Protein AF-A0A8K1CM85-F1 (afdb_monomer)

Solvent-accessible surface area (backbone atoms only — not comparable to full-atom values): 29714 Å² total; per-residue (Å²): 141,89,70,74,77,69,63,73,55,48,62,58,56,50,51,54,49,50,50,54,52,52,52,53,52,51,52,51,53,51,52,49,55,51,48,53,48,51,49,51,50,51,49,48,50,58,65,70,57,72,72,81,89,79,83,85,91,80,92,77,92,77,64,65,68,58,54,51,50,49,51,51,50,51,50,54,53,47,53,51,48,51,54,50,49,52,52,50,50,52,53,49,50,51,50,51,50,52,51,53,52,50,50,52,50,51,52,51,50,51,50,52,52,51,51,57,48,52,50,51,53,50,52,51,49,50,50,50,49,52,52,53,47,65,76,41,47,82,80,39,74,85,39,65,68,56,50,38,53,50,48,49,72,73,71,57,93,68,67,79,90,82,55,83,80,50,72,56,56,52,52,53,50,49,52,53,48,51,52,50,47,52,51,51,52,50,51,50,49,51,53,57,73,70,50,77,84,90,74,89,82,90,86,85,91,89,92,82,90,87,85,90,90,85,91,81,92,81,92,84,85,89,86,89,82,88,79,88,86,89,82,80,91,75,93,70,96,57,58,74,69,56,45,52,48,51,52,50,50,46,50,50,48,51,50,52,47,51,51,48,50,52,50,49,50,51,50,51,53,50,52,53,48,52,53,53,49,50,56,49,50,54,54,48,49,58,47,50,54,52,48,52,55,50,50,53,51,50,53,53,52,52,53,51,51,52,51,53,50,53,53,49,51,55,52,49,52,53,50,50,53,52,52,52,52,53,49,50,54,49,51,52,52,50,52,52,51,50,50,53,49,52,51,50,50,53,51,50,54,50,50,50,54,51,48,53,53,48,52,51,54,51,51,53,52,52,52,50,51,50,50,54,52,52,50,51,52,52,50,53,51,50,51,55,50,52,52,51,52,49,51,56,49,52,54,52,50,51,50,51,51,52,51,48,51,52,50,49,54,50,49,54,52,50,50,53,50,49,53,50,50,49,51,51,50,51,50,52,48,50,51,48,52,51,49,50,52,50,49,54,52,48,51,50,50,47,53,52,50,51,49,50,52,48,51,52,49,50,51,49,50,53,52,49,50,52,50,51,51,53,51,50,53,53,48,54,54,49,51,54,49,48,55,52,49,52,54,52,52,53,52,50,55,50,51,54,54,50,56,52,53,52,50,52,59,49,50,59,48,51,54,52,52,53,60,59,53,63,74,68,69,85,125

Secondary structure (DSSP, 8-state):
--SSSTTTSHHHHHHHHHHHHHHHHHHHHHHHHHHHHHHHHHHHHHHHS------------SSHHHHHHHHHHHHHHHHHHHHHHHHHHHHHHHHHHHHHHHHHHHHHHHHHHHHHHHHHHHHHHHHHHHHHHHHHHHHHTT-HHHHHHHHHHHH--S-TTSSPPPHHHHHHHHHHHHHHHHHHHHHHHHHHHT-PPP-----------------------------------------HHHHHHHHHHHHHHHHHHHHHHHHHHHHHHHHHHHHHHHHHHHHHHHHHHHHHHHHHHHHHHHHHHHHHHHHHHHHHHHHHHHHHHHHHHHHHHHHHHHHHHHHHHHHHHHHHHHHHHHHHHHHHHHHHHHHHHHHHHHHHHHHHHHHHHHHHHHHHHHHHHHHHHHHHHHHHHHHHHHHHHHHHHHHHHHHHHHHHHHHHHHHHHHHHHHHHHHHHHHHHHHHHHHHHHHHHHHHHHHHHHHHHHHHHHHHHHHHHHHHHHHHHHHHHHHHHHHHHHHTT---

Sequence (523 aa):
MRRSEADAKKPAAVADRLRATEDALRAAQTAIAEQEKREKELRKLLVSGGIPEQPQKRVIVTEDMTSGAKLTAIKSAHDQKVRTLLRSINQLQEQIQTLKSQDKEHRRSALIQNLRKSQREQEMLIDILKQTLLDKVPEFQESRELVNEYILKKSVGGPMRFRPKSREELENELEVLDNKYKRAVENLKKAKEARPRPATETDRRNKRQQQPESDEEVEDGSVDVRSRVSIVEKEVVTDPALQEEIDQLKVELASKTMTIHSQVDEINELYAEIERLRVLEEKVERKKEKIAVLEEKVSSMQLEQVSLVHEKESEMEKRLQVEEELQFVRDTRIEDVQTSDNERLRQLELIQSLRARETELQNQLEDQQRKWSSERAAIQQQIRLLEKERLLLDERLQKADDDRAALTKRHDSLFVEHERLKVQLTETNAAKDALIGRIEELEGIVALHESKSHEDREGYVKSMATQIQELKSALVEKDELARKLDRQLNASKLLARQAKKEKEQLQDRLTKLQEELETFTQK

Radius of gyration: 103.72 Å; Cα contacts (8 Å, |Δi|>4): 19; chains: 1; bounding box: 220×126×349 Å

Structure (mmCIF, N/CA/C/O backbone):
data_AF-A0A8K1CM85-F1
#
_entry.id   AF-A0A8K1CM85-F1
#
loop_
_atom_site.group_PDB
_atom_site.id
_atom_site.type_symbol
_atom_site.label_atom_id
_atom_site.label_alt_id
_atom_site.label_comp_id
_atom_site.label_asym_id
_atom_site.label_entity_id
_atom_site.label_seq_id
_atom_site.pdbx_PDB_ins_code
_atom_site.Cartn_x
_atom_site.Cartn_y
_atom_site.Cartn_z
_atom_site.occupancy
_atom_site.B_iso_or_equiv
_atom_site.auth_seq_id
_atom_site.auth_comp_id
_atom_site.auth_asym_id
_atom_site.auth_atom_id
_atom_site.pdbx_PDB_model_num
ATOM 1 N N . MET A 1 1 ? -1.542 -0.077 -6.924 1.00 44.00 1 MET A N 1
ATOM 2 C CA . MET A 1 1 ? -2.466 -0.194 -5.774 1.00 44.00 1 MET A CA 1
ATOM 3 C C . MET A 1 1 ? -2.338 1.009 -4.820 1.00 44.00 1 MET A C 1
ATOM 5 O O . MET A 1 1 ? -2.011 0.826 -3.664 1.00 44.00 1 MET A O 1
ATOM 9 N N . ARG A 1 2 ? -2.604 2.249 -5.270 1.00 40.47 2 ARG A N 1
ATOM 10 C CA . ARG A 1 2 ? -2.532 3.474 -4.427 1.00 40.47 2 ARG A CA 1
ATOM 11 C C . ARG A 1 2 ? -3.871 4.234 -4.346 1.00 40.47 2 ARG A C 1
ATOM 13 O O . ARG A 1 2 ? -3.895 5.457 -4.298 1.00 40.47 2 ARG A O 1
ATOM 20 N N . ARG A 1 3 ? -5.009 3.531 -4.423 1.00 40.66 3 ARG A N 1
ATOM 21 C CA . ARG A 1 3 ? -6.350 4.162 -4.400 1.00 40.66 3 ARG A CA 1
ATOM 22 C C . ARG A 1 3 ? -7.194 3.828 -3.164 1.00 40.66 3 ARG A C 1
ATOM 24 O O . ARG A 1 3 ? -8.215 4.469 -2.979 1.00 40.66 3 ARG A O 1
ATOM 31 N N . SER A 1 4 ? -6.774 2.900 -2.302 1.00 45.38 4 SER A N 1
ATOM 32 C CA . SER A 1 4 ? -7.589 2.436 -1.166 1.00 45.38 4 SER A CA 1
ATOM 33 C C . SER A 1 4 ? -7.348 3.174 0.159 1.00 45.38 4 SER A C 1
ATOM 35 O O . SER A 1 4 ? -8.245 3.188 0.995 1.00 45.38 4 SER A O 1
ATOM 37 N N . GLU A 1 5 ? -6.206 3.841 0.366 1.00 44.62 5 GLU A N 1
ATOM 38 C CA . GLU A 1 5 ? -5.962 4.600 1.611 1.00 44.62 5 GLU A CA 1
ATOM 39 C C . GLU A 1 5 ? -6.593 6.008 1.619 1.00 44.62 5 GLU A C 1
ATOM 41 O O . GLU A 1 5 ? -6.788 6.601 2.681 1.00 44.62 5 GLU A O 1
ATOM 46 N N . ALA A 1 6 ? -6.960 6.548 0.451 1.00 47.19 6 ALA A N 1
ATOM 47 C CA . ALA A 1 6 ? -7.538 7.890 0.340 1.00 47.19 6 ALA A CA 1
ATOM 48 C C . ALA A 1 6 ? -9.035 7.952 0.695 1.00 47.19 6 ALA A C 1
ATOM 50 O O . ALA A 1 6 ? -9.544 9.041 0.956 1.00 47.19 6 ALA A O 1
ATOM 51 N N . ASP A 1 7 ? -9.745 6.820 0.726 1.00 46.16 7 ASP A N 1
ATOM 52 C CA . ASP A 1 7 ? -11.201 6.801 0.933 1.00 46.16 7 ASP A CA 1
ATOM 53 C C . ASP A 1 7 ? -11.619 6.615 2.399 1.00 46.16 7 ASP A C 1
ATOM 55 O O . ASP A 1 7 ? -12.700 7.060 2.778 1.00 46.16 7 ASP A O 1
ATOM 59 N N . ALA A 1 8 ? -10.747 6.088 3.266 1.00 49.50 8 ALA A N 1
ATOM 60 C CA . ALA A 1 8 ? -11.037 5.958 4.700 1.00 49.50 8 ALA A CA 1
ATOM 61 C C . ALA A 1 8 ? -10.851 7.272 5.494 1.00 49.50 8 ALA A C 1
ATOM 63 O O . ALA A 1 8 ? -11.469 7.449 6.541 1.00 49.50 8 ALA A O 1
ATOM 64 N N . LYS A 1 9 ? -10.041 8.223 4.996 1.00 49.38 9 LYS A N 1
ATOM 65 C CA . LYS A 1 9 ? -9.810 9.538 5.642 1.00 49.38 9 LYS A CA 1
ATOM 66 C C . LYS A 1 9 ? -10.831 10.618 5.262 1.00 49.38 9 LYS A C 1
ATOM 68 O O . LYS A 1 9 ? -10.960 11.613 5.972 1.00 49.38 9 LYS A O 1
ATOM 73 N N . LYS A 1 10 ? -11.571 10.437 4.164 1.00 53.72 10 LYS A N 1
ATOM 74 C CA . LYS A 1 10 ? -12.589 11.392 3.694 1.00 53.72 10 LYS A CA 1
ATOM 75 C C . LYS A 1 10 ? -13.805 11.549 4.626 1.00 53.72 10 LYS A C 1
ATOM 77 O O . LYS A 1 10 ? -14.188 12.696 4.829 1.00 53.72 10 LYS A O 1
ATOM 82 N N . PRO A 1 11 ? -14.400 10.497 5.231 1.00 55.09 11 PRO A N 1
ATOM 83 C CA . PRO A 1 11 ? -15.590 10.682 6.068 1.00 55.09 11 PRO A CA 1
ATOM 84 C C . PRO A 1 11 ? -15.287 11.436 7.372 1.00 55.09 11 PRO A C 1
ATOM 86 O O . PRO A 1 11 ? -16.074 12.288 7.772 1.00 55.09 11 PRO A O 1
ATOM 89 N N . ALA A 1 12 ? -14.122 11.199 7.989 1.00 58.62 12 ALA A N 1
ATOM 90 C CA . ALA A 1 12 ? -13.691 11.931 9.184 1.00 58.62 12 ALA A CA 1
ATOM 91 C C . ALA A 1 12 ? -13.424 13.415 8.876 1.00 58.62 12 ALA A C 1
ATOM 93 O O . ALA A 1 12 ? -13.942 14.293 9.556 1.00 58.62 12 ALA A O 1
ATOM 94 N N . ALA A 1 13 ? -12.724 13.703 7.773 1.00 65.81 13 ALA A N 1
ATOM 95 C CA . ALA A 1 13 ? -12.444 15.077 7.357 1.00 65.81 13 ALA A CA 1
ATOM 96 C C . ALA A 1 13 ? -13.709 15.878 6.988 1.00 65.81 13 ALA A C 1
ATOM 98 O O . ALA A 1 13 ? -13.735 17.098 7.148 1.00 65.81 13 ALA A O 1
ATOM 99 N N . VAL A 1 14 ? -14.758 15.216 6.486 1.00 67.88 14 VAL A N 1
ATOM 100 C CA . VAL A 1 14 ? -16.055 15.856 6.212 1.00 67.88 14 VAL A CA 1
ATOM 101 C C . VAL A 1 14 ? -16.821 16.110 7.511 1.00 67.88 14 VAL A C 1
ATOM 103 O O . VAL A 1 14 ? -17.342 17.209 7.683 1.00 67.88 14 VAL A O 1
ATOM 106 N N . ALA A 1 15 ? -16.828 15.157 8.448 1.00 71.00 15 ALA A N 1
ATOM 107 C CA . ALA A 1 15 ? -17.461 15.324 9.757 1.00 71.00 15 ALA A CA 1
ATOM 108 C C . ALA A 1 15 ? -16.813 16.449 10.587 1.00 71.00 15 ALA A C 1
ATOM 110 O O . ALA A 1 15 ? -17.521 17.258 11.188 1.00 71.00 15 ALA A O 1
ATOM 111 N N . ASP A 1 16 ? -15.483 16.557 10.559 1.00 74.00 16 ASP A N 1
ATOM 112 C CA . ASP A 1 16 ? -14.744 17.613 11.260 1.00 74.00 16 ASP A CA 1
ATOM 113 C C . ASP A 1 16 ? -14.997 18.995 10.645 1.00 74.00 16 ASP A C 1
ATOM 115 O O . ASP A 1 16 ? -15.156 19.982 11.365 1.00 74.00 16 ASP A O 1
ATOM 119 N N . ARG A 1 17 ? -15.121 19.077 9.312 1.00 77.06 17 ARG A N 1
ATOM 120 C CA . ARG A 1 17 ? -15.531 20.315 8.630 1.00 77.06 17 ARG A CA 1
ATOM 121 C C . ARG A 1 17 ? -16.961 20.711 8.985 1.00 77.06 17 ARG A C 1
ATOM 123 O O . ARG A 1 17 ? -17.208 21.892 9.197 1.00 77.06 17 ARG A O 1
ATOM 130 N N . LEU A 1 18 ? -17.875 19.746 9.093 1.00 77.31 18 LEU A N 1
ATOM 131 C CA . LEU A 1 18 ? -19.266 19.989 9.485 1.00 77.31 18 LEU A CA 1
ATOM 132 C C . LEU A 1 18 ? -19.345 20.556 10.907 1.00 77.31 18 LEU A C 1
ATOM 134 O O . LEU A 1 18 ? -19.960 21.602 11.105 1.00 77.31 18 LEU A O 1
ATOM 138 N N . ARG A 1 19 ? -18.621 19.957 11.861 1.00 82.50 19 ARG A N 1
ATOM 139 C CA . ARG A 1 19 ? -18.513 20.483 13.233 1.00 82.50 19 ARG A CA 1
ATOM 140 C C . ARG A 1 19 ? -17.934 21.894 13.268 1.00 82.50 19 ARG A C 1
ATOM 142 O O . ARG A 1 19 ? -18.535 22.776 13.869 1.00 82.50 19 ARG A O 1
ATOM 149 N N . ALA A 1 20 ? -16.840 22.140 12.546 1.00 81.06 20 ALA A N 1
ATOM 150 C CA . ALA A 1 20 ? -16.241 23.472 12.472 1.00 81.06 20 ALA A CA 1
ATOM 151 C C . ALA A 1 20 ? -17.211 24.523 11.897 1.00 81.06 20 ALA A C 1
ATOM 153 O O . ALA A 1 20 ? -17.253 25.658 12.371 1.00 81.06 20 ALA A O 1
ATOM 154 N N . THR A 1 21 ? -18.025 24.154 10.900 1.00 79.56 21 THR A N 1
ATOM 155 C CA . THR A 1 21 ? -19.046 25.058 10.346 1.00 79.56 21 THR A CA 1
ATOM 156 C C . THR A 1 21 ? -20.240 25.266 11.279 1.00 79.56 21 THR A C 1
ATOM 158 O O . THR A 1 21 ? -20.771 26.374 11.343 1.00 79.56 21 THR A O 1
ATOM 161 N N . GLU A 1 22 ? -20.650 24.245 12.033 1.00 83.44 22 GLU A N 1
ATOM 162 C CA . GLU A 1 22 ? -21.716 24.353 13.035 1.00 83.44 22 GLU A CA 1
ATOM 163 C C . GLU A 1 22 ? -21.293 25.238 14.213 1.00 83.44 22 GLU A C 1
ATOM 165 O O . GLU A 1 22 ? -22.077 26.072 14.672 1.00 83.44 22 GLU A O 1
ATOM 170 N N . ASP A 1 23 ? -20.040 25.126 14.652 1.00 85.81 23 ASP A N 1
ATOM 171 C CA . ASP A 1 23 ? -19.480 25.965 15.710 1.00 85.81 23 ASP A CA 1
ATOM 172 C C . ASP A 1 23 ? -19.320 27.422 15.252 1.00 85.81 23 ASP A C 1
ATOM 174 O O . ASP A 1 23 ? -19.670 28.344 15.993 1.00 85.81 23 ASP A O 1
ATOM 178 N N . ALA A 1 24 ? -18.906 27.655 14.000 1.00 83.44 24 ALA A N 1
ATOM 179 C CA . ALA A 1 24 ? -18.866 28.996 13.414 1.00 83.44 24 ALA A CA 1
ATOM 180 C C . ALA A 1 24 ? -20.266 29.633 13.304 1.00 83.44 24 ALA A C 1
ATOM 182 O O . ALA A 1 24 ? -20.433 30.823 13.579 1.00 83.44 24 ALA A O 1
ATOM 183 N N . LEU A 1 25 ? -21.290 28.845 12.952 1.00 84.44 25 LEU A N 1
ATOM 184 C CA . LEU A 1 25 ? -22.678 29.310 12.906 1.00 84.44 25 LEU A CA 1
ATOM 185 C C . LEU A 1 25 ? -23.188 29.681 14.306 1.00 84.44 25 LEU A C 1
ATOM 187 O O . LEU A 1 25 ? -23.814 30.729 14.471 1.00 84.44 25 LEU A O 1
ATOM 191 N N . ARG A 1 26 ? -22.900 28.856 15.321 1.00 86.69 26 ARG A N 1
ATOM 192 C CA . ARG A 1 26 ? -23.259 29.154 16.716 1.00 86.69 26 ARG A CA 1
ATOM 193 C C . ARG A 1 26 ? -22.575 30.423 17.213 1.00 86.69 26 ARG A C 1
ATOM 195 O O . ARG A 1 26 ? -23.251 31.268 17.788 1.00 86.69 26 ARG A O 1
ATOM 202 N N . ALA A 1 27 ? -21.284 30.594 16.925 1.00 85.38 27 ALA A N 1
ATOM 203 C CA . ALA A 1 27 ? -20.539 31.802 17.277 1.00 85.38 27 ALA A CA 1
ATOM 204 C C . ALA A 1 27 ? -21.117 33.066 16.607 1.00 85.38 27 ALA A C 1
ATOM 206 O O . ALA A 1 27 ? -21.216 34.126 17.230 1.00 85.38 27 ALA A O 1
ATOM 207 N N . ALA A 1 28 ? -21.559 32.961 15.350 1.00 82.31 28 ALA A N 1
ATOM 208 C CA . ALA A 1 28 ? -22.230 34.059 14.658 1.00 82.31 28 ALA A CA 1
ATOM 209 C C . ALA A 1 28 ? -23.600 34.385 15.283 1.00 82.31 28 ALA A C 1
ATOM 211 O O . ALA A 1 28 ? -23.932 35.555 15.471 1.00 82.31 28 ALA A O 1
ATOM 212 N N . GLN A 1 29 ? -24.381 33.368 15.658 1.00 86.06 29 GLN A N 1
ATOM 213 C CA . GLN A 1 29 ? -25.673 33.554 16.327 1.00 86.06 29 GLN A CA 1
ATOM 214 C C . GLN A 1 29 ? -25.525 34.198 17.713 1.00 86.06 29 GLN A C 1
ATOM 216 O O . GLN A 1 29 ? -26.310 35.083 18.058 1.00 86.06 29 GLN A O 1
ATOM 221 N N . THR A 1 30 ? -24.505 33.819 18.491 1.00 87.00 30 THR A N 1
ATOM 222 C CA . THR A 1 30 ? -24.224 34.454 19.788 1.00 87.00 30 THR A CA 1
ATOM 223 C C . THR A 1 30 ? -23.807 35.913 19.626 1.00 87.00 30 THR A C 1
ATOM 225 O O . THR A 1 30 ? -24.304 36.766 20.358 1.00 87.00 30 THR A O 1
ATOM 228 N N . ALA A 1 31 ? -22.980 36.231 18.623 1.00 83.69 31 ALA A N 1
ATOM 229 C CA . ALA A 1 31 ? -22.573 37.608 18.341 1.00 83.69 31 ALA A CA 1
ATOM 230 C C . ALA A 1 31 ? -23.762 38.503 17.937 1.00 83.69 31 ALA A C 1
ATOM 232 O O . ALA A 1 31 ? -23.848 39.652 18.371 1.00 83.69 31 ALA A O 1
ATOM 233 N N . ILE A 1 32 ? -24.717 37.973 17.162 1.00 81.12 32 ILE A N 1
ATOM 234 C CA . ILE A 1 32 ? -25.954 38.689 16.806 1.00 81.12 32 ILE A CA 1
ATOM 235 C C . ILE A 1 32 ? -26.808 38.943 18.052 1.00 81.12 32 ILE A C 1
ATOM 237 O O . ILE A 1 32 ? -27.263 40.065 18.261 1.00 81.12 32 ILE A O 1
ATOM 241 N N . ALA A 1 33 ? -26.981 37.943 18.918 1.00 86.75 33 ALA A N 1
ATOM 242 C CA . ALA A 1 33 ? -27.748 38.107 20.153 1.00 86.75 33 ALA A CA 1
ATOM 243 C C . ALA A 1 33 ? -27.127 39.160 21.093 1.00 86.75 33 ALA A C 1
ATOM 245 O O . ALA A 1 33 ? -27.846 39.923 21.744 1.00 86.75 33 ALA A O 1
ATOM 246 N N . GLU A 1 34 ? -25.796 39.239 21.155 1.00 87.31 34 GLU A N 1
ATOM 247 C CA . GLU A 1 34 ? -25.085 40.294 21.885 1.00 87.31 34 GLU A CA 1
ATOM 248 C C . GLU A 1 34 ? -25.270 41.674 21.245 1.00 87.31 34 GLU A C 1
ATOM 250 O O . GLU A 1 34 ? -25.492 42.657 21.955 1.00 87.31 34 GLU A O 1
ATOM 255 N N . GLN A 1 35 ? -25.230 41.762 19.914 1.00 85.75 35 GLN A N 1
ATOM 256 C CA . GLN A 1 35 ? -25.472 43.012 19.198 1.00 85.75 35 GLN A CA 1
ATOM 257 C C . GLN A 1 35 ? -26.914 43.505 19.389 1.00 85.75 35 GLN A C 1
ATOM 259 O O . GLN A 1 35 ? -27.117 44.685 19.662 1.00 85.75 35 GLN A O 1
ATOM 264 N N . GLU A 1 36 ? -27.909 42.618 19.357 1.00 86.25 36 GLU A N 1
ATOM 265 C CA . GLU A 1 36 ? -29.304 42.961 19.654 1.00 86.25 36 GLU A CA 1
ATOM 266 C C . GLU A 1 36 ? -29.500 43.416 21.104 1.00 86.25 36 GLU A C 1
ATOM 268 O O . GLU A 1 36 ? -30.298 44.318 21.371 1.00 86.25 36 GLU A O 1
ATOM 273 N N . LYS A 1 37 ? -28.776 42.820 22.062 1.00 85.75 37 LYS A N 1
ATOM 274 C CA . LYS A 1 37 ? -28.767 43.297 23.454 1.00 85.75 37 LYS A CA 1
ATOM 275 C C . LYS A 1 37 ? -28.178 44.701 23.550 1.00 85.75 37 LYS A C 1
ATOM 277 O O . LYS A 1 37 ? -28.817 45.562 24.150 1.00 85.75 37 LYS A O 1
ATOM 282 N N . ARG A 1 38 ? -27.039 44.958 22.897 1.00 83.94 38 ARG A N 1
ATOM 283 C CA . ARG A 1 38 ? -26.438 46.301 22.828 1.00 83.94 38 ARG A CA 1
ATOM 284 C C . ARG A 1 38 ? -27.369 47.309 22.163 1.00 83.94 38 ARG A C 1
ATOM 286 O O . ARG A 1 38 ? -27.500 48.420 22.655 1.00 83.94 38 ARG A O 1
ATOM 293 N N . GLU A 1 39 ? -28.071 46.938 21.095 1.00 83.12 39 GLU A N 1
ATOM 294 C CA . GLU A 1 39 ? -29.065 47.817 20.470 1.00 83.12 39 GLU A CA 1
ATOM 295 C C . GLU A 1 39 ? -30.266 48.080 21.379 1.00 83.12 39 GLU A C 1
ATOM 297 O O . GLU A 1 39 ? -30.756 49.206 21.433 1.00 83.12 39 GLU A O 1
ATOM 302 N N . LYS A 1 40 ? -30.741 47.080 22.128 1.00 84.94 40 LYS A N 1
ATOM 303 C CA . LYS A 1 40 ? -31.797 47.273 23.133 1.00 84.94 40 LYS A CA 1
ATOM 304 C C . LYS A 1 40 ? -31.334 48.184 24.267 1.00 84.94 40 LYS A C 1
ATOM 306 O O . LYS A 1 40 ? -32.121 49.009 24.721 1.00 84.94 40 LYS A O 1
ATOM 311 N N . GLU A 1 41 ? -30.086 48.069 24.707 1.00 81.81 41 GLU A N 1
ATOM 312 C CA . GLU A 1 41 ? -29.482 48.959 25.703 1.00 81.81 41 GLU A CA 1
ATOM 313 C C . GLU A 1 41 ? -29.309 50.378 25.162 1.00 81.81 41 GLU A C 1
ATOM 315 O O . GLU A 1 41 ? -29.715 51.324 25.826 1.00 81.81 41 GLU A O 1
ATOM 320 N N . LEU A 1 42 ? -28.829 50.542 23.927 1.00 78.44 42 LEU A N 1
ATOM 321 C CA . LEU A 1 42 ? -28.746 51.842 23.260 1.00 78.44 42 LEU A CA 1
ATOM 322 C C . LEU A 1 42 ? -30.128 52.469 23.060 1.00 78.44 42 LEU A C 1
ATOM 324 O O . LEU A 1 42 ? -30.287 53.659 23.301 1.00 78.44 42 LEU A O 1
ATOM 328 N N . ARG A 1 43 ? -31.151 51.686 22.691 1.00 77.06 43 ARG A N 1
ATOM 329 C CA . ARG A 1 43 ? -32.544 52.160 22.621 1.00 77.06 43 ARG A CA 1
ATOM 330 C C . ARG A 1 43 ? -33.073 52.554 23.995 1.00 77.06 43 ARG A C 1
ATOM 332 O O . ARG A 1 43 ? -33.726 53.583 24.102 1.00 77.06 43 ARG A O 1
ATOM 339 N N . LYS A 1 44 ? -32.778 51.782 25.046 1.00 78.19 44 LYS A N 1
ATOM 340 C CA . LYS A 1 44 ? -33.123 52.157 26.426 1.00 78.19 44 LYS A CA 1
ATOM 341 C C . LYS A 1 44 ? -32.434 53.454 26.838 1.00 78.19 44 LYS A C 1
ATOM 343 O O . LYS A 1 44 ? -33.104 54.296 27.417 1.00 78.19 44 LYS A O 1
ATOM 348 N N . LEU A 1 45 ? -31.160 53.635 26.491 1.00 72.44 45 LEU A N 1
ATOM 349 C CA . LEU A 1 45 ? -30.404 54.862 26.749 1.00 72.44 45 LEU A CA 1
ATOM 350 C C . LEU A 1 45 ? -30.946 56.056 25.956 1.00 72.44 45 LEU A C 1
ATOM 352 O O . LEU A 1 45 ? -31.011 57.156 26.494 1.00 72.44 45 LEU A O 1
ATOM 356 N N . LEU A 1 46 ? -31.400 55.841 24.718 1.00 65.38 46 LEU A N 1
ATOM 357 C CA . LEU A 1 46 ? -32.068 56.862 23.907 1.00 65.38 46 LEU A CA 1
ATOM 358 C C . LEU A 1 46 ? -33.425 57.274 24.508 1.00 65.38 46 LEU A C 1
ATOM 360 O O . LEU A 1 46 ? -33.795 58.440 24.450 1.00 65.38 46 LEU A O 1
ATOM 364 N N . VAL A 1 47 ? -34.155 56.320 25.097 1.00 67.56 47 VAL A N 1
ATOM 365 C CA . VAL A 1 47 ? -35.443 56.555 25.773 1.00 67.56 47 VAL A CA 1
ATOM 366 C C . VAL A 1 47 ? -35.250 57.188 27.158 1.00 67.56 47 VAL A C 1
ATOM 368 O O . VAL A 1 47 ? -36.056 58.022 27.559 1.00 67.56 47 VAL A O 1
ATOM 371 N N . SER A 1 48 ? -34.189 56.834 27.892 1.00 61.47 48 SER A N 1
ATOM 372 C CA . SER A 1 48 ? -33.887 57.405 29.213 1.00 61.47 48 SER A CA 1
ATOM 373 C C . SER A 1 48 ? -33.169 58.754 29.141 1.00 61.47 48 SER A C 1
ATOM 375 O O . SER A 1 48 ? -33.277 59.554 30.063 1.00 61.47 48 SER A O 1
ATOM 377 N N . GLY A 1 49 ? -32.437 59.022 28.061 1.00 52.06 49 GLY A N 1
ATOM 378 C CA . GLY A 1 49 ? -31.739 60.281 27.809 1.00 52.06 49 GLY A CA 1
ATOM 379 C C . GLY A 1 49 ? -32.628 61.322 27.142 1.00 52.06 49 GLY A C 1
ATOM 380 O O . GLY A 1 49 ? -32.201 61.896 26.149 1.00 52.06 49 GLY A O 1
ATOM 381 N N . GLY A 1 50 ? -33.849 61.520 27.656 1.00 48.34 50 GLY A N 1
ATOM 382 C CA . GLY A 1 50 ? -34.892 62.381 27.092 1.00 48.34 50 GLY A CA 1
ATOM 383 C C . GLY A 1 50 ? -34.364 63.614 26.354 1.00 48.34 50 GLY A C 1
ATOM 384 O O . GLY A 1 50 ? -34.025 64.621 26.970 1.00 48.34 50 GLY A O 1
ATOM 385 N N . ILE A 1 51 ? -34.347 63.534 25.023 1.00 42.06 51 ILE A N 1
ATOM 386 C CA . ILE A 1 51 ? -34.278 64.700 24.148 1.00 42.06 51 ILE A CA 1
ATOM 387 C C . ILE A 1 51 ? -35.722 64.952 23.705 1.00 42.06 51 ILE A C 1
ATOM 389 O O . ILE A 1 51 ? -36.274 64.137 22.962 1.00 42.06 51 ILE A O 1
ATOM 393 N N . PRO A 1 52 ? -36.375 66.015 24.202 1.00 44.12 52 PRO A N 1
ATOM 394 C CA . PRO A 1 52 ? -37.758 66.300 23.866 1.00 44.12 52 PRO A CA 1
ATOM 395 C C . PRO A 1 52 ? -37.854 66.752 22.405 1.00 44.12 52 PRO A C 1
ATOM 397 O O . PRO A 1 52 ? -37.339 67.801 22.023 1.00 44.12 52 PRO A O 1
ATOM 400 N N . GLU A 1 53 ? -38.554 65.967 21.590 1.00 40.06 53 GLU A N 1
ATOM 401 C CA . GLU A 1 53 ? -39.216 66.472 20.391 1.00 40.06 53 GLU A CA 1
ATOM 402 C C . GLU A 1 53 ? -40.287 67.474 20.822 1.00 40.06 53 GLU A C 1
ATOM 404 O O . GLU A 1 53 ? -41.241 67.071 21.483 1.00 40.06 53 GLU A O 1
ATOM 409 N N . GLN A 1 54 ? -40.137 68.751 20.448 1.00 35.41 54 GLN A N 1
ATOM 410 C CA . GLN A 1 54 ? -41.224 69.691 20.117 1.00 35.41 54 GLN A CA 1
ATOM 411 C C . GLN A 1 54 ? -40.645 71.051 19.620 1.00 35.41 54 GLN A C 1
ATOM 413 O O . GLN A 1 54 ? -39.447 71.278 19.756 1.00 35.41 54 GLN A O 1
ATOM 418 N N . PRO A 1 55 ? -41.408 71.928 18.929 1.00 48.47 55 PRO A N 1
ATOM 419 C CA . PRO A 1 55 ? -41.480 71.946 17.466 1.00 48.47 55 PRO A CA 1
ATOM 420 C C . PRO A 1 55 ? -41.165 73.330 16.827 1.00 48.47 55 PRO A C 1
ATOM 422 O O . PRO A 1 55 ? -41.128 74.358 17.486 1.00 48.47 55 PRO A O 1
ATOM 425 N N . GLN A 1 56 ? -41.047 73.343 15.493 1.00 39.06 56 GLN A N 1
ATOM 426 C CA . GLN A 1 56 ? -41.172 74.487 14.561 1.00 39.06 56 GLN A CA 1
ATOM 427 C C . GLN A 1 56 ? -40.144 75.652 14.550 1.00 39.06 56 GLN A C 1
ATOM 429 O O . GLN A 1 56 ? -40.073 76.494 15.434 1.00 39.06 56 GLN A O 1
ATOM 434 N N . LYS A 1 57 ? -39.558 75.801 13.346 1.00 41.94 57 LYS A N 1
ATOM 435 C CA . LYS A 1 57 ? -39.181 77.035 12.619 1.00 41.94 57 LYS A CA 1
ATOM 436 C C . LYS A 1 57 ? -38.196 78.010 13.288 1.00 41.94 57 LYS A C 1
ATOM 438 O O . LYS A 1 57 ? -38.605 78.906 14.016 1.00 41.94 57 LYS A O 1
ATOM 443 N N . ARG A 1 58 ? -36.970 78.048 12.744 1.00 36.22 58 ARG A N 1
ATOM 444 C CA . ARG A 1 58 ? -36.443 79.203 11.979 1.00 36.22 58 ARG A CA 1
ATOM 445 C C . ARG A 1 58 ? -35.143 78.843 11.248 1.00 36.22 58 ARG A C 1
ATOM 447 O O . ARG A 1 58 ? -34.209 78.311 11.824 1.00 36.22 58 ARG A O 1
ATOM 454 N N . VAL A 1 59 ? -35.166 79.154 9.957 1.00 45.44 59 VAL A N 1
ATOM 455 C CA . VAL A 1 59 ? -34.082 79.315 8.979 1.00 45.44 59 VAL A CA 1
ATOM 456 C C . VAL A 1 59 ? -32.678 79.505 9.578 1.00 45.44 59 VAL A C 1
ATOM 458 O O . VAL A 1 59 ? -32.404 80.578 10.101 1.00 45.44 59 VAL A O 1
ATOM 461 N N . ILE A 1 60 ? -31.781 78.535 9.351 1.00 40.28 60 ILE A N 1
ATOM 462 C CA . ILE A 1 60 ? -30.401 78.775 8.892 1.00 40.28 60 ILE A CA 1
ATOM 463 C C . ILE A 1 60 ? -30.081 77.723 7.821 1.00 40.28 60 ILE A C 1
ATOM 465 O O . ILE A 1 60 ? -30.017 76.522 8.062 1.00 40.28 60 ILE A O 1
ATOM 469 N N . VAL A 1 61 ? -29.944 78.214 6.597 1.00 50.50 61 VAL A N 1
ATOM 470 C CA . VAL A 1 61 ? -29.500 77.493 5.406 1.00 50.50 61 VAL A CA 1
ATOM 471 C C . VAL A 1 61 ? -28.010 77.186 5.583 1.00 50.50 61 VAL A C 1
ATOM 473 O O . VAL A 1 61 ? -27.245 78.134 5.724 1.00 50.50 61 VAL A O 1
ATOM 476 N N . THR A 1 62 ? -27.612 75.903 5.627 1.00 46.50 62 THR A N 1
ATOM 477 C CA . THR A 1 62 ? -26.424 75.298 4.952 1.00 46.50 62 THR A CA 1
ATOM 478 C C . THR A 1 62 ? -25.927 73.963 5.546 1.00 46.50 62 THR A C 1
ATOM 480 O O . THR A 1 62 ? -25.221 73.250 4.837 1.00 46.50 62 THR A O 1
ATOM 483 N N . GLU A 1 63 ? -26.324 73.531 6.751 1.00 48.44 63 GLU A N 1
ATOM 484 C CA . GLU A 1 63 ? -25.793 72.273 7.335 1.00 48.44 63 GLU A CA 1
ATOM 485 C C . GLU A 1 63 ? -26.667 71.019 7.089 1.00 48.44 63 GLU A C 1
ATOM 487 O O . GLU A 1 63 ? -26.124 69.926 6.891 1.00 48.44 63 GLU A O 1
ATOM 492 N N . ASP A 1 64 ? -27.993 71.164 6.953 1.00 51.66 64 ASP A N 1
ATOM 493 C CA . ASP A 1 64 ? -28.942 70.030 6.928 1.00 51.66 64 ASP A CA 1
ATOM 494 C C . ASP A 1 64 ? -28.970 69.184 5.641 1.00 51.66 64 ASP A C 1
ATOM 496 O O . ASP A 1 64 ? -29.325 68.001 5.664 1.00 51.66 64 ASP A O 1
ATOM 500 N N . MET A 1 65 ? -28.557 69.734 4.494 1.00 53.88 65 MET A N 1
ATOM 501 C CA . MET A 1 65 ? -28.493 68.948 3.250 1.00 53.88 65 MET A CA 1
ATOM 502 C C . MET A 1 65 ? -27.339 67.941 3.274 1.00 53.88 65 MET A C 1
ATOM 504 O O . MET A 1 65 ? -27.444 66.864 2.687 1.00 53.88 65 MET A O 1
ATOM 508 N N . THR A 1 66 ? -26.249 68.253 3.983 1.00 57.78 66 THR A N 1
ATOM 509 C CA . THR A 1 66 ? -25.086 67.361 4.070 1.00 57.78 66 THR A CA 1
ATOM 510 C C . THR A 1 66 ? -25.311 66.233 5.071 1.00 57.78 66 THR A C 1
ATOM 512 O O . THR A 1 66 ? -24.926 65.099 4.799 1.00 57.78 66 THR A O 1
ATOM 515 N N . SER A 1 67 ? -25.974 66.500 6.198 1.00 61.44 67 SER A N 1
ATOM 516 C CA . SER A 1 67 ? -26.369 65.492 7.189 1.00 61.44 67 SER A CA 1
ATOM 517 C C . SER A 1 67 ? -27.480 64.587 6.651 1.00 61.44 67 SER A C 1
ATOM 519 O O . SER A 1 67 ? -27.366 63.369 6.785 1.00 61.44 67 SER A O 1
ATOM 521 N N . GLY A 1 68 ? -28.474 65.132 5.937 1.00 66.38 68 GLY A N 1
ATOM 522 C CA . GLY A 1 68 ? -29.489 64.346 5.225 1.00 66.38 68 GLY A CA 1
ATOM 523 C C . GLY A 1 68 ? -28.896 63.436 4.141 1.00 66.38 68 GLY A C 1
ATOM 524 O O . GLY A 1 68 ? -29.175 62.235 4.127 1.00 66.38 68 GLY A O 1
ATOM 525 N N . ALA A 1 69 ? -28.003 63.969 3.296 1.00 71.31 69 ALA A N 1
ATOM 526 C CA . ALA A 1 69 ? -27.303 63.195 2.268 1.00 71.31 69 ALA A CA 1
ATOM 527 C C . ALA A 1 69 ? -26.399 62.100 2.867 1.00 71.31 69 ALA A C 1
ATOM 529 O O . ALA A 1 69 ? -26.389 60.962 2.387 1.00 71.31 69 ALA A O 1
ATOM 530 N N . LYS A 1 70 ? -25.684 62.406 3.960 1.00 75.12 70 LYS A N 1
ATOM 531 C CA . LYS A 1 70 ? -24.898 61.422 4.723 1.00 75.12 70 LYS A CA 1
ATOM 532 C C . LYS A 1 70 ? -25.792 60.327 5.304 1.00 75.12 70 LYS A C 1
ATOM 534 O O . LYS A 1 70 ? -25.445 59.155 5.198 1.00 75.12 70 LYS A O 1
ATOM 539 N N . LEU A 1 71 ? -26.962 60.671 5.845 1.00 78.50 71 LEU A N 1
ATOM 540 C CA . LEU A 1 71 ? -27.909 59.692 6.383 1.00 78.50 71 LEU A CA 1
ATOM 541 C C . LEU A 1 71 ? -28.447 58.761 5.285 1.00 78.50 71 LEU A C 1
ATOM 543 O O . LEU A 1 71 ? -28.537 57.551 5.490 1.00 78.50 71 LEU A O 1
ATOM 547 N N . THR A 1 72 ? -28.763 59.296 4.101 1.00 79.44 72 THR A N 1
ATOM 548 C CA . THR A 1 72 ? -29.186 58.486 2.946 1.00 79.44 72 THR A CA 1
ATOM 549 C C . THR A 1 72 ? -28.059 57.611 2.400 1.00 79.44 72 THR A C 1
ATOM 551 O O . THR A 1 72 ? -28.302 56.451 2.073 1.00 79.44 72 THR A O 1
ATOM 554 N N . ALA A 1 73 ? -26.818 58.109 2.373 1.00 81.31 73 ALA A N 1
ATOM 555 C CA . ALA A 1 73 ? -25.653 57.325 1.972 1.00 81.31 73 ALA A CA 1
ATOM 556 C C . ALA A 1 73 ? -25.399 56.170 2.953 1.00 81.31 73 ALA A C 1
ATOM 558 O O . ALA A 1 73 ? -25.225 55.029 2.524 1.00 81.31 73 ALA A O 1
ATOM 559 N N . ILE A 1 74 ? -25.481 56.432 4.262 1.00 82.88 74 ILE A N 1
ATOM 560 C CA . ILE A 1 74 ? -25.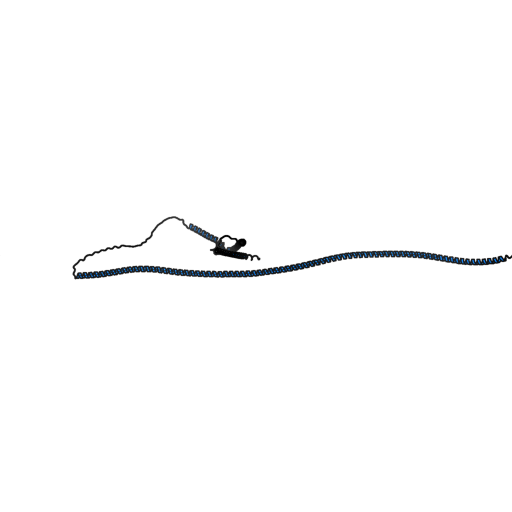352 55.412 5.312 1.00 82.88 74 ILE A CA 1
ATOM 561 C C . ILE A 1 74 ? -26.458 54.359 5.191 1.00 82.88 74 ILE A C 1
ATOM 563 O O . ILE A 1 74 ? -26.154 53.169 5.233 1.00 82.88 74 ILE A O 1
ATOM 567 N N . LYS A 1 75 ? -27.717 54.764 4.974 1.00 86.94 75 LYS A N 1
ATOM 568 C CA . LYS A 1 75 ? -28.826 53.823 4.734 1.00 86.94 75 LYS A CA 1
ATOM 569 C C . LYS A 1 75 ? -28.591 52.975 3.484 1.00 86.94 75 LYS A C 1
ATOM 571 O O . LYS A 1 75 ? -28.718 51.760 3.550 1.00 86.94 75 LYS A O 1
ATOM 576 N N . SER A 1 76 ? -28.154 53.578 2.377 1.00 85.88 76 SER A N 1
ATOM 577 C CA . SER A 1 76 ? -27.868 52.836 1.140 1.00 85.88 76 SER A CA 1
ATOM 578 C C . SER A 1 76 ? -26.726 51.822 1.307 1.00 85.88 76 SER A C 1
ATOM 580 O O . SER A 1 76 ? -26.835 50.686 0.841 1.00 85.88 76 SER A O 1
ATOM 582 N N . ALA A 1 77 ? -25.669 52.194 2.038 1.00 84.31 77 ALA A N 1
ATOM 583 C CA . ALA A 1 77 ? -24.541 51.323 2.347 1.00 84.31 77 ALA A CA 1
ATOM 584 C C . ALA A 1 77 ? -24.950 50.200 3.309 1.00 84.31 77 ALA A C 1
ATOM 586 O O . ALA A 1 77 ? -24.523 49.056 3.145 1.00 84.31 77 ALA A O 1
ATOM 587 N N . HIS A 1 78 ? -25.804 50.506 4.287 1.00 84.50 78 HIS A N 1
ATOM 588 C CA . HIS A 1 78 ? -26.393 49.516 5.178 1.00 84.50 78 HIS A CA 1
ATOM 589 C C . HIS A 1 78 ? -27.260 48.523 4.398 1.00 84.50 78 HIS A C 1
ATOM 591 O O . HIS A 1 78 ? -27.040 47.322 4.502 1.00 84.50 78 HIS A O 1
ATOM 597 N N . ASP A 1 79 ? -28.156 48.989 3.531 1.00 86.12 79 ASP A N 1
ATOM 598 C CA . ASP A 1 79 ? -29.007 48.119 2.714 1.00 86.12 79 ASP A CA 1
ATOM 599 C C . ASP A 1 79 ? -28.192 47.257 1.745 1.00 86.12 79 ASP A C 1
ATOM 601 O O . ASP A 1 79 ? -28.524 46.099 1.492 1.00 86.12 79 ASP A O 1
ATOM 605 N N . GLN A 1 80 ? -27.097 47.791 1.201 1.00 88.25 80 GLN A N 1
ATOM 606 C CA . GLN A 1 80 ? -26.174 47.019 0.375 1.00 88.25 80 GLN A CA 1
ATOM 607 C C . GLN A 1 80 ? -25.449 45.944 1.194 1.00 88.25 80 GLN A C 1
ATOM 609 O O . GLN A 1 80 ? -25.329 44.808 0.725 1.00 88.25 80 GLN A O 1
ATOM 614 N N . LYS A 1 81 ? -25.030 46.255 2.428 1.00 90.56 81 LYS A N 1
ATOM 615 C CA . LYS A 1 81 ? -24.468 45.269 3.364 1.00 90.56 81 LYS A CA 1
ATOM 616 C C . LYS A 1 81 ? -25.496 44.205 3.735 1.00 90.56 81 LYS A C 1
ATOM 618 O O . LYS A 1 81 ? -25.175 43.029 3.631 1.00 90.56 81 LYS A O 1
ATOM 623 N N . VAL A 1 82 ? -26.732 44.584 4.058 1.00 91.69 82 VAL A N 1
ATOM 624 C CA . VAL A 1 82 ? -27.830 43.651 4.362 1.00 91.69 82 VAL A CA 1
ATOM 625 C C . VAL A 1 82 ? -28.113 42.743 3.168 1.00 91.69 82 VAL A C 1
ATOM 627 O O . VAL A 1 82 ? -28.159 41.529 3.328 1.00 91.69 82 VAL A O 1
ATOM 630 N N . ARG A 1 83 ? -28.215 43.287 1.950 1.00 89.56 83 ARG A N 1
ATOM 631 C CA . ARG A 1 83 ? -28.396 42.478 0.731 1.00 89.56 83 ARG A CA 1
ATOM 632 C C . ARG A 1 83 ? -27.232 41.517 0.489 1.00 89.56 83 ARG A C 1
ATOM 634 O O . ARG A 1 83 ? -27.457 40.383 0.075 1.00 89.56 83 ARG A O 1
ATOM 641 N N . THR A 1 84 ? -26.002 41.952 0.746 1.00 85.94 84 THR A N 1
ATOM 642 C CA . THR A 1 84 ? -24.805 41.109 0.588 1.00 85.94 84 THR A CA 1
ATOM 643 C C . THR A 1 84 ? -24.764 40.005 1.646 1.00 85.94 84 THR A C 1
ATOM 645 O O . THR A 1 84 ? -24.502 38.852 1.314 1.00 85.94 84 THR A O 1
ATOM 648 N N . LEU A 1 85 ? -25.105 40.327 2.896 1.00 89.12 85 LEU A N 1
ATOM 649 C CA . LEU A 1 85 ? -25.214 39.361 3.988 1.00 89.12 85 LEU A CA 1
ATOM 650 C C . LEU A 1 85 ? -26.329 38.349 3.731 1.00 89.12 85 LEU A C 1
ATOM 652 O O . LEU A 1 85 ? -26.088 37.159 3.870 1.00 89.12 85 LEU A O 1
ATOM 656 N N . LEU A 1 86 ? -27.507 38.782 3.278 1.00 90.31 86 LEU A N 1
ATOM 657 C CA . LEU A 1 86 ? -28.608 37.880 2.926 1.00 90.31 86 LEU A CA 1
ATOM 658 C C . LEU A 1 86 ? -28.227 36.922 1.791 1.00 90.31 86 LEU A C 1
ATOM 660 O O . LEU A 1 86 ? -28.534 35.737 1.874 1.00 90.31 86 LEU A O 1
ATOM 664 N N . ARG A 1 87 ? -27.503 37.391 0.763 1.00 90.75 87 ARG A N 1
ATOM 665 C CA . ARG A 1 87 ? -26.966 36.493 -0.275 1.00 90.75 87 ARG A CA 1
ATOM 666 C C . ARG A 1 87 ? -25.975 35.483 0.297 1.00 90.75 87 ARG A C 1
ATOM 668 O O . ARG A 1 87 ? -26.068 34.311 -0.043 1.00 90.75 87 ARG A O 1
ATOM 675 N N . SER A 1 88 ? -25.067 35.922 1.169 1.00 91.31 88 SER A N 1
ATOM 676 C CA . SER A 1 88 ? -24.104 35.038 1.839 1.00 91.31 88 SER A CA 1
ATOM 677 C C . SER A 1 88 ? -24.805 33.993 2.715 1.00 91.31 88 SER A C 1
ATOM 679 O O . SER A 1 88 ? -24.484 32.812 2.650 1.00 91.31 88 SER A O 1
ATOM 681 N N . ILE A 1 89 ? -25.831 34.399 3.469 1.00 88.56 89 ILE A N 1
ATOM 682 C CA . ILE A 1 89 ? -26.645 33.502 4.296 1.00 88.56 89 ILE A CA 1
ATOM 683 C C . ILE A 1 89 ? -27.355 32.467 3.427 1.00 88.56 89 ILE A C 1
ATOM 685 O O . ILE A 1 89 ? -27.275 31.281 3.731 1.00 88.56 89 ILE A O 1
ATOM 689 N N . ASN A 1 90 ? -27.998 32.884 2.336 1.00 91.94 90 ASN A N 1
ATOM 690 C CA . ASN A 1 90 ? -28.679 31.953 1.437 1.00 91.94 90 ASN A CA 1
ATOM 691 C C . ASN A 1 90 ? -27.685 30.975 0.794 1.00 91.94 90 ASN A C 1
ATOM 693 O O . ASN A 1 90 ? -27.947 29.777 0.746 1.00 91.94 90 ASN A O 1
ATOM 697 N N . GLN A 1 91 ? -26.504 31.455 0.394 1.00 90.06 91 GLN A N 1
ATOM 698 C CA . GLN A 1 91 ? -25.442 30.607 -0.146 1.00 90.06 91 GLN A CA 1
ATOM 699 C C . GLN A 1 91 ? -24.929 29.593 0.891 1.00 90.06 91 GLN A C 1
ATOM 701 O O . GLN A 1 91 ? -24.726 28.424 0.568 1.00 90.06 91 GLN A O 1
ATOM 706 N N . LEU A 1 92 ? -24.761 30.006 2.151 1.00 88.69 92 LEU A N 1
ATOM 707 C CA . LEU A 1 92 ? -24.391 29.107 3.248 1.00 88.69 92 LEU A CA 1
ATOM 708 C C . LEU A 1 92 ? -25.508 28.104 3.569 1.00 88.69 92 LEU A C 1
ATOM 710 O O . LEU A 1 92 ? -25.223 26.943 3.849 1.00 88.69 92 LEU A O 1
ATOM 714 N N . GLN A 1 93 ? -26.777 28.510 3.498 1.00 90.25 93 GLN A N 1
ATOM 715 C CA . GLN A 1 93 ? -27.919 27.613 3.687 1.00 90.25 93 GLN A CA 1
ATOM 716 C C . GLN A 1 93 ? -27.991 26.542 2.591 1.00 90.25 93 GLN A C 1
ATOM 718 O O . GLN A 1 93 ? -28.175 25.367 2.910 1.00 90.25 93 GLN A O 1
ATOM 723 N N . GLU A 1 94 ? -27.773 26.911 1.326 1.00 89.94 94 GLU A N 1
ATOM 724 C CA . GLU A 1 94 ? -27.676 25.962 0.209 1.00 89.94 94 GLU A CA 1
ATOM 725 C C . GLU A 1 94 ? -26.494 24.997 0.391 1.00 89.94 94 GLU A C 1
ATOM 727 O O . GLU A 1 94 ? -26.641 23.781 0.231 1.00 89.94 94 GLU A O 1
ATOM 732 N N . GLN A 1 95 ? -25.330 25.497 0.816 1.00 88.94 95 GLN A N 1
ATOM 733 C CA . GLN A 1 95 ? -24.175 24.651 1.139 1.00 88.94 95 GLN A CA 1
ATOM 734 C C . GLN A 1 95 ? -24.478 23.673 2.283 1.00 88.94 95 GLN A C 1
ATOM 736 O O . GLN A 1 95 ? -24.184 22.485 2.174 1.00 88.94 95 GLN A O 1
ATOM 741 N N . ILE A 1 96 ? -25.142 24.117 3.352 1.00 88.25 96 ILE A N 1
ATOM 742 C CA . ILE A 1 96 ? -25.569 23.231 4.445 1.00 88.25 96 ILE A CA 1
ATOM 743 C C . ILE A 1 96 ? -26.570 22.183 3.941 1.00 88.25 96 ILE A C 1
ATOM 745 O O . ILE A 1 96 ? -26.499 21.019 4.337 1.00 88.25 96 ILE A O 1
ATOM 749 N N . GLN A 1 97 ? -27.508 22.560 3.071 1.00 89.75 97 GLN A N 1
ATOM 750 C CA . GLN A 1 97 ? -28.507 21.633 2.542 1.00 89.75 97 GLN A CA 1
ATOM 751 C C . GLN A 1 97 ? -27.877 20.558 1.647 1.00 89.75 97 GLN A C 1
ATOM 753 O O . GLN A 1 97 ? -28.215 19.380 1.789 1.00 89.75 97 GLN A O 1
ATOM 758 N N . THR A 1 98 ? -26.932 20.941 0.786 1.00 85.12 98 THR A N 1
ATOM 759 C CA . THR A 1 98 ? -26.175 20.003 -0.061 1.00 85.12 98 THR A CA 1
ATOM 760 C C . THR A 1 98 ? -25.279 19.074 0.760 1.00 85.12 98 THR A C 1
ATOM 762 O O . THR A 1 98 ? -25.265 17.867 0.524 1.00 85.12 98 THR A O 1
ATOM 765 N N . LEU A 1 99 ? -24.601 19.586 1.792 1.00 82.62 99 LEU A N 1
ATOM 766 C CA . LEU A 1 99 ? -23.821 18.749 2.710 1.00 82.62 99 LEU A CA 1
ATOM 767 C C . LEU A 1 99 ? -24.715 17.764 3.477 1.00 82.62 99 LEU A C 1
ATOM 769 O O . LEU A 1 99 ? -24.366 16.594 3.615 1.00 82.62 99 LEU A O 1
ATOM 773 N N . LYS A 1 100 ? -25.910 18.186 3.910 1.00 89.12 100 LYS A N 1
ATOM 774 C CA . LYS A 1 100 ? -26.886 17.295 4.561 1.00 89.12 100 LYS A CA 1
ATOM 775 C C . LYS A 1 100 ? -27.408 16.199 3.632 1.00 89.12 100 LYS A C 1
ATOM 777 O O . LYS A 1 100 ? -27.672 15.095 4.107 1.00 89.12 100 LYS A O 1
ATOM 782 N N . SER A 1 101 ? -27.605 16.467 2.339 1.00 83.38 101 SER A N 1
ATOM 783 C CA . SER A 1 101 ? -28.009 15.417 1.394 1.00 83.38 101 SER A CA 1
ATOM 784 C C . SER A 1 101 ? -26.869 14.434 1.127 1.00 83.38 101 SER A C 1
ATOM 786 O O . SER A 1 101 ? -27.109 13.229 1.146 1.00 83.38 101 SER A O 1
ATOM 788 N N . GLN A 1 102 ? -25.634 14.922 0.987 1.00 79.12 102 GLN A N 1
ATOM 789 C CA . GLN A 1 102 ? -24.444 14.075 0.842 1.00 79.12 102 GLN A CA 1
ATOM 790 C C . GLN A 1 102 ? -24.207 13.196 2.076 1.00 79.12 102 GLN A C 1
ATOM 792 O O . GLN A 1 102 ? -23.961 12.002 1.938 1.00 79.12 102 GLN A O 1
ATOM 797 N N . ASP A 1 103 ? -24.361 13.730 3.290 1.00 82.44 103 ASP A N 1
ATOM 798 C CA . ASP A 1 103 ? -24.219 12.948 4.525 1.00 82.44 103 ASP A CA 1
ATOM 799 C C . ASP A 1 103 ? -25.283 11.841 4.638 1.00 82.44 103 ASP A C 1
ATOM 801 O O . ASP A 1 103 ? -24.982 10.694 4.980 1.00 82.44 103 ASP A O 1
ATOM 805 N N . LYS A 1 104 ? -26.530 12.128 4.238 1.00 89.25 104 LYS A N 1
ATOM 806 C CA . LYS A 1 104 ? -27.585 11.105 4.137 1.00 89.25 104 LYS A CA 1
ATOM 807 C C . LYS A 1 104 ? -27.230 10.011 3.127 1.00 89.25 104 LYS A C 1
ATOM 809 O O . LYS A 1 104 ? -27.473 8.835 3.403 1.00 89.25 104 LYS A O 1
ATOM 814 N N . GLU A 1 105 ? -26.653 10.367 1.982 1.00 80.12 105 GLU A N 1
ATOM 815 C CA . GLU A 1 105 ? -26.192 9.403 0.975 1.00 80.12 105 GLU A CA 1
ATOM 816 C C . GLU A 1 105 ? -25.001 8.574 1.464 1.00 80.12 105 GLU A C 1
ATOM 818 O O . GLU A 1 105 ? -24.982 7.355 1.263 1.00 80.12 105 GLU A O 1
ATOM 823 N N . HIS A 1 106 ? -24.049 9.186 2.171 1.00 84.50 106 HIS A N 1
ATOM 824 C CA . HIS A 1 106 ? -22.933 8.486 2.804 1.00 84.50 106 HIS A CA 1
ATOM 825 C C . HIS A 1 106 ? -23.422 7.519 3.883 1.00 84.50 106 HIS A C 1
ATOM 827 O O . HIS A 1 106 ? -23.019 6.355 3.883 1.00 84.50 106 HIS A O 1
ATOM 833 N N . ARG A 1 107 ? -24.364 7.939 4.735 1.00 83.88 107 ARG A N 1
ATOM 834 C CA . ARG A 1 107 ? -24.984 7.078 5.751 1.00 83.88 107 ARG A CA 1
ATOM 835 C C . ARG A 1 107 ? -25.760 5.921 5.127 1.00 83.88 107 ARG A C 1
ATOM 837 O O . ARG A 1 107 ? -25.637 4.787 5.587 1.00 83.88 107 ARG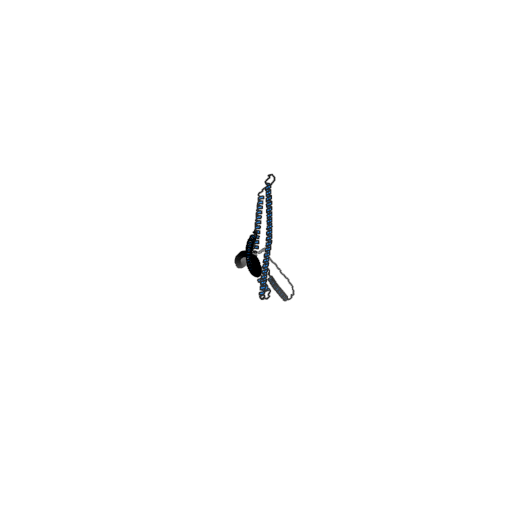 A O 1
ATOM 844 N N . ARG A 1 108 ? -26.525 6.175 4.059 1.00 85.94 108 ARG A N 1
ATOM 845 C CA . ARG A 1 108 ? -27.226 5.125 3.301 1.00 85.94 108 ARG A CA 1
ATOM 846 C C . ARG A 1 108 ? -26.236 4.144 2.674 1.00 85.94 108 ARG A C 1
ATOM 848 O O . ARG A 1 108 ? -26.449 2.939 2.748 1.00 85.94 108 ARG A O 1
ATOM 855 N N . SER A 1 109 ? -25.146 4.643 2.099 1.00 87.19 109 SER A N 1
ATOM 856 C CA . SER A 1 109 ? -24.106 3.816 1.481 1.00 87.19 109 SER A CA 1
ATOM 857 C C . SER A 1 109 ? -23.373 2.960 2.514 1.00 87.19 109 SER A C 1
ATOM 859 O O . SER A 1 109 ? -23.187 1.767 2.286 1.00 87.19 109 SER A O 1
ATOM 861 N N . ALA A 1 110 ? -23.036 3.528 3.675 1.00 81.88 110 ALA A N 1
ATOM 862 C CA . ALA A 1 110 ? -22.443 2.799 4.793 1.00 81.88 110 ALA A CA 1
ATOM 863 C C . ALA A 1 110 ? -23.387 1.708 5.321 1.00 81.88 110 ALA A C 1
ATOM 865 O O . ALA A 1 110 ? -22.965 0.573 5.530 1.00 81.88 110 ALA A O 1
ATOM 866 N N . LEU A 1 111 ? -24.684 2.010 5.461 1.00 88.38 111 LEU A N 1
ATOM 867 C CA . LEU A 1 111 ? -25.687 1.017 5.848 1.00 88.38 111 LEU A CA 1
ATOM 868 C C . LEU A 1 111 ? -25.772 -0.125 4.825 1.00 88.38 111 LEU A C 1
ATOM 870 O O . LEU A 1 111 ? -25.755 -1.287 5.213 1.00 88.38 111 LEU A O 1
ATOM 874 N N . ILE A 1 112 ? -25.807 0.185 3.526 1.00 85.81 112 ILE A N 1
ATOM 875 C CA . ILE A 1 112 ? -25.830 -0.832 2.463 1.00 85.81 112 ILE A CA 1
ATOM 876 C C . ILE A 1 112 ? -24.560 -1.690 2.495 1.00 85.81 112 ILE A C 1
ATOM 878 O O . ILE A 1 112 ? -24.643 -2.907 2.341 1.00 85.81 112 ILE A O 1
ATOM 882 N N . GLN A 1 113 ? -23.386 -1.091 2.705 1.00 86.25 113 GLN A N 1
ATOM 883 C CA . GLN A 1 113 ? -22.131 -1.835 2.827 1.00 86.25 113 GLN A CA 1
ATOM 884 C C . GLN A 1 113 ? -22.136 -2.765 4.045 1.00 86.25 113 GLN A C 1
ATOM 886 O O . GLN A 1 113 ? -21.755 -3.928 3.912 1.00 86.25 113 GLN A O 1
ATOM 891 N N . ASN A 1 114 ? -22.626 -2.292 5.194 1.00 84.19 114 ASN A N 1
ATOM 892 C CA . ASN A 1 114 ? -22.768 -3.107 6.400 1.00 84.19 114 ASN A CA 1
ATOM 893 C C . ASN A 1 114 ? -23.757 -4.258 6.193 1.00 84.19 114 ASN A C 1
ATOM 895 O O . ASN A 1 114 ? -23.442 -5.390 6.545 1.00 84.19 114 ASN A O 1
ATOM 899 N N . LEU A 1 115 ? -24.903 -4.006 5.552 1.00 89.06 115 LEU A N 1
ATOM 900 C CA . LEU A 1 115 ? -25.876 -5.050 5.216 1.00 89.06 115 LEU A CA 1
ATOM 901 C C . LEU A 1 115 ? -25.280 -6.091 4.259 1.00 89.06 115 LEU A C 1
ATOM 903 O O . LEU A 1 115 ? -25.411 -7.283 4.503 1.00 89.06 115 LEU A O 1
ATOM 907 N N . ARG A 1 116 ? -24.544 -5.669 3.222 1.00 87.31 116 ARG A N 1
ATOM 908 C CA . ARG A 1 116 ? -23.838 -6.589 2.307 1.00 87.31 116 ARG A CA 1
ATOM 909 C C . ARG A 1 116 ? -22.721 -7.378 2.991 1.00 87.31 116 ARG A C 1
ATOM 911 O O . ARG A 1 116 ? -22.396 -8.480 2.561 1.00 87.31 116 ARG A O 1
ATOM 918 N N . LYS A 1 117 ? -22.066 -6.805 4.004 1.00 86.31 117 LYS A N 1
ATOM 919 C CA . LYS A 1 117 ? -21.062 -7.510 4.810 1.00 86.31 117 LYS A CA 1
ATOM 920 C C . LYS A 1 117 ? -21.736 -8.562 5.691 1.00 86.31 117 LYS A C 1
ATOM 922 O O . LYS A 1 117 ? -21.356 -9.721 5.608 1.00 86.31 117 LYS A O 1
ATOM 927 N N . SER A 1 118 ? -22.778 -8.172 6.423 1.00 84.75 118 SER A N 1
ATOM 928 C CA . SER A 1 118 ? -23.563 -9.074 7.269 1.00 84.75 118 SER A CA 1
ATOM 929 C C . SER A 1 118 ? -24.197 -10.212 6.465 1.00 84.75 118 SER A C 1
ATOM 931 O O . SER A 1 118 ? -24.141 -11.355 6.898 1.00 84.75 118 SER A O 1
ATOM 933 N N . GLN A 1 119 ? -24.711 -9.940 5.262 1.00 85.12 119 GLN A N 1
ATOM 934 C CA . GLN A 1 119 ? -25.244 -10.977 4.377 1.00 85.12 119 GLN A CA 1
ATOM 935 C C . GLN A 1 119 ? -24.170 -12.000 3.977 1.00 85.12 119 GLN A C 1
ATOM 937 O O . GLN A 1 119 ? -24.412 -13.197 4.070 1.00 85.12 119 GLN A O 1
ATOM 942 N N . ARG A 1 120 ? -22.967 -11.553 3.589 1.00 84.50 120 ARG A N 1
ATOM 943 C CA . ARG A 1 120 ? -21.859 -12.467 3.256 1.00 84.50 120 ARG A CA 1
ATOM 944 C C . ARG A 1 120 ? -21.399 -13.293 4.458 1.00 84.50 120 ARG A C 1
ATOM 946 O O . ARG A 1 120 ? -21.080 -14.464 4.302 1.00 84.50 120 ARG A O 1
ATOM 953 N N . GLU A 1 121 ? -21.366 -12.694 5.647 1.00 82.31 121 GLU A N 1
ATOM 954 C CA . GLU A 1 121 ? -21.065 -13.409 6.895 1.00 82.31 121 GLU A CA 1
ATOM 955 C C . GLU A 1 121 ? -22.135 -14.467 7.201 1.00 82.31 121 GLU A C 1
ATOM 957 O O . GLU A 1 121 ? -21.796 -15.591 7.559 1.00 82.31 121 GLU A O 1
ATOM 962 N N . GLN A 1 122 ? -23.417 -14.143 7.003 1.00 82.56 122 GLN A N 1
ATOM 963 C CA . GLN A 1 122 ? -24.522 -15.092 7.148 1.00 82.56 122 GLN A CA 1
ATOM 964 C C . GLN A 1 122 ? -24.445 -16.230 6.122 1.00 82.56 122 GLN A C 1
ATOM 966 O O . GLN A 1 122 ? -24.610 -17.383 6.502 1.00 82.56 122 GLN A O 1
ATOM 971 N N . GLU A 1 123 ? -24.158 -15.938 4.851 1.00 79.69 123 GLU A N 1
ATOM 972 C CA . GLU A 1 123 ? -23.963 -16.951 3.802 1.00 79.69 123 GLU A CA 1
ATOM 973 C C . GLU A 1 123 ? -22.799 -17.893 4.147 1.00 79.69 123 GLU A C 1
ATOM 975 O O . GLU A 1 123 ? -22.956 -19.110 4.099 1.00 79.69 123 GLU A O 1
ATOM 980 N N . MET A 1 124 ? -21.671 -17.348 4.616 1.00 79.81 124 MET A N 1
ATOM 981 C CA . MET A 1 124 ? -20.530 -18.142 5.081 1.00 79.81 124 MET A CA 1
ATOM 982 C C . MET A 1 124 ? -20.879 -19.007 6.300 1.00 79.81 124 MET A C 1
ATOM 984 O O . MET A 1 124 ? -20.498 -20.174 6.351 1.00 79.81 124 MET A O 1
ATOM 988 N N . LEU A 1 125 ? -21.611 -18.468 7.281 1.00 80.56 125 LEU A N 1
ATOM 989 C CA . LEU A 1 125 ? -22.087 -19.247 8.428 1.00 80.56 125 LEU A CA 1
ATOM 990 C C . LEU A 1 125 ? -23.029 -20.369 7.989 1.00 80.56 125 LEU A C 1
ATOM 992 O O . LEU A 1 125 ? -22.915 -21.478 8.500 1.00 80.56 125 LEU A O 1
ATOM 996 N N . ILE A 1 126 ? -23.925 -20.107 7.035 1.00 78.44 126 ILE A N 1
ATOM 997 C CA . ILE A 1 126 ? -24.812 -21.120 6.454 1.00 78.44 126 ILE A CA 1
ATOM 998 C C . ILE A 1 126 ? -23.992 -22.224 5.783 1.00 78.44 126 ILE A C 1
ATOM 1000 O O . ILE A 1 126 ? -24.300 -23.396 5.978 1.00 78.44 126 ILE A O 1
ATOM 1004 N N . ASP A 1 127 ? -22.952 -21.884 5.027 1.00 76.62 127 ASP A N 1
ATOM 1005 C CA . ASP A 1 127 ? -22.111 -22.875 4.351 1.00 76.62 127 ASP A CA 1
ATOM 1006 C C . ASP A 1 127 ? -21.282 -23.700 5.343 1.00 76.62 127 ASP A C 1
ATOM 1008 O O . ASP A 1 127 ? -21.231 -24.925 5.224 1.00 76.62 127 ASP A O 1
ATOM 1012 N N . ILE A 1 128 ? -20.724 -23.070 6.383 1.00 78.75 128 ILE A N 1
ATOM 1013 C CA . ILE A 1 128 ? -20.058 -23.781 7.485 1.00 78.75 128 ILE A CA 1
ATOM 1014 C C . ILE A 1 128 ? -21.053 -24.693 8.203 1.00 78.75 128 ILE A C 1
ATOM 1016 O O . ILE A 1 128 ? -20.736 -25.851 8.458 1.00 78.75 128 ILE A O 1
ATOM 1020 N N . LEU A 1 129 ? -22.262 -24.215 8.510 1.00 78.12 129 LEU A N 1
ATOM 1021 C CA . LEU A 1 129 ? -23.298 -25.019 9.159 1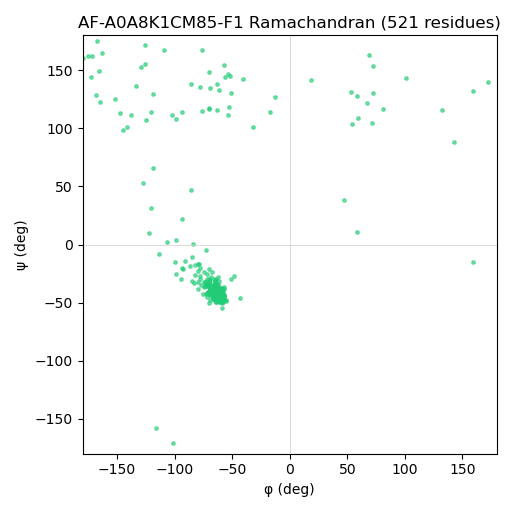.00 78.12 129 LEU A CA 1
ATOM 1022 C C . LEU A 1 129 ? -23.716 -26.200 8.283 1.00 78.12 129 LEU A C 1
ATOM 1024 O O . LEU A 1 129 ? -23.806 -27.306 8.800 1.00 78.12 129 LEU A O 1
ATOM 1028 N N . LYS A 1 130 ? -23.907 -26.009 6.972 1.00 78.75 130 LYS A N 1
ATOM 1029 C CA . LYS A 1 130 ? -24.189 -27.102 6.027 1.00 78.75 130 LYS A CA 1
ATOM 1030 C C . LYS A 1 130 ? -23.062 -28.130 6.009 1.00 78.75 130 LYS A C 1
ATOM 1032 O O . LYS A 1 130 ? -23.345 -29.317 6.114 1.00 78.75 130 LYS A O 1
ATOM 1037 N N . GLN A 1 131 ? -21.808 -27.687 5.921 1.00 77.50 131 GLN A N 1
ATOM 1038 C CA . GLN A 1 131 ? -20.648 -28.578 5.931 1.00 77.50 131 GLN A CA 1
ATOM 1039 C C . GLN A 1 131 ? -20.552 -29.351 7.251 1.00 77.50 131 GLN A C 1
ATOM 1041 O O . GLN A 1 131 ? -20.410 -30.567 7.260 1.00 77.50 131 GLN A O 1
ATOM 1046 N N . THR A 1 132 ? -20.723 -28.658 8.375 1.00 78.50 132 THR A N 1
ATOM 1047 C CA . THR A 1 132 ? -20.626 -29.273 9.703 1.00 78.50 132 THR A CA 1
ATOM 1048 C C . THR A 1 132 ? -21.799 -30.215 9.978 1.00 78.50 132 THR A C 1
ATOM 1050 O O . THR A 1 132 ? -21.633 -31.227 10.654 1.00 78.50 132 THR A O 1
ATOM 1053 N N . LEU A 1 133 ? -22.987 -29.908 9.444 1.00 77.19 133 LEU A N 1
ATOM 1054 C CA . LEU A 1 133 ? -24.139 -30.803 9.483 1.00 77.19 133 LEU A CA 1
ATOM 1055 C C . LEU A 1 133 ? -23.898 -32.051 8.637 1.00 77.19 133 LEU A C 1
ATOM 1057 O O . LEU A 1 133 ? -24.220 -33.127 9.122 1.00 77.19 133 LEU A O 1
ATOM 1061 N N . LEU A 1 134 ? -23.305 -31.925 7.440 1.00 75.06 134 LEU A N 1
ATOM 1062 C CA . LEU A 1 134 ? -22.912 -33.061 6.592 1.00 75.06 134 LEU A CA 1
ATOM 1063 C C . LEU A 1 134 ? -21.911 -33.986 7.300 1.00 75.06 134 LEU A C 1
ATOM 1065 O O . LEU A 1 134 ? -22.085 -35.202 7.281 1.00 75.06 134 LEU A O 1
ATOM 1069 N N . ASP A 1 135 ? -20.915 -33.418 7.978 1.00 78.94 135 ASP A N 1
ATOM 1070 C CA . ASP A 1 135 ? -19.901 -34.192 8.702 1.00 78.94 135 ASP A CA 1
ATOM 1071 C C . ASP A 1 135 ? -20.481 -34.898 9.944 1.00 78.94 135 ASP A C 1
ATOM 1073 O O . ASP A 1 135 ? -20.032 -35.980 10.322 1.00 78.94 135 ASP A O 1
ATOM 1077 N N . LYS A 1 136 ? -21.508 -34.307 10.572 1.00 78.31 136 LYS A N 1
ATOM 1078 C CA . LYS A 1 136 ? -22.160 -34.825 11.787 1.00 78.31 136 LYS A CA 1
ATOM 1079 C C . LYS A 1 136 ? -23.461 -35.595 11.540 1.00 78.31 136 LYS A C 1
ATOM 1081 O O . LYS A 1 136 ? -24.063 -36.061 12.505 1.00 78.31 136 LYS A O 1
ATOM 1086 N N . VAL A 1 137 ? -23.872 -35.814 10.285 1.00 72.88 137 VAL A N 1
ATOM 1087 C CA . VAL A 1 137 ? -25.033 -36.660 9.919 1.00 72.88 137 VAL A CA 1
ATOM 1088 C C . VAL A 1 137 ? -25.104 -37.981 10.705 1.00 72.88 137 VAL A C 1
ATOM 1090 O O . VAL A 1 137 ? -26.186 -38.280 11.215 1.00 72.88 137 VAL A O 1
ATOM 1093 N N . PRO A 1 138 ? -24.014 -38.764 10.875 1.00 70.88 138 PRO A N 1
ATOM 1094 C CA . PRO A 1 138 ? -24.093 -40.022 11.621 1.00 70.88 138 PRO A CA 1
ATOM 1095 C C . PRO A 1 138 ? -24.363 -39.841 13.126 1.00 70.88 138 PRO A C 1
ATOM 1097 O O . PRO A 1 138 ? -24.897 -40.751 13.755 1.00 70.88 138 PRO A O 1
ATOM 1100 N N . GLU A 1 139 ? -24.038 -38.683 13.713 1.00 73.75 139 GLU A N 1
ATOM 1101 C CA . GLU A 1 139 ? -24.276 -38.386 15.135 1.00 73.75 139 GLU A CA 1
ATOM 1102 C C . GLU A 1 139 ? -25.744 -38.027 15.420 1.00 73.75 139 GLU A C 1
ATOM 1104 O O . GLU A 1 139 ? -26.224 -38.242 16.531 1.00 73.75 139 GLU A O 1
ATOM 1109 N N . PHE A 1 140 ? -26.470 -37.497 14.430 1.00 77.00 140 PHE A N 1
ATOM 1110 C CA . PHE A 1 140 ? -27.838 -37.006 14.621 1.00 77.00 140 PHE A CA 1
ATOM 1111 C C . PHE A 1 140 ? -28.917 -38.089 14.516 1.00 77.00 140 PHE A C 1
ATOM 1113 O O . PHE A 1 140 ? -30.058 -37.813 14.876 1.00 77.00 140 PHE A O 1
ATOM 1120 N N . GLN A 1 141 ? -28.583 -39.302 14.049 1.00 70.25 141 GLN A N 1
ATOM 1121 C CA . GLN A 1 141 ? -29.518 -40.438 13.925 1.00 70.25 141 GLN A CA 1
ATOM 1122 C C . GLN A 1 141 ? -30.860 -40.058 13.260 1.00 70.25 141 GLN A C 1
ATOM 1124 O O . GLN A 1 141 ? -31.920 -40.490 13.700 1.00 70.25 141 GLN A O 1
ATOM 1129 N N . GLU A 1 142 ? -30.820 -39.183 12.247 1.00 65.81 142 GLU A N 1
ATOM 1130 C CA . GLU A 1 142 ? -32.000 -38.620 11.557 1.00 65.81 142 GLU A CA 1
ATOM 1131 C C . GLU A 1 142 ? -32.999 -37.858 12.461 1.00 65.81 142 GLU A C 1
ATOM 1133 O O . GLU A 1 142 ? -34.080 -37.469 12.016 1.00 65.81 142 GLU A O 1
ATOM 1138 N N . SER A 1 143 ? -32.642 -37.572 13.716 1.00 74.75 143 SER A N 1
ATOM 1139 C CA . SER A 1 143 ? -33.471 -36.800 14.639 1.00 74.75 143 SER A CA 1
ATOM 1140 C C . SER A 1 143 ? -33.412 -35.309 14.317 1.00 74.75 143 SER A C 1
ATOM 1142 O O . SER A 1 143 ? -32.385 -34.639 14.474 1.00 74.75 143 SER A O 1
ATOM 1144 N N . ARG A 1 144 ? -34.560 -34.770 13.901 1.00 70.75 144 ARG A N 1
ATOM 1145 C CA . ARG A 1 144 ? -34.738 -33.349 13.581 1.00 70.75 144 ARG A CA 1
ATOM 1146 C C . ARG A 1 144 ? -34.528 -32.440 14.797 1.00 70.75 144 ARG A C 1
ATOM 1148 O O . ARG A 1 144 ? -33.976 -31.353 14.647 1.00 70.75 144 ARG A O 1
ATOM 1155 N N . GLU A 1 145 ? -34.893 -32.897 15.994 1.00 72.00 145 GLU A N 1
ATOM 1156 C CA . GLU A 1 145 ? -34.715 -32.150 17.247 1.00 72.00 145 GLU A CA 1
ATOM 1157 C C . GLU A 1 145 ? -33.229 -31.912 17.566 1.00 72.00 145 GLU A C 1
ATOM 1159 O O . GLU A 1 145 ? -32.840 -30.796 17.915 1.00 72.00 145 GLU A O 1
ATOM 1164 N N . LEU A 1 146 ? -32.378 -32.929 17.376 1.00 74.88 146 LEU A N 1
ATOM 1165 C CA . LEU A 1 146 ? -30.933 -32.835 17.628 1.00 74.88 146 LEU A CA 1
ATOM 1166 C C . LEU A 1 146 ? -30.231 -31.911 16.624 1.00 74.88 146 LEU A C 1
ATOM 1168 O O . LEU A 1 146 ? -29.323 -31.162 16.993 1.00 74.88 146 LEU A O 1
ATOM 1172 N N . VAL A 1 147 ? -30.679 -31.921 15.366 1.00 72.75 147 VAL A N 1
ATOM 1173 C CA . VAL A 1 147 ? -30.210 -30.990 14.330 1.00 72.75 147 VAL A CA 1
ATOM 1174 C C . VAL A 1 147 ? -30.599 -29.552 14.684 1.00 72.75 147 VAL A C 1
ATOM 1176 O O . VAL A 1 147 ? -29.751 -28.659 14.636 1.00 72.75 147 VAL A O 1
ATOM 1179 N N . ASN A 1 148 ? -31.846 -29.328 15.109 1.00 71.94 148 ASN A N 1
ATOM 1180 C CA . ASN A 1 148 ? -32.326 -28.017 15.544 1.00 71.94 148 ASN A CA 1
ATOM 1181 C C . ASN A 1 148 ? -31.548 -27.506 16.769 1.00 71.94 148 ASN A C 1
ATOM 1183 O O . ASN A 1 148 ? -31.106 -26.359 16.779 1.00 71.94 148 ASN A O 1
ATOM 1187 N N . GLU A 1 149 ? -31.303 -28.351 17.775 1.00 75.31 149 GLU A N 1
ATOM 1188 C CA . GLU A 1 149 ? -30.512 -27.984 18.960 1.00 75.31 149 GLU A CA 1
ATOM 1189 C C . GLU A 1 149 ? -29.054 -27.645 18.603 1.00 75.31 149 GLU A C 1
ATOM 1191 O O . GLU A 1 149 ? -28.467 -26.700 19.142 1.00 75.31 149 GLU A O 1
ATOM 1196 N N . TYR A 1 150 ? -28.466 -28.380 17.657 1.00 77.00 150 TYR A N 1
ATOM 1197 C CA . TYR A 1 150 ? -27.117 -28.118 17.166 1.00 77.00 150 TYR A CA 1
ATOM 1198 C C . TYR A 1 150 ? -27.017 -26.778 16.424 1.00 77.00 150 TYR A C 1
ATOM 1200 O O . TYR A 1 150 ? -26.110 -25.985 16.696 1.00 77.00 150 TYR A O 1
ATOM 1208 N N . ILE A 1 151 ? -27.974 -26.495 15.533 1.00 74.31 151 ILE A N 1
ATOM 1209 C CA . ILE A 1 151 ? -28.068 -25.218 14.814 1.00 74.31 151 ILE A CA 1
ATOM 1210 C C . ILE A 1 151 ? -28.214 -24.072 15.815 1.00 74.31 151 ILE A C 1
ATOM 1212 O O . ILE A 1 151 ? -27.477 -23.091 15.718 1.00 74.31 151 ILE A O 1
ATOM 1216 N N . LEU A 1 152 ? -29.082 -24.205 16.820 1.00 71.25 152 LEU A N 1
ATOM 1217 C CA . LEU A 1 152 ? -29.274 -23.201 17.870 1.00 71.25 152 LEU A CA 1
ATOM 1218 C C . LEU A 1 152 ? -27.984 -22.907 18.642 1.00 71.25 152 LEU A C 1
ATOM 1220 O O . LEU A 1 152 ? -27.612 -21.744 18.793 1.00 71.25 152 LEU A O 1
ATOM 1224 N N . LYS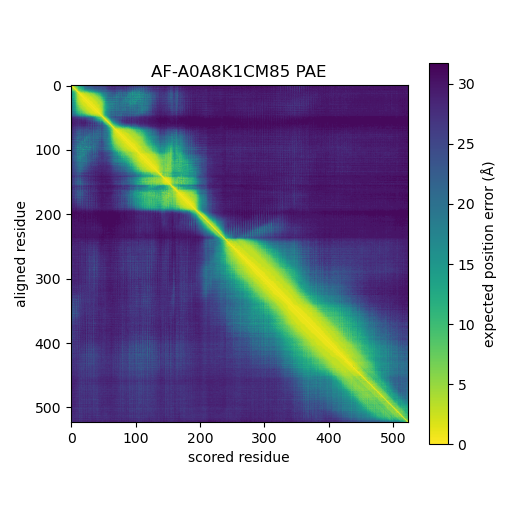 A 1 153 ? -27.245 -23.940 19.062 1.00 75.38 153 LYS A N 1
ATOM 1225 C CA . LYS A 1 153 ? -25.966 -23.770 19.779 1.00 75.38 153 LYS A CA 1
ATOM 1226 C C . LYS A 1 153 ? -24.896 -23.052 18.956 1.00 75.38 153 LYS A C 1
ATOM 1228 O O . LYS A 1 153 ? -24.006 -22.435 19.534 1.00 75.38 153 LYS A O 1
ATOM 1233 N N . LYS A 1 154 ? -24.937 -23.163 17.626 1.00 73.44 154 LYS A N 1
ATOM 1234 C CA . LYS A 1 154 ? -23.914 -22.598 16.732 1.00 73.44 154 LYS A CA 1
ATOM 1235 C C . LYS A 1 154 ? -24.301 -21.265 16.102 1.00 73.44 154 LYS A C 1
ATOM 1237 O O . LYS A 1 154 ? -23.409 -20.497 15.756 1.00 73.44 154 LYS A O 1
ATOM 1242 N N . SER A 1 155 ? -25.592 -20.981 15.964 1.00 65.81 155 SER A N 1
ATOM 1243 C CA . SER A 1 155 ? -26.094 -19.780 15.286 1.00 65.81 155 SER A CA 1
ATOM 1244 C C . SER A 1 155 ? -26.504 -18.656 16.240 1.00 65.81 155 SER A C 1
ATOM 1246 O O . SER A 1 155 ? -26.647 -17.510 15.811 1.00 65.81 155 SER A O 1
ATOM 1248 N N . VAL A 1 156 ? -26.669 -18.940 17.534 1.00 64.44 156 VAL A N 1
ATOM 1249 C CA . VAL A 1 156 ? -27.196 -17.968 18.492 1.00 64.44 156 VAL A CA 1
ATOM 1250 C C . VAL A 1 156 ? -26.080 -17.360 19.341 1.00 64.44 156 VAL A C 1
ATOM 1252 O O . VAL A 1 156 ? -25.516 -18.011 20.214 1.00 64.44 156 VAL A O 1
ATOM 1255 N N . GLY A 1 157 ? -25.817 -16.068 19.136 1.00 56.66 157 GLY A N 1
ATOM 1256 C CA . GLY A 1 157 ? -24.791 -15.300 19.855 1.00 56.66 157 GLY A CA 1
ATOM 1257 C C . GLY A 1 157 ? -25.266 -14.528 21.096 1.00 56.66 157 GLY A C 1
ATOM 1258 O O . GLY A 1 157 ? -24.622 -13.546 21.455 1.00 56.66 157 GLY A O 1
ATOM 1259 N N . GLY A 1 158 ? -26.386 -14.887 21.741 1.00 57.94 158 GLY A N 1
ATOM 1260 C CA . GLY A 1 158 ? -26.860 -14.136 22.913 1.00 57.94 158 GLY A CA 1
ATOM 1261 C C . GLY A 1 158 ? -27.891 -14.841 23.809 1.00 57.94 158 GLY A C 1
ATOM 1262 O O . GLY A 1 158 ? -28.497 -15.831 23.391 1.00 57.94 158 GLY A O 1
ATOM 1263 N N . PRO A 1 159 ? -28.115 -14.337 25.043 1.00 56.00 159 PRO A N 1
ATOM 1264 C CA . PRO A 1 159 ? -29.001 -14.964 26.024 1.00 56.00 159 PRO A CA 1
ATOM 1265 C C . PRO A 1 159 ? -30.456 -15.059 25.539 1.00 56.00 159 PRO A C 1
ATOM 1267 O O . PRO A 1 159 ? -31.044 -14.066 25.108 1.00 56.00 159 PRO A O 1
ATOM 1270 N N . MET A 1 160 ? -31.063 -16.240 25.701 1.00 59.78 160 MET A N 1
ATOM 1271 C CA . MET A 1 160 ? -32.432 -16.596 25.272 1.00 59.78 160 MET A CA 1
ATOM 1272 C C . MET A 1 160 ? -33.525 -15.588 25.664 1.00 59.78 160 MET A C 1
ATOM 1274 O O . MET A 1 160 ? -34.551 -15.495 25.000 1.00 59.78 160 MET A O 1
ATOM 1278 N N . ARG A 1 161 ? -33.326 -14.831 26.749 1.00 63.16 161 ARG A N 1
ATOM 1279 C CA . ARG A 1 161 ? -34.335 -13.929 27.328 1.00 63.16 161 ARG A CA 1
ATOM 1280 C C . ARG A 1 161 ? -34.486 -12.595 26.588 1.00 63.16 161 ARG A C 1
ATOM 1282 O O . ARG A 1 161 ? -35.481 -11.915 26.810 1.00 63.16 161 ARG A O 1
ATOM 1289 N N . PHE A 1 162 ? -33.527 -12.211 25.741 1.00 55.09 162 PHE A N 1
ATOM 1290 C CA . PHE A 1 162 ? -33.460 -10.857 25.163 1.00 55.09 162 PHE A CA 1
ATOM 1291 C C . PHE A 1 162 ? -33.472 -10.818 23.633 1.00 55.09 162 PHE A C 1
ATOM 1293 O O . PHE A 1 162 ? -33.252 -9.760 23.045 1.00 55.09 162 PHE A O 1
ATOM 1300 N N . ARG A 1 163 ? -33.748 -11.947 22.975 1.00 72.00 163 ARG A N 1
ATOM 1301 C CA . ARG A 1 163 ? -33.867 -12.013 21.517 1.00 72.00 163 ARG A CA 1
ATOM 1302 C C . ARG A 1 163 ? -35.204 -12.615 21.082 1.00 72.00 163 ARG A C 1
ATOM 1304 O O . ARG A 1 163 ? -35.784 -13.404 21.827 1.00 72.00 163 ARG A O 1
ATOM 1311 N N . PRO A 1 164 ? -35.681 -12.292 19.870 1.00 71.56 164 PRO A N 1
ATOM 1312 C CA . PRO A 1 164 ? -36.756 -13.044 19.238 1.00 71.56 164 PRO A CA 1
ATOM 1313 C C . PRO A 1 164 ? -36.394 -14.533 19.130 1.00 71.56 164 PRO A C 1
ATOM 1315 O O . PRO A 1 164 ? -35.227 -14.883 18.904 1.00 71.56 164 PRO A O 1
ATOM 1318 N N . LYS A 1 165 ? -37.399 -15.402 19.288 1.00 74.56 165 LYS A N 1
ATOM 1319 C CA . LYS A 1 165 ? -37.233 -16.848 19.103 1.00 74.56 165 LYS A CA 1
ATOM 1320 C C . LYS A 1 165 ? -36.856 -17.145 17.655 1.00 74.56 165 LYS A C 1
ATOM 1322 O O . LYS A 1 165 ? -37.407 -16.530 16.739 1.00 74.56 165 LYS A O 1
ATOM 1327 N N . SER A 1 166 ? -35.912 -18.057 17.455 1.00 73.44 166 SER A N 1
ATOM 1328 C CA . SER A 1 166 ? -35.530 -18.489 16.114 1.00 73.44 166 SER A CA 1
ATOM 1329 C C . SER A 1 166 ? -36.580 -19.447 15.544 1.00 73.44 166 SER A C 1
ATOM 1331 O O . SER A 1 166 ? -37.463 -19.939 16.252 1.00 73.44 166 SER A O 1
ATOM 1333 N N . ARG A 1 167 ? -36.497 -19.712 14.240 1.00 78.56 167 ARG A N 1
ATOM 1334 C CA . ARG A 1 167 ? -37.413 -20.636 13.567 1.00 78.56 167 ARG A CA 1
ATOM 1335 C C . ARG A 1 167 ? -37.338 -22.041 14.174 1.00 78.56 167 ARG A C 1
ATOM 1337 O O . ARG A 1 167 ? -38.369 -22.664 14.390 1.00 78.56 167 ARG A O 1
ATOM 1344 N N . GLU A 1 168 ? -36.134 -22.503 14.477 1.00 79.00 168 GLU A N 1
ATOM 1345 C CA . GLU A 1 168 ? -35.845 -23.823 15.038 1.00 79.00 168 GLU A CA 1
ATOM 1346 C C . GLU A 1 168 ? -36.433 -23.969 16.453 1.00 79.00 168 GLU A C 1
ATOM 1348 O O . GLU A 1 168 ? -36.985 -25.010 16.795 1.00 79.00 168 GLU A O 1
ATOM 1353 N N . GLU A 1 169 ? -36.403 -22.900 17.259 1.00 77.19 169 GLU A N 1
ATOM 1354 C CA . GLU A 1 169 ? -37.054 -22.861 18.579 1.00 77.19 169 GLU A CA 1
ATOM 1355 C C . GLU A 1 169 ? -38.569 -22.971 18.498 1.00 77.19 169 GLU A C 1
ATOM 1357 O O . GLU A 1 169 ? -39.185 -23.683 19.290 1.00 77.19 169 GLU A O 1
ATOM 1362 N N . LEU A 1 170 ? -39.173 -22.269 17.540 1.00 80.31 170 LEU A N 1
ATOM 1363 C CA . LEU A 1 170 ? -40.614 -22.327 17.326 1.00 80.31 170 LEU A CA 1
ATOM 1364 C C . LEU A 1 170 ? -41.048 -23.703 16.808 1.00 80.31 170 LEU A C 1
ATOM 1366 O O . LEU A 1 170 ? -42.086 -24.204 17.232 1.00 80.31 170 LEU A O 1
ATOM 1370 N N . GLU A 1 171 ? -40.256 -24.328 15.934 1.00 80.12 171 GLU A N 1
ATOM 1371 C CA . GLU A 1 171 ? -40.511 -25.694 15.462 1.00 80.12 171 GLU A CA 1
ATOM 1372 C C . GLU A 1 171 ? -40.450 -26.705 16.624 1.00 80.12 171 GLU A C 1
ATOM 1374 O O . GLU A 1 171 ? -41.386 -27.489 16.784 1.00 80.12 171 GLU A O 1
ATOM 1379 N N . ASN A 1 172 ? -39.445 -26.616 17.504 1.00 80.94 172 ASN A N 1
ATOM 1380 C CA . ASN A 1 172 ? -39.349 -27.477 18.691 1.00 80.94 172 ASN A CA 1
ATOM 1381 C C . ASN A 1 172 ? -40.518 -27.252 19.676 1.00 80.94 172 ASN A C 1
ATOM 1383 O O . ASN A 1 172 ? -41.062 -28.201 20.239 1.00 80.94 172 ASN A O 1
ATOM 1387 N N . GLU A 1 173 ? -40.948 -26.003 19.893 1.00 83.69 173 GLU A N 1
ATOM 1388 C CA . GLU A 1 173 ? -42.105 -25.708 20.752 1.00 83.69 173 GLU A CA 1
ATOM 1389 C C . GLU A 1 173 ? -43.416 -26.258 20.181 1.00 83.69 173 GLU A C 1
ATOM 1391 O O . GLU A 1 173 ? -44.243 -26.775 20.940 1.00 83.69 173 GLU A O 1
ATOM 1396 N N . LEU A 1 174 ? -43.602 -26.177 18.860 1.00 84.12 174 LEU A N 1
ATOM 1397 C CA . LEU A 1 174 ? -44.751 -26.766 18.176 1.00 84.12 174 LEU A CA 1
ATOM 1398 C C . LEU A 1 174 ? -44.765 -28.289 18.315 1.00 84.12 174 LEU A C 1
ATOM 1400 O O . LEU A 1 174 ? -45.824 -28.853 18.581 1.00 84.12 174 LEU A O 1
ATOM 1404 N N . GLU A 1 175 ? -43.613 -28.947 18.210 1.00 84.50 175 GLU A N 1
ATOM 1405 C CA . GLU A 1 175 ? -43.492 -30.398 18.388 1.00 84.50 175 GLU A CA 1
ATOM 1406 C C . GLU A 1 175 ? -43.809 -30.828 19.831 1.00 84.50 175 GLU A C 1
ATOM 1408 O O . GLU A 1 175 ? -44.585 -31.759 20.064 1.00 84.50 175 GLU A O 1
ATOM 1413 N N . VAL A 1 176 ? -43.323 -30.082 20.829 1.00 85.25 176 VAL A N 1
ATOM 1414 C CA . VAL A 1 176 ? -43.676 -30.304 22.241 1.00 85.25 176 VAL A CA 1
ATOM 1415 C C . VAL A 1 176 ? -45.173 -30.087 22.490 1.00 85.25 176 VAL A C 1
ATOM 1417 O O . VAL A 1 176 ? -45.790 -30.846 23.245 1.00 85.25 176 VAL A O 1
ATOM 1420 N N . LEU A 1 177 ? -45.773 -29.059 21.885 1.00 85.38 177 LEU A N 1
ATOM 1421 C CA . LEU A 1 177 ? -47.208 -28.784 21.985 1.00 85.38 177 LEU A CA 1
ATOM 1422 C C . LEU A 1 177 ? -48.046 -29.872 21.314 1.00 85.38 177 LEU A C 1
ATOM 1424 O O . LEU A 1 177 ? -49.030 -30.310 21.909 1.00 85.38 177 LEU A O 1
ATOM 1428 N N . ASP A 1 178 ? -47.643 -30.352 20.141 1.00 86.31 178 ASP A N 1
ATOM 1429 C CA . ASP A 1 178 ? -48.320 -31.441 19.437 1.00 86.31 178 ASP A CA 1
ATOM 1430 C C . ASP A 1 178 ? -48.231 -32.751 20.235 1.00 86.31 178 ASP A C 1
ATOM 1432 O O . ASP A 1 178 ? -49.230 -33.442 20.425 1.00 86.31 178 ASP A O 1
ATOM 1436 N N . ASN A 1 179 ? -47.079 -33.045 20.842 1.00 86.31 179 ASN A N 1
ATOM 1437 C CA . ASN A 1 179 ? -46.917 -34.191 21.740 1.00 86.31 179 ASN A CA 1
ATOM 1438 C C . ASN A 1 179 ? -47.776 -34.071 23.009 1.00 86.31 179 ASN A C 1
ATOM 1440 O O . ASN A 1 179 ? -48.392 -35.049 23.443 1.00 86.31 179 ASN A O 1
ATOM 1444 N N . LYS A 1 180 ? -47.873 -32.876 23.605 1.00 87.50 180 LYS A N 1
ATOM 1445 C CA . LYS A 1 180 ? -48.784 -32.614 24.733 1.00 87.50 180 LYS A CA 1
ATOM 1446 C C . LYS A 1 180 ? -50.245 -32.757 24.318 1.00 87.50 180 LYS A C 1
ATOM 1448 O O . LYS A 1 180 ? -51.024 -33.337 25.070 1.00 87.50 180 LYS A O 1
ATOM 1453 N N . TYR A 1 181 ? -50.604 -32.275 23.132 1.00 88.31 181 TYR A N 1
ATOM 1454 C CA . TYR A 1 181 ? -51.944 -32.402 22.579 1.00 88.31 181 TYR A CA 1
ATOM 1455 C C . TYR A 1 181 ? -52.298 -33.870 22.323 1.00 88.31 181 TYR A C 1
ATOM 1457 O O . TYR A 1 181 ? -53.317 -34.337 22.823 1.00 88.31 181 TYR A O 1
ATOM 1465 N N . LYS A 1 182 ? -51.427 -34.636 21.658 1.00 89.00 182 LYS A N 1
ATOM 1466 C CA . LYS A 1 182 ? -51.583 -36.085 21.446 1.00 89.00 182 LYS A CA 1
ATOM 1467 C C . LYS A 1 182 ? -51.759 -36.835 22.766 1.00 89.00 182 LYS A C 1
ATOM 1469 O O . LYS A 1 182 ? -52.726 -37.579 22.908 1.00 89.00 182 LYS A O 1
ATOM 1474 N N . ARG A 1 183 ? -50.912 -36.568 23.769 1.00 88.38 183 ARG A N 1
ATOM 1475 C CA . ARG A 1 183 ? -51.042 -37.154 25.119 1.00 88.38 183 ARG A CA 1
ATOM 1476 C C . ARG A 1 183 ? -52.353 -36.765 25.799 1.00 88.38 183 ARG A C 1
ATOM 1478 O O . ARG A 1 183 ? -52.997 -37.611 26.411 1.00 88.38 183 ARG A O 1
ATOM 1485 N N . ALA A 1 184 ? -52.777 -35.507 25.693 1.00 85.50 184 ALA A N 1
ATOM 1486 C CA . ALA A 1 184 ? -54.049 -35.053 26.246 1.00 85.50 184 ALA A CA 1
ATOM 1487 C C . ALA A 1 184 ? -55.237 -35.739 25.557 1.00 85.50 184 ALA A C 1
ATOM 1489 O O . ALA A 1 184 ? -56.147 -36.200 26.238 1.00 85.50 184 ALA A O 1
ATOM 1490 N N . VAL A 1 185 ? -55.209 -35.874 24.228 1.00 87.38 185 VAL A N 1
ATOM 1491 C CA . VAL A 1 185 ? -56.230 -36.577 23.440 1.00 87.38 185 VAL A CA 1
ATOM 1492 C C . VAL A 1 185 ? -56.275 -38.063 23.796 1.00 87.38 185 VAL A C 1
ATOM 1494 O O . VAL A 1 185 ? -57.363 -38.602 23.988 1.00 87.38 185 VAL A O 1
ATOM 1497 N N . GLU A 1 186 ? -55.129 -38.730 23.931 1.00 87.19 186 GLU A N 1
ATOM 1498 C CA . GLU A 1 186 ? -55.050 -40.127 24.375 1.00 87.19 186 GLU A CA 1
ATOM 1499 C C . GLU A 1 186 ? -55.565 -40.310 25.802 1.00 87.19 186 GLU A C 1
ATOM 1501 O O . GLU A 1 186 ? -56.339 -41.230 26.056 1.00 87.19 186 GLU A O 1
ATOM 1506 N N . ASN A 1 187 ? -55.211 -39.414 26.723 1.00 84.38 187 ASN A N 1
ATOM 1507 C CA . ASN A 1 187 ? -55.731 -39.435 28.089 1.00 84.38 187 ASN A CA 1
ATOM 1508 C C . ASN A 1 18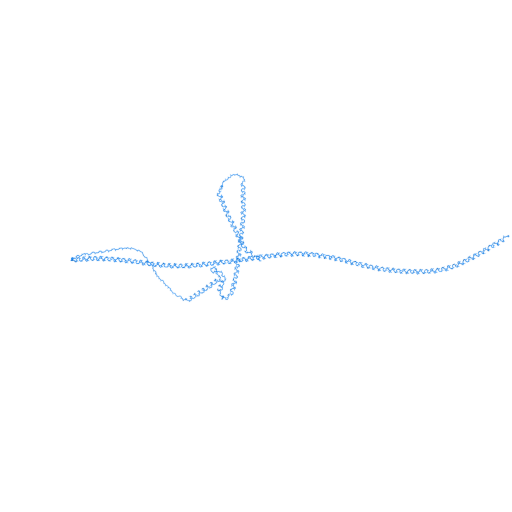7 ? -57.243 -39.196 28.122 1.00 84.38 187 ASN A C 1
ATOM 1510 O O . ASN A 1 187 ? -57.942 -39.817 28.915 1.00 84.38 187 ASN A O 1
ATOM 1514 N N . LEU A 1 188 ? -57.772 -38.350 27.235 1.00 81.88 188 LEU A N 1
ATOM 1515 C CA . LEU A 1 188 ? -59.207 -38.094 27.111 1.00 81.88 188 LEU A CA 1
ATOM 1516 C C . LEU A 1 188 ? -59.939 -39.293 26.486 1.00 81.88 188 LEU A C 1
ATOM 1518 O O . LEU A 1 188 ? -61.047 -39.614 26.912 1.00 81.88 188 LEU A O 1
ATOM 1522 N N . LYS A 1 189 ? -59.319 -40.000 25.532 1.00 83.62 189 LYS A N 1
ATOM 1523 C CA . LYS A 1 189 ? -59.821 -41.282 25.004 1.00 83.62 189 LYS A CA 1
ATOM 1524 C C . LYS A 1 189 ? -59.841 -42.358 26.091 1.00 83.62 189 LYS A C 1
ATOM 1526 O O . LYS A 1 189 ? -60.898 -42.927 26.334 1.00 83.62 189 LYS A O 1
ATOM 1531 N N . LYS A 1 190 ? -58.743 -42.531 26.832 1.00 82.12 190 LYS A N 1
ATOM 1532 C CA . LYS A 1 190 ? -58.657 -43.461 27.972 1.00 82.12 190 LYS A CA 1
ATOM 1533 C C . LYS A 1 190 ? -59.651 -43.110 29.082 1.00 82.12 190 LYS A C 1
ATOM 1535 O O . LYS A 1 190 ? -60.293 -43.997 29.623 1.00 82.12 190 LYS A O 1
ATOM 1540 N N . ALA A 1 191 ? -59.846 -41.827 29.390 1.00 78.06 191 ALA A N 1
ATOM 1541 C CA . ALA A 1 191 ? -60.834 -41.378 30.373 1.00 78.06 191 ALA A CA 1
ATOM 1542 C C . ALA A 1 191 ? -62.285 -41.567 29.896 1.00 78.06 191 ALA A C 1
ATOM 1544 O O . ALA A 1 191 ? -63.176 -41.773 30.716 1.00 78.06 191 ALA A O 1
ATOM 1545 N N . LYS A 1 192 ? -62.538 -41.514 28.581 1.00 75.38 192 LYS A N 1
ATOM 1546 C CA . LYS A 1 192 ? -63.840 -41.859 27.987 1.00 75.38 192 LYS A CA 1
ATOM 1547 C C . LYS A 1 192 ? -64.088 -43.368 27.973 1.00 75.38 192 LYS A C 1
ATOM 1549 O O . LYS A 1 192 ? -65.220 -43.774 28.203 1.00 75.38 192 LYS A O 1
ATOM 1554 N N . GLU A 1 193 ? -63.057 -44.176 27.748 1.00 69.12 193 GLU A N 1
ATOM 1555 C CA . GLU A 1 193 ? -63.118 -45.644 27.810 1.00 69.12 193 GLU A CA 1
ATOM 1556 C C . GLU A 1 193 ? -63.231 -46.160 29.256 1.00 69.12 193 GLU A C 1
ATOM 1558 O O . GLU A 1 193 ? -63.914 -47.149 29.504 1.00 69.12 193 GLU A O 1
ATOM 1563 N N . ALA A 1 194 ? -62.640 -45.454 30.227 1.00 60.75 194 ALA A N 1
ATOM 1564 C CA . ALA A 1 194 ? -62.683 -45.787 31.653 1.00 60.75 194 ALA A CA 1
ATOM 1565 C C . ALA A 1 194 ? -63.941 -45.283 32.390 1.00 60.75 194 ALA A C 1
ATOM 1567 O O . ALA A 1 194 ? -64.069 -45.487 33.598 1.00 60.75 194 ALA A O 1
ATOM 1568 N N . ARG A 1 195 ? -64.877 -44.615 31.703 1.00 48.28 195 ARG A N 1
ATOM 1569 C CA . ARG A 1 195 ? -66.115 -44.122 32.321 1.00 48.28 195 ARG A CA 1
ATOM 1570 C C . ARG A 1 195 ? -67.239 -45.156 32.150 1.00 48.28 195 ARG A C 1
ATOM 1572 O O . ARG A 1 195 ? -67.691 -45.354 31.021 1.00 48.28 195 ARG A O 1
ATOM 1579 N N . PRO A 1 196 ? -67.758 -45.786 33.222 1.00 50.72 196 PRO A N 1
ATOM 1580 C CA . PRO A 1 196 ? -69.021 -46.504 33.126 1.00 50.72 196 PRO A CA 1
ATOM 1581 C C . PRO A 1 196 ? -70.166 -45.488 32.953 1.00 50.72 196 PRO A C 1
ATOM 1583 O O . PRO A 1 196 ? -70.085 -44.341 33.402 1.00 50.72 196 PRO A O 1
ATOM 1586 N N . ARG A 1 197 ? -71.214 -45.898 32.229 1.00 48.16 197 ARG A N 1
ATOM 1587 C CA . ARG A 1 197 ? -72.393 -45.088 31.861 1.00 48.16 197 ARG A CA 1
ATOM 1588 C C . ARG A 1 197 ? -73.044 -44.415 33.088 1.00 48.16 197 ARG A C 1
ATOM 1590 O O . ARG A 1 197 ? -73.088 -45.046 34.141 1.00 48.16 197 ARG A O 1
ATOM 1597 N N . PRO A 1 198 ? -73.601 -43.191 32.973 1.00 48.75 198 PRO A N 1
ATOM 1598 C CA . PRO A 1 198 ? -74.241 -42.527 34.101 1.00 48.75 198 PRO A CA 1
ATOM 1599 C C . PRO A 1 198 ? -75.708 -42.959 34.242 1.00 48.75 198 PRO A C 1
ATOM 1601 O O . PRO A 1 198 ? -76.439 -43.021 33.254 1.00 48.75 198 PRO A O 1
ATOM 1604 N N . ALA A 1 199 ? -76.136 -43.181 35.481 1.00 38.38 199 ALA A N 1
ATOM 1605 C CA . ALA A 1 199 ? -77.530 -43.129 35.903 1.00 38.38 199 ALA A CA 1
ATOM 1606 C C . ALA A 1 199 ? -77.656 -42.013 36.961 1.00 38.38 199 ALA A C 1
ATOM 1608 O O . ALA A 1 199 ? -76.794 -41.910 37.831 1.00 38.38 199 ALA A O 1
ATOM 1609 N N . THR A 1 200 ? -78.632 -41.119 36.744 1.00 46.19 200 THR A N 1
ATOM 1610 C CA . THR A 1 200 ? -79.595 -40.501 37.698 1.00 46.19 200 THR A CA 1
ATOM 1611 C C . THR A 1 200 ? -79.239 -40.555 39.204 1.00 46.19 200 THR A C 1
ATOM 1613 O O . THR A 1 200 ? -78.785 -41.576 39.688 1.00 46.19 200 THR A O 1
ATOM 1616 N N . GLU A 1 201 ? -79.457 -39.564 40.079 1.00 41.22 201 GLU A N 1
ATOM 1617 C CA . GLU A 1 201 ? -80.650 -38.736 40.315 1.00 41.22 201 GLU A CA 1
ATOM 1618 C C . GLU A 1 201 ? -80.396 -37.864 41.589 1.00 41.22 201 GLU A C 1
ATOM 1620 O O . GLU A 1 201 ? -79.797 -38.335 42.549 1.00 41.22 201 GLU A O 1
ATOM 1625 N N . THR A 1 202 ? -80.824 -36.593 41.564 1.00 41.53 202 THR A N 1
ATOM 1626 C CA . THR A 1 202 ? -81.616 -35.834 42.577 1.00 41.53 202 THR A CA 1
ATOM 1627 C C . THR A 1 202 ? -81.237 -35.696 44.084 1.00 41.53 202 THR A C 1
ATOM 1629 O O . THR A 1 202 ? -81.167 -36.665 44.827 1.00 41.53 202 THR A O 1
ATOM 1632 N N . ASP A 1 203 ? -81.276 -34.425 44.535 1.00 38.06 203 ASP A N 1
ATOM 1633 C CA . ASP A 1 203 ? -82.107 -33.850 45.633 1.00 38.06 203 ASP A CA 1
ATOM 1634 C C . ASP A 1 203 ? -81.578 -33.552 47.066 1.00 38.06 203 ASP A C 1
ATOM 1636 O O . ASP A 1 203 ? -80.912 -34.359 47.704 1.00 38.06 203 ASP A O 1
ATOM 1640 N N . ARG A 1 204 ? -82.113 -32.422 47.596 1.00 40.38 204 ARG A N 1
ATOM 1641 C CA . ARG A 1 204 ? -82.271 -31.943 49.009 1.00 40.38 204 ARG A CA 1
ATOM 1642 C C . ARG A 1 204 ? -81.049 -31.283 49.687 1.00 40.38 204 ARG A C 1
ATOM 1644 O O . ARG A 1 204 ? -80.009 -31.900 49.819 1.00 40.38 204 ARG A O 1
ATOM 1651 N N . ARG A 1 205 ? -81.018 -29.996 50.101 1.00 40.41 205 ARG A N 1
ATOM 1652 C CA . ARG A 1 205 ? -81.915 -29.065 50.858 1.00 40.41 205 ARG A CA 1
ATOM 1653 C C . ARG A 1 205 ? -82.024 -29.380 52.371 1.00 40.41 205 ARG A C 1
ATOM 1655 O O . ARG A 1 205 ? -82.778 -30.286 52.702 1.00 40.41 205 ARG A O 1
ATOM 1662 N N . ASN A 1 206 ? -81.373 -28.593 53.265 1.00 40.06 206 ASN A N 1
ATOM 1663 C CA . ASN A 1 206 ? -81.983 -27.836 54.405 1.00 40.06 206 ASN A CA 1
ATOM 1664 C C . ASN A 1 206 ? -81.061 -27.397 55.596 1.00 40.06 206 ASN A C 1
ATOM 1666 O O . ASN A 1 206 ? -80.437 -28.234 56.230 1.00 40.06 206 ASN A O 1
ATOM 1670 N N . LYS A 1 207 ? -81.206 -26.099 55.969 1.00 42.03 207 LYS A N 1
ATOM 1671 C CA . LYS A 1 207 ? -81.468 -25.448 57.299 1.00 42.03 207 LYS A CA 1
ATOM 1672 C C . LYS A 1 207 ? -80.450 -25.322 58.474 1.00 42.03 207 LYS A C 1
ATOM 1674 O O . LYS A 1 207 ? -80.052 -26.330 59.038 1.00 42.03 207 LYS A O 1
ATOM 1679 N N . ARG A 1 208 ? -80.354 -24.058 58.975 1.00 34.22 208 ARG A N 1
ATOM 1680 C CA . ARG A 1 208 ? -80.421 -23.470 60.370 1.00 34.22 208 ARG A CA 1
ATOM 1681 C C . ARG A 1 208 ? -79.263 -22.478 60.666 1.00 34.22 208 ARG A C 1
ATOM 1683 O O . ARG A 1 208 ? -78.125 -22.845 60.437 1.00 34.22 208 ARG A O 1
ATOM 1690 N N . GLN A 1 209 ? -79.491 -21.166 60.910 1.00 37.88 209 GLN A N 1
ATOM 1691 C CA . GLN A 1 209 ? -79.960 -20.462 62.148 1.00 37.88 209 GLN A CA 1
ATOM 1692 C C . GLN A 1 209 ? -79.012 -20.718 63.345 1.00 37.88 209 GLN A C 1
ATOM 1694 O O . GLN A 1 209 ? -78.724 -21.879 63.586 1.00 37.88 209 GLN A O 1
ATOM 1699 N N . GLN A 1 210 ? -78.468 -19.755 64.108 1.00 33.97 210 GLN A N 1
ATOM 1700 C CA . GLN A 1 210 ? -79.048 -18.560 64.757 1.00 33.97 210 GLN A CA 1
ATOM 1701 C C . GLN A 1 210 ? -77.934 -17.603 65.278 1.00 33.97 210 GLN A C 1
ATOM 1703 O O . GLN A 1 210 ? -76.753 -17.915 65.177 1.00 33.97 210 GLN A O 1
ATOM 1708 N N . GLN A 1 211 ? -78.347 -16.441 65.795 1.00 32.38 211 GLN A N 1
ATOM 1709 C CA . GLN A 1 211 ? -77.584 -15.230 66.157 1.00 32.38 211 GLN A CA 1
ATOM 1710 C C . GLN A 1 211 ? -77.680 -14.988 67.709 1.00 32.38 211 GLN A C 1
ATOM 1712 O O . GLN A 1 211 ? -77.977 -15.958 68.399 1.00 32.38 211 GLN A O 1
ATOM 1717 N N . PRO A 1 212 ? -77.476 -13.764 68.257 1.00 53.06 212 PRO A N 1
ATOM 1718 C CA . PRO A 1 212 ? -76.447 -13.292 69.219 1.00 53.06 212 PRO A CA 1
ATOM 1719 C C . PRO A 1 212 ? -76.929 -13.147 70.693 1.00 53.06 212 PRO A C 1
ATOM 1721 O O . PRO A 1 212 ? -78.064 -13.501 70.963 1.00 53.06 212 PRO A O 1
ATOM 1724 N N . GLU A 1 213 ? -76.131 -12.543 71.600 1.00 33.84 213 GLU A N 1
ATOM 1725 C CA . GLU A 1 213 ? -76.647 -11.676 72.693 1.00 33.84 213 GLU A CA 1
ATOM 1726 C C . GLU A 1 213 ? -75.567 -10.814 73.399 1.00 33.84 213 GLU A C 1
ATOM 1728 O O . GLU A 1 213 ? -74.390 -11.171 73.462 1.00 33.84 213 GLU A O 1
ATOM 1733 N N . SER A 1 214 ? -76.022 -9.646 73.859 1.00 38.06 214 SER A N 1
ATOM 1734 C CA . SER A 1 214 ? -75.407 -8.553 74.637 1.00 38.06 214 SER A CA 1
ATOM 1735 C C . SER A 1 214 ? -75.987 -8.546 76.061 1.00 38.06 214 SER A C 1
ATOM 1737 O O . SER A 1 214 ? -77.020 -9.175 76.225 1.00 38.06 214 SER A O 1
ATOM 1739 N N . ASP A 1 215 ? -75.413 -7.808 77.028 1.00 33.81 215 ASP A N 1
ATOM 1740 C CA . ASP A 1 215 ? -76.190 -7.062 78.053 1.00 33.81 215 ASP A CA 1
ATOM 1741 C C . ASP A 1 215 ? -75.322 -6.151 78.954 1.00 33.81 215 ASP A C 1
ATOM 1743 O O . ASP A 1 215 ? -74.182 -6.473 79.297 1.00 33.81 215 ASP A O 1
ATOM 1747 N N . GLU A 1 216 ? -75.907 -5.003 79.314 1.00 39.84 216 GLU A N 1
ATOM 1748 C CA . GLU A 1 216 ? -75.433 -3.898 80.166 1.00 39.84 216 GLU A CA 1
ATOM 1749 C C . GLU A 1 216 ? -76.512 -3.580 81.240 1.00 39.84 216 GLU A C 1
ATOM 1751 O O . GLU A 1 216 ? -77.695 -3.755 80.961 1.00 39.84 216 GLU A O 1
ATOM 1756 N N . GLU A 1 217 ? -76.074 -3.038 82.397 1.00 37.00 217 GLU A N 1
ATOM 1757 C CA . GLU A 1 217 ? -76.815 -2.232 83.419 1.00 37.00 217 GLU A CA 1
ATOM 1758 C C . GLU A 1 217 ? -77.918 -2.905 84.295 1.00 37.00 217 GLU A C 1
ATOM 1760 O O . GLU A 1 217 ? -78.492 -3.909 83.901 1.00 37.00 217 GLU A O 1
ATOM 1765 N N . VAL A 1 218 ? -78.414 -2.397 85.447 1.00 37.69 218 VAL A N 1
ATOM 1766 C CA . VAL A 1 218 ? -77.997 -1.757 86.737 1.00 37.69 218 VAL A CA 1
ATOM 1767 C C . VAL A 1 218 ? -79.328 -1.488 87.517 1.00 37.69 218 VAL A C 1
ATOM 1769 O O . VAL A 1 218 ? -80.373 -1.418 86.879 1.00 37.69 218 VAL A O 1
ATOM 1772 N N . GLU A 1 219 ? -79.280 -1.296 88.856 1.00 34.91 219 GLU A N 1
ATOM 1773 C CA . GLU A 1 219 ? -80.352 -0.785 89.776 1.00 34.91 219 GLU A CA 1
ATOM 1774 C C . GLU A 1 219 ? -81.541 -1.727 90.089 1.00 34.91 219 GLU A C 1
ATOM 1776 O O . GLU A 1 219 ? -81.895 -2.579 89.289 1.00 34.91 219 GLU A O 1
ATOM 1781 N N . ASP A 1 220 ? -82.286 -1.683 91.203 1.00 30.89 220 ASP A N 1
ATOM 1782 C CA . ASP A 1 220 ? -82.333 -1.032 92.533 1.00 30.89 220 ASP A CA 1
ATOM 1783 C C . ASP A 1 220 ? -83.493 -1.755 93.283 1.00 30.89 220 ASP A C 1
ATOM 1785 O O . ASP A 1 220 ? -84.344 -2.371 92.633 1.00 30.89 220 ASP A O 1
ATOM 1789 N N . GLY A 1 221 ? -83.592 -1.683 94.617 1.00 34.75 221 GLY A N 1
ATOM 1790 C CA . GLY A 1 221 ? -84.861 -1.996 95.299 1.00 34.75 221 GLY A CA 1
ATOM 1791 C C . GLY A 1 221 ? -84.786 -2.724 96.642 1.00 34.75 221 GLY A C 1
ATOM 1792 O O . GLY A 1 221 ? -84.933 -3.940 96.735 1.00 34.75 221 GLY A O 1
ATOM 1793 N N . SER A 1 222 ? -84.675 -1.932 97.704 1.00 35.50 222 SER A N 1
ATOM 1794 C CA . SER A 1 222 ? -84.984 -2.234 99.110 1.00 35.50 222 SER A CA 1
ATOM 1795 C C . SER A 1 222 ? -86.405 -2.770 99.368 1.00 35.50 222 SER A C 1
ATOM 1797 O O . SER A 1 222 ? -87.330 -2.203 98.795 1.00 35.50 222 SER A O 1
ATOM 1799 N N . VAL A 1 223 ? -86.608 -3.666 100.354 1.00 39.78 223 VAL A N 1
ATOM 1800 C CA . VAL A 1 223 ? -87.771 -3.635 101.285 1.00 39.78 223 VAL A CA 1
ATOM 1801 C C . VAL A 1 223 ? -87.423 -4.262 102.651 1.00 39.78 223 VAL A C 1
ATOM 1803 O O . VAL A 1 223 ? -87.000 -5.409 102.757 1.00 39.78 223 VAL A O 1
ATOM 1806 N N . ASP A 1 224 ? -87.669 -3.456 103.680 1.00 34.38 224 ASP A N 1
ATOM 1807 C CA . ASP A 1 224 ? -87.676 -3.658 105.133 1.00 34.38 224 ASP A CA 1
ATOM 1808 C C . ASP A 1 224 ? -88.963 -4.369 105.614 1.00 34.38 224 ASP A C 1
ATOM 1810 O O . ASP A 1 224 ? -90.049 -3.961 105.206 1.00 34.38 224 ASP A O 1
ATOM 1814 N N . VAL A 1 225 ? -88.884 -5.367 106.515 1.00 43.25 225 VAL A N 1
ATOM 1815 C CA . VAL A 1 225 ? -90.034 -5.798 107.348 1.00 43.25 225 VAL A CA 1
ATOM 1816 C C . VAL A 1 225 ? -89.589 -6.242 108.752 1.00 43.25 225 VAL A C 1
ATOM 1818 O O . VAL A 1 225 ? -89.218 -7.387 109.005 1.00 43.25 225 VAL A O 1
ATOM 1821 N N . ARG A 1 226 ? -89.728 -5.307 109.698 1.00 38.09 226 ARG A N 1
ATOM 1822 C CA . ARG A 1 226 ? -89.966 -5.510 111.140 1.00 38.09 226 ARG A CA 1
ATOM 1823 C C . ARG A 1 226 ? -90.964 -6.638 111.449 1.00 38.09 226 ARG A C 1
ATOM 1825 O O . ARG A 1 226 ? -92.074 -6.621 110.929 1.00 38.09 226 ARG A O 1
ATOM 1832 N N . SER A 1 227 ? -90.708 -7.406 112.513 1.00 38.22 227 SER A N 1
ATOM 1833 C CA . SER A 1 227 ? -91.787 -7.771 113.447 1.00 38.22 227 SER A CA 1
ATOM 1834 C C . SER A 1 227 ? -91.292 -7.918 114.887 1.00 38.22 227 SER A C 1
ATOM 1836 O O . SER A 1 227 ? -90.550 -8.829 115.236 1.00 38.22 227 SER A O 1
ATOM 1838 N N . ARG A 1 228 ? -91.764 -6.991 115.728 1.00 36.28 228 ARG A N 1
ATOM 1839 C CA . ARG A 1 228 ? -91.885 -7.104 117.190 1.00 36.28 228 ARG A CA 1
ATOM 1840 C C . ARG A 1 228 ? -92.742 -8.328 117.541 1.00 36.28 228 ARG A C 1
ATOM 1842 O O . ARG A 1 228 ? -93.639 -8.622 116.764 1.00 36.28 228 ARG A O 1
ATOM 1849 N N . VAL A 1 229 ? -92.570 -8.916 118.730 1.00 34.75 229 VAL A N 1
ATOM 1850 C CA . VAL A 1 229 ? -93.630 -9.049 119.759 1.00 34.75 229 VAL A CA 1
ATOM 1851 C C . VAL A 1 229 ? -92.988 -9.427 121.104 1.00 34.75 229 VAL A C 1
ATOM 1853 O O . VAL A 1 229 ? -92.305 -10.433 121.250 1.00 34.75 229 VAL A O 1
ATOM 1856 N N . SER A 1 230 ? -93.258 -8.564 122.076 1.00 38.25 230 SER A N 1
ATOM 1857 C CA . SER A 1 230 ? -93.118 -8.669 123.527 1.00 38.25 230 SER A CA 1
ATOM 1858 C C . SER A 1 230 ? -94.118 -9.656 124.134 1.00 38.25 230 SER A C 1
ATOM 1860 O O . SER A 1 230 ? -95.304 -9.497 123.848 1.00 38.25 230 SER A O 1
ATOM 1862 N N . ILE A 1 231 ? -93.719 -10.553 125.047 1.00 41.81 231 ILE A N 1
ATOM 1863 C CA . ILE A 1 231 ? -94.666 -11.199 125.977 1.00 41.81 231 ILE A CA 1
ATOM 1864 C C . ILE A 1 231 ? -94.047 -11.355 127.379 1.00 41.81 231 ILE A C 1
ATOM 1866 O O . ILE A 1 231 ? -93.245 -12.245 127.626 1.00 41.81 231 ILE A O 1
ATOM 1870 N N . VAL A 1 232 ? -94.473 -10.434 128.251 1.00 39.41 232 VAL A N 1
ATOM 1871 C CA . VAL A 1 232 ? -95.059 -10.638 129.591 1.00 39.41 232 VAL A CA 1
ATOM 1872 C C . VAL A 1 232 ? -94.282 -11.486 130.607 1.00 39.41 232 VAL A C 1
ATOM 1874 O O . VAL A 1 232 ? -94.352 -12.713 130.629 1.00 39.41 232 VAL A O 1
ATOM 1877 N N . GLU A 1 233 ? -93.668 -10.761 131.543 1.00 39.41 233 GLU A N 1
ATOM 1878 C CA . GLU A 1 233 ? -93.353 -11.178 132.909 1.00 39.41 233 GLU A CA 1
ATOM 1879 C C . GLU A 1 233 ? -94.595 -11.754 133.608 1.00 39.41 233 GLU A C 1
ATOM 1881 O O . GLU A 1 233 ? -95.666 -11.142 133.628 1.00 39.41 233 GLU A O 1
ATOM 1886 N N . LYS A 1 234 ? -94.444 -12.934 134.214 1.00 42.44 234 LYS A N 1
ATOM 1887 C CA . LYS A 1 234 ? -95.378 -13.451 135.213 1.00 42.44 234 LYS A CA 1
ATOM 1888 C C . LYS A 1 234 ? -94.591 -13.774 136.473 1.00 42.44 234 LYS A C 1
ATOM 1890 O O . LYS A 1 234 ? -93.831 -14.738 136.506 1.00 42.44 234 LYS A O 1
ATOM 1895 N N . GLU A 1 235 ? -94.793 -12.926 137.474 1.00 42.25 235 GLU A N 1
ATOM 1896 C CA . GLU A 1 235 ? -94.381 -13.116 138.858 1.00 42.25 235 GLU A CA 1
ATOM 1897 C C . GLU A 1 235 ? -94.896 -14.464 139.369 1.00 42.25 235 GLU A C 1
ATOM 1899 O O . GLU A 1 235 ? -96.103 -14.713 139.440 1.00 42.25 235 GLU A O 1
ATOM 1904 N N . VAL A 1 236 ? -93.961 -15.334 139.734 1.00 43.84 236 VAL A N 1
ATOM 1905 C CA . VAL A 1 236 ? -94.222 -16.483 140.589 1.00 43.84 236 VAL A CA 1
ATOM 1906 C C . VAL A 1 236 ? -93.332 -16.294 141.802 1.00 43.84 236 VAL A C 1
ATOM 1908 O O . VAL A 1 236 ? -92.112 -16.280 141.696 1.00 43.84 236 VAL A O 1
ATOM 1911 N N . VAL A 1 237 ? -93.982 -16.088 142.943 1.00 48.22 237 VAL A N 1
ATOM 1912 C CA . VAL A 1 237 ? -93.371 -16.073 144.267 1.00 48.22 237 VAL A CA 1
ATOM 1913 C C . VAL A 1 237 ? -92.597 -17.376 144.449 1.00 48.22 237 VAL A C 1
ATOM 1915 O O . VAL A 1 237 ? -93.192 -18.448 144.559 1.00 48.22 237 VAL A O 1
ATOM 1918 N N . THR A 1 238 ? -91.276 -17.277 144.488 1.00 46.38 238 THR A N 1
ATOM 1919 C CA . THR A 1 238 ? -90.376 -18.349 144.908 1.00 46.38 238 THR A CA 1
ATOM 1920 C C . THR A 1 238 ? -89.359 -17.755 145.869 1.00 46.38 238 THR A C 1
ATOM 1922 O O . THR A 1 238 ? -88.898 -16.639 145.657 1.00 46.38 238 THR A O 1
ATOM 1925 N N . ASP A 1 239 ? -89.100 -18.489 146.949 1.00 48.34 239 ASP A N 1
ATOM 1926 C CA . ASP A 1 239 ? -88.073 -18.305 147.983 1.00 48.34 239 ASP A CA 1
ATOM 1927 C C . ASP A 1 239 ? -86.974 -17.270 147.630 1.00 48.34 239 ASP A C 1
ATOM 1929 O O . ASP A 1 239 ? -86.359 -17.417 146.572 1.00 48.34 239 ASP A O 1
ATOM 1933 N N . PRO A 1 240 ? -86.667 -16.249 148.463 1.00 62.50 240 PRO A N 1
ATOM 1934 C CA . PRO A 1 240 ? -85.654 -15.232 148.139 1.00 62.50 240 PRO A CA 1
ATOM 1935 C C . PRO A 1 240 ? -84.300 -15.823 147.707 1.00 62.50 240 PRO A C 1
ATOM 1937 O O . PRO A 1 240 ? -83.640 -15.244 146.853 1.00 62.50 240 PRO A O 1
ATOM 1940 N N . ALA A 1 241 ? -83.934 -17.012 148.200 1.00 63.75 241 ALA A N 1
ATOM 1941 C CA . ALA A 1 241 ? -82.738 -17.738 147.764 1.00 63.75 241 ALA A CA 1
ATOM 1942 C C . ALA A 1 241 ? -82.825 -18.272 146.316 1.00 63.75 241 ALA A C 1
ATOM 1944 O O . ALA A 1 241 ? -81.848 -18.199 145.576 1.00 63.75 241 ALA A O 1
ATOM 1945 N N . LEU A 1 242 ? -83.992 -18.770 145.887 1.00 66.88 242 LEU A N 1
ATOM 1946 C CA . LEU A 1 242 ? -84.226 -19.232 144.511 1.00 66.88 242 LEU A CA 1
ATOM 1947 C C . LEU A 1 242 ? -84.359 -18.057 143.538 1.00 66.88 242 LEU A C 1
ATOM 1949 O O . LEU A 1 242 ? 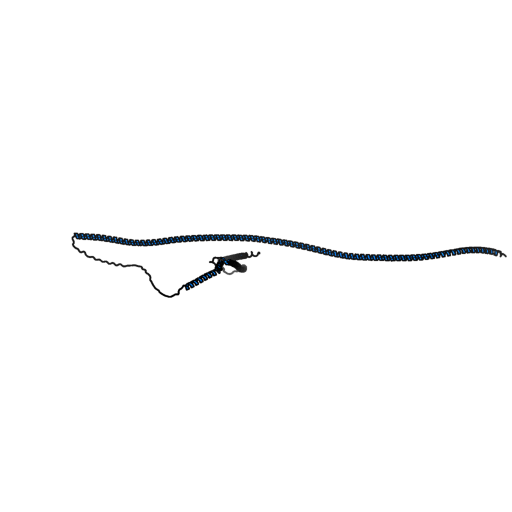-83.959 -18.173 142.386 1.00 66.88 242 LEU A O 1
ATOM 1953 N N . GLN A 1 243 ? -84.897 -16.920 143.989 1.00 73.81 243 GLN A N 1
ATOM 1954 C CA . GLN A 1 243 ? -84.958 -15.702 143.182 1.00 73.81 243 GLN A CA 1
ATOM 1955 C C . GLN A 1 243 ? -83.559 -15.108 142.960 1.00 73.81 243 GLN A C 1
ATOM 1957 O O . GLN A 1 243 ? -83.233 -14.743 141.834 1.00 73.81 243 GLN A O 1
ATOM 1962 N N . GLU A 1 244 ? -82.712 -15.083 143.995 1.00 75.44 244 GLU A N 1
ATOM 1963 C CA . GLU A 1 244 ? -81.298 -14.713 143.862 1.00 75.44 244 GLU A CA 1
ATOM 1964 C C . GLU A 1 244 ? -80.542 -15.673 142.932 1.00 75.44 244 GLU A C 1
ATOM 1966 O O . GLU A 1 244 ? -79.753 -15.212 142.111 1.00 75.44 244 GLU A O 1
ATOM 1971 N N . GLU A 1 245 ? -80.807 -16.983 142.991 1.00 79.88 245 GLU A N 1
ATOM 1972 C CA . GLU A 1 245 ? -80.220 -17.970 142.073 1.00 79.88 245 GLU A CA 1
ATOM 1973 C C . GLU A 1 245 ? -80.726 -17.788 140.631 1.00 79.88 245 GLU A C 1
ATOM 1975 O O . GLU A 1 245 ? -79.938 -17.822 139.690 1.00 79.88 245 GLU A O 1
ATOM 1980 N N . ILE A 1 246 ? -82.019 -17.509 140.431 1.00 79.94 246 ILE A N 1
ATOM 1981 C CA . ILE A 1 246 ? -82.593 -17.173 139.119 1.00 79.94 246 ILE A CA 1
ATOM 1982 C C . ILE A 1 246 ? -81.973 -15.885 138.572 1.00 79.94 246 ILE A C 1
ATOM 1984 O O . ILE A 1 246 ? -81.664 -15.817 137.383 1.00 79.94 246 ILE A O 1
ATOM 1988 N N . ASP A 1 247 ? -81.782 -14.864 139.401 1.00 81.50 247 ASP A N 1
ATOM 1989 C CA . ASP A 1 247 ? -81.195 -13.598 138.972 1.00 81.50 247 ASP A CA 1
ATOM 1990 C C . ASP A 1 247 ? -79.681 -13.737 138.720 1.00 81.50 247 ASP A C 1
ATOM 1992 O O . ASP A 1 247 ? -79.187 -13.196 137.730 1.00 81.50 247 ASP A O 1
ATOM 1996 N N . GLN A 1 248 ? -78.960 -14.561 139.492 1.00 84.00 248 GLN A N 1
ATOM 1997 C CA . GLN A 1 248 ? -77.585 -14.980 139.180 1.00 84.00 248 GLN A CA 1
ATOM 1998 C C . GLN A 1 248 ? -77.520 -15.740 137.849 1.00 84.00 248 GLN A C 1
ATOM 2000 O O . GLN A 1 248 ? -76.708 -15.396 136.991 1.00 84.00 248 GLN A O 1
ATOM 2005 N N . LEU A 1 249 ? -78.414 -16.706 137.621 1.00 84.25 249 LEU A N 1
ATOM 2006 C CA . LEU A 1 249 ? -78.503 -17.456 136.368 1.00 84.25 249 LEU A CA 1
ATOM 2007 C C . LEU A 1 249 ? -78.888 -16.564 135.185 1.00 84.25 249 LEU A C 1
ATOM 2009 O O . LEU A 1 249 ? -78.384 -16.782 134.089 1.00 84.25 249 LEU A O 1
ATOM 2013 N N . LYS A 1 250 ? -79.728 -15.538 135.369 1.00 85.75 250 LYS A N 1
ATOM 2014 C CA . LYS A 1 250 ? -80.034 -14.541 134.327 1.00 85.75 250 LYS A CA 1
ATOM 2015 C C . LYS A 1 250 ? -78.831 -13.661 134.013 1.00 85.75 250 LYS A C 1
ATOM 2017 O O . LYS A 1 250 ? -78.597 -13.381 132.841 1.00 85.75 250 LYS A O 1
ATOM 2022 N N . VAL A 1 251 ? -78.073 -13.229 135.022 1.00 85.50 251 VAL A N 1
ATOM 2023 C CA . VAL A 1 251 ? -76.836 -12.457 134.823 1.00 85.50 251 VAL A CA 1
ATOM 2024 C C . VAL A 1 251 ? -75.780 -13.317 134.128 1.00 85.50 251 VAL A C 1
ATOM 2026 O O . VAL A 1 251 ? -75.144 -12.850 133.186 1.00 85.50 251 VAL A O 1
ATOM 2029 N N . GLU A 1 252 ? -75.637 -14.586 134.515 1.00 88.00 252 GLU A N 1
ATOM 2030 C CA . GLU A 1 252 ? -74.784 -15.549 133.816 1.00 88.00 252 GLU A CA 1
ATOM 2031 C C . GLU A 1 252 ? -75.257 -15.833 132.389 1.00 88.00 252 GLU A C 1
ATOM 2033 O O . GLU A 1 252 ? -74.441 -15.946 131.479 1.00 88.00 252 GLU A O 1
ATOM 2038 N N . LEU A 1 253 ? -76.566 -15.962 132.168 1.00 87.56 253 LEU A N 1
ATOM 2039 C CA . LEU A 1 253 ? -77.139 -16.157 130.842 1.00 87.56 253 LEU A CA 1
ATOM 2040 C C . LEU A 1 253 ? -76.873 -14.926 129.975 1.00 87.56 253 LEU A C 1
ATOM 2042 O O . LEU A 1 253 ? -76.456 -15.078 128.833 1.00 87.56 253 LEU A O 1
ATOM 2046 N N . ALA A 1 254 ? -77.070 -13.719 130.505 1.00 86.44 254 ALA A N 1
ATOM 2047 C CA . ALA A 1 254 ? -76.808 -12.467 129.806 1.00 86.44 254 ALA A CA 1
ATOM 2048 C C . ALA A 1 254 ? -75.315 -12.287 129.497 1.00 86.44 254 ALA A C 1
ATOM 2050 O O . ALA A 1 254 ? -74.975 -11.907 128.378 1.00 86.44 254 ALA A O 1
ATOM 2051 N N . SER A 1 255 ? -74.422 -12.623 130.435 1.00 89.69 255 SER A N 1
ATOM 2052 C CA . SER A 1 255 ? -72.973 -12.559 130.213 1.00 89.69 255 SER A CA 1
ATOM 2053 C C . SER A 1 255 ? -72.523 -13.583 129.172 1.00 89.69 255 SER A C 1
ATOM 2055 O O . SER A 1 255 ? -71.868 -13.202 128.204 1.00 89.69 255 SER A O 1
ATOM 2057 N N . LYS A 1 256 ? -72.970 -14.844 129.277 1.00 91.00 256 LYS A N 1
ATOM 2058 C CA . LYS A 1 256 ? -72.731 -15.889 128.265 1.00 91.00 256 LYS A CA 1
ATOM 2059 C C . LYS A 1 256 ? -73.330 -15.506 126.913 1.00 91.00 256 LYS A C 1
ATOM 2061 O O . LYS A 1 256 ? -72.702 -15.745 125.891 1.00 91.00 256 LYS A O 1
ATOM 2066 N N . THR A 1 257 ? -74.497 -14.865 126.888 1.00 91.06 257 THR A N 1
ATOM 2067 C CA . THR A 1 257 ? -75.126 -14.369 125.656 1.00 91.06 257 THR A CA 1
ATOM 2068 C C . THR A 1 257 ? -74.297 -13.252 125.030 1.00 91.06 257 THR A C 1
ATOM 2070 O O . THR A 1 257 ? -74.069 -13.304 123.826 1.00 91.06 257 THR A O 1
ATOM 2073 N N . MET A 1 258 ? -73.783 -12.288 125.805 1.00 90.19 258 MET A N 1
ATOM 2074 C CA . MET A 1 258 ? -72.847 -11.278 125.289 1.00 90.19 258 MET A CA 1
ATOM 2075 C C . MET A 1 258 ? -71.560 -11.916 124.761 1.00 90.19 258 MET A C 1
ATOM 2077 O O . MET A 1 258 ? -71.098 -11.529 123.694 1.00 90.19 258 MET A O 1
ATOM 2081 N N . THR A 1 259 ? -71.003 -12.914 125.456 1.00 91.56 259 THR A N 1
ATOM 2082 C CA . THR A 1 259 ? -69.818 -13.642 124.977 1.00 91.56 259 THR A CA 1
ATOM 2083 C C . THR A 1 259 ? -70.101 -14.386 123.674 1.00 91.56 259 THR A C 1
ATOM 2085 O O . THR A 1 259 ? -69.294 -14.310 122.756 1.00 91.56 259 THR A O 1
ATOM 2088 N N . ILE A 1 260 ? -71.253 -15.053 123.553 1.00 92.25 260 ILE A N 1
ATOM 2089 C CA . ILE A 1 260 ? -71.666 -15.730 122.316 1.00 92.25 260 ILE A CA 1
ATOM 2090 C C . ILE A 1 260 ? -71.840 -14.719 121.180 1.00 92.25 260 ILE A C 1
ATOM 2092 O O . ILE A 1 260 ? -71.360 -14.978 120.085 1.00 92.25 260 ILE A O 1
ATOM 2096 N N . HIS A 1 261 ? -72.477 -13.568 121.416 1.00 91.81 261 HIS A N 1
ATOM 2097 C CA . HIS A 1 261 ? -72.620 -12.533 120.384 1.00 91.81 261 HIS A CA 1
ATOM 2098 C C . HIS A 1 261 ? -71.257 -11.972 119.960 1.00 91.81 261 HIS A C 1
ATOM 2100 O O . HIS A 1 261 ? -71.000 -11.897 118.767 1.00 91.81 261 HIS A O 1
ATOM 2106 N N . SER A 1 262 ? -70.351 -11.700 120.907 1.00 93.12 262 SER A N 1
ATOM 2107 C CA . SER A 1 262 ? -68.964 -11.305 120.607 1.00 93.12 262 SER A CA 1
ATOM 2108 C C . SER A 1 262 ? -68.246 -12.354 119.755 1.00 93.12 262 SER A C 1
ATOM 2110 O O . SER A 1 262 ? -67.606 -12.012 118.771 1.00 93.12 262 SER A O 1
ATOM 2112 N N . GLN A 1 263 ? -68.388 -13.641 120.091 1.00 93.75 263 GLN A N 1
ATOM 2113 C CA . GLN A 1 263 ? -67.807 -14.737 119.311 1.00 93.75 263 GLN A CA 1
ATOM 2114 C C . GLN A 1 263 ? -68.440 -14.862 117.921 1.00 93.75 263 GLN A C 1
ATOM 2116 O O . GLN A 1 263 ? -67.744 -15.170 116.961 1.00 93.75 263 GLN A O 1
ATOM 2121 N N . VAL A 1 264 ? -69.748 -14.633 117.791 1.00 94.25 264 VAL A N 1
ATOM 2122 C CA . VAL A 1 264 ? -70.443 -14.617 116.496 1.00 94.25 264 VAL A CA 1
ATOM 2123 C C . VAL A 1 264 ? -69.960 -13.446 115.641 1.00 94.25 264 VAL A C 1
ATOM 2125 O O . VAL A 1 264 ? -69.717 -13.643 114.454 1.00 94.25 264 VAL A O 1
ATOM 2128 N N . ASP A 1 265 ? -69.771 -12.265 116.225 1.00 93.69 265 ASP A N 1
ATOM 2129 C CA . ASP A 1 265 ? -69.225 -11.097 115.532 1.00 93.69 265 ASP A CA 1
ATOM 2130 C C . ASP A 1 265 ? -67.779 -11.348 115.081 1.00 93.69 265 ASP A C 1
ATOM 2132 O O . ASP A 1 265 ? -67.470 -11.140 113.910 1.00 93.69 265 ASP A O 1
ATOM 2136 N N . GLU A 1 266 ? -66.927 -11.918 115.940 1.00 94.62 266 GLU A N 1
ATOM 2137 C CA . GLU A 1 266 ? -65.570 -12.358 115.576 1.00 94.62 266 GLU A CA 1
ATOM 2138 C C . GLU A 1 266 ? -65.589 -13.395 114.438 1.00 94.62 266 GLU A C 1
ATOM 2140 O O . GLU A 1 266 ? -64.821 -13.297 113.482 1.00 94.62 266 GLU A O 1
ATOM 2145 N N . ILE A 1 267 ? -66.490 -14.382 114.493 1.00 93.81 267 ILE A N 1
ATOM 2146 C CA . ILE A 1 267 ? -66.667 -15.378 113.425 1.00 93.81 267 ILE A CA 1
ATOM 2147 C C . ILE A 1 267 ? -67.108 -14.702 112.119 1.00 93.81 267 ILE A C 1
ATOM 2149 O O . ILE A 1 267 ? -66.593 -15.039 111.052 1.00 93.81 267 ILE A O 1
ATOM 2153 N N . ASN A 1 268 ? -68.030 -13.741 112.179 1.00 94.31 268 ASN A N 1
ATOM 2154 C CA . ASN A 1 268 ? -68.487 -12.987 111.013 1.00 94.31 268 ASN A CA 1
ATOM 2155 C C . ASN A 1 268 ? -67.364 -12.125 110.420 1.00 94.31 268 ASN A C 1
ATOM 2157 O O . ASN A 1 268 ? -67.217 -12.070 109.197 1.00 94.31 268 ASN A O 1
ATOM 2161 N N . GLU A 1 269 ? -66.540 -11.496 111.259 1.00 95.00 269 GLU A N 1
ATOM 2162 C CA . GLU A 1 269 ? -65.345 -10.765 110.832 1.00 95.00 269 GLU A CA 1
ATOM 2163 C C . GLU A 1 269 ? -64.331 -11.691 110.152 1.00 95.00 269 GLU A C 1
ATOM 2165 O O . GLU A 1 269 ? -63.814 -11.351 109.084 1.00 95.00 269 GLU A O 1
ATOM 2170 N N . LEU A 1 270 ? -64.100 -12.886 110.706 1.00 94.38 270 LEU A N 1
ATOM 2171 C CA . LEU A 1 270 ? -63.243 -13.906 110.099 1.00 94.38 270 LEU A CA 1
ATOM 2172 C C . LEU A 1 270 ? -63.800 -14.398 108.757 1.00 94.38 270 LEU A C 1
ATOM 2174 O O . LEU A 1 270 ? -63.038 -14.538 107.802 1.00 94.38 270 LEU A O 1
ATOM 2178 N N . TYR A 1 271 ? -65.113 -14.618 108.637 1.00 95.12 271 TYR A N 1
ATOM 2179 C CA . TYR A 1 271 ? -65.735 -14.969 107.356 1.00 95.12 271 TYR A CA 1
ATOM 2180 C C . TYR A 1 271 ? -65.607 -13.842 106.325 1.00 95.12 271 TYR A C 1
ATOM 2182 O O . TYR A 1 271 ? -65.293 -14.114 105.165 1.00 95.12 271 TYR A O 1
ATOM 2190 N N . ALA A 1 272 ? -65.791 -12.585 106.736 1.00 94.31 272 ALA A N 1
ATOM 2191 C CA . ALA A 1 272 ? -65.579 -11.432 105.867 1.00 94.31 272 ALA A CA 1
ATOM 2192 C C . ALA A 1 272 ? -64.113 -11.324 105.417 1.00 94.31 272 ALA A C 1
ATOM 2194 O O . ALA A 1 272 ? -63.850 -11.001 104.259 1.00 94.31 272 ALA A O 1
ATOM 2195 N N . GLU A 1 273 ? -63.156 -11.628 106.298 1.00 95.81 273 GLU A N 1
ATOM 2196 C CA . GLU A 1 273 ? -61.734 -11.658 105.952 1.00 95.81 273 GLU A CA 1
ATOM 2197 C C . GLU A 1 273 ? -61.393 -12.810 104.997 1.00 95.81 273 GLU A C 1
ATOM 2199 O O . GLU A 1 273 ? -60.686 -12.589 104.018 1.00 95.81 273 GLU A O 1
ATOM 2204 N N . ILE A 1 274 ? -61.949 -14.012 105.195 1.00 95.44 274 ILE A N 1
ATOM 2205 C CA . ILE A 1 274 ? -61.798 -15.135 104.252 1.00 95.44 274 ILE A CA 1
ATOM 2206 C C . ILE A 1 274 ? -62.308 -14.744 102.861 1.00 95.44 274 ILE A C 1
ATOM 2208 O O . ILE A 1 274 ? -61.647 -15.029 101.862 1.00 95.44 274 ILE A O 1
ATOM 2212 N N . GLU A 1 275 ? -63.453 -14.068 102.780 1.00 94.81 275 GLU A N 1
ATOM 2213 C CA . GLU A 1 275 ? -64.005 -13.634 101.498 1.00 94.81 275 GLU A CA 1
ATOM 2214 C C . GLU A 1 275 ? -63.131 -12.556 100.834 1.00 94.81 275 GLU A C 1
ATOM 2216 O O . GLU A 1 275 ? -62.850 -12.631 99.636 1.00 94.81 275 GLU A O 1
ATOM 2221 N N . ARG A 1 276 ? -62.590 -11.603 101.610 1.00 96.25 276 ARG A N 1
ATOM 2222 C CA . ARG A 1 276 ? -61.586 -10.650 101.100 1.00 96.25 276 ARG A CA 1
ATOM 2223 C C . ARG A 1 276 ? -60.338 -11.365 100.581 1.00 96.25 276 ARG A C 1
ATOM 2225 O O . ARG A 1 276 ? -59.848 -11.011 99.506 1.00 96.25 276 ARG A O 1
ATOM 2232 N N . LEU A 1 277 ? -59.831 -12.360 101.311 1.00 95.62 277 LEU A N 1
ATOM 2233 C CA . LEU A 1 277 ? -58.657 -13.141 100.917 1.00 95.62 277 LEU A CA 1
ATOM 2234 C C . LEU A 1 277 ? -58.904 -13.929 99.625 1.00 95.62 277 LEU A C 1
ATOM 2236 O O . LEU A 1 277 ? -58.034 -13.917 98.758 1.00 95.62 277 LEU A O 1
ATOM 2240 N N . ARG A 1 278 ? -60.093 -14.515 99.432 1.00 96.00 278 ARG A N 1
ATOM 2241 C CA . ARG A 1 278 ? -60.475 -15.184 98.172 1.00 96.00 278 ARG A CA 1
ATOM 2242 C C . ARG A 1 278 ? -60.465 -14.235 96.979 1.00 96.00 278 ARG A C 1
ATOM 2244 O O . ARG A 1 278 ? -59.894 -14.550 95.939 1.00 96.00 278 ARG A O 1
ATOM 2251 N N . VAL A 1 279 ? -61.035 -13.039 97.134 1.00 96.12 279 VAL A N 1
ATOM 2252 C CA . VAL A 1 279 ? -61.012 -12.017 96.073 1.00 96.12 279 VAL A CA 1
ATOM 2253 C C . VAL A 1 279 ? -59.577 -11.574 95.759 1.00 96.12 279 VAL A C 1
ATOM 2255 O O . VAL A 1 279 ? -59.246 -11.277 94.607 1.00 96.12 279 VAL A O 1
ATOM 2258 N N . LEU A 1 280 ? -58.704 -11.496 96.767 1.00 96.19 280 LEU A N 1
ATOM 2259 C CA . LEU A 1 280 ? -57.285 -11.201 96.558 1.00 96.19 280 LEU A CA 1
ATOM 2260 C C . LEU A 1 280 ? -56.558 -12.347 95.849 1.00 96.19 280 LEU A C 1
ATOM 2262 O O . LEU A 1 280 ? -55.768 -12.069 94.948 1.00 96.19 280 LEU A O 1
ATOM 2266 N N . GLU A 1 281 ? -56.839 -13.597 96.207 1.00 95.75 281 GLU A N 1
ATOM 2267 C CA . GLU A 1 281 ? -56.298 -14.788 95.548 1.00 95.75 281 GLU A CA 1
ATOM 2268 C C . GLU A 1 281 ? -56.675 -14.812 94.064 1.00 95.75 281 GLU A C 1
ATOM 2270 O O . GLU A 1 281 ? -55.785 -14.859 93.216 1.00 95.75 281 GLU A O 1
ATOM 2275 N N . GLU A 1 282 ? -57.951 -14.607 93.730 1.00 96.19 282 GLU A N 1
ATOM 2276 C CA . GLU A 1 282 ? -58.412 -14.530 92.338 1.00 96.19 282 GLU A CA 1
ATOM 2277 C C . GLU A 1 282 ? -57.721 -13.386 91.567 1.00 96.19 282 GLU A C 1
ATOM 2279 O O . GLU A 1 282 ? -57.279 -13.543 90.425 1.00 96.19 282 GLU A O 1
ATOM 2284 N N . LYS A 1 283 ? -57.551 -12.212 92.196 1.00 96.81 283 LYS A N 1
ATOM 2285 C CA . LYS A 1 283 ? -56.793 -11.095 91.597 1.00 96.81 283 LYS A CA 1
ATOM 2286 C C . LYS A 1 283 ? -55.324 -11.449 91.369 1.00 96.81 283 LYS A C 1
ATOM 2288 O O . LYS A 1 283 ? -54.734 -10.968 90.397 1.00 96.81 283 LYS A O 1
ATOM 2293 N N . VAL A 1 284 ? -54.716 -12.227 92.261 1.00 96.19 284 VAL A N 1
ATOM 2294 C CA . VAL A 1 284 ? -53.335 -12.701 92.123 1.00 96.19 284 VAL A CA 1
ATOM 2295 C C . VAL A 1 284 ? -53.236 -13.719 90.990 1.00 96.19 284 VAL A C 1
ATOM 2297 O O . VAL A 1 284 ? -52.320 -13.598 90.179 1.00 96.19 284 VAL A O 1
ATOM 2300 N N . GLU A 1 285 ? -54.174 -14.656 90.873 1.00 96.81 285 GLU A N 1
ATOM 2301 C CA . GLU A 1 285 ? -54.211 -15.637 89.781 1.00 96.81 285 GLU A CA 1
ATOM 2302 C C . GLU A 1 285 ? -54.357 -14.968 88.414 1.00 96.81 285 GLU A C 1
ATOM 2304 O O . GLU A 1 285 ? -53.500 -15.161 87.552 1.00 96.81 285 GLU A O 1
ATOM 2309 N N . ARG A 1 286 ? -55.317 -14.049 88.248 1.00 96.25 286 ARG A N 1
ATOM 2310 C CA . ARG A 1 286 ? -55.468 -13.275 87.000 1.00 96.25 286 ARG A CA 1
ATOM 2311 C C . ARG A 1 286 ? -54.200 -12.495 86.637 1.00 96.25 286 ARG A C 1
ATOM 2313 O O . ARG A 1 286 ? -53.858 -12.339 85.464 1.00 96.25 286 ARG A O 1
ATOM 2320 N N . LYS A 1 287 ? -53.480 -11.971 87.637 1.00 96.44 287 LYS A N 1
ATOM 2321 C CA . LYS A 1 287 ? -52.190 -11.302 87.409 1.00 96.44 287 LYS A CA 1
ATOM 2322 C C . LYS A 1 287 ? -51.094 -12.288 87.012 1.00 96.44 287 LYS A C 1
ATOM 2324 O O . LYS A 1 287 ? -50.314 -11.945 86.130 1.00 96.44 287 LYS A O 1
ATOM 2329 N N . LYS A 1 288 ? -51.035 -13.479 87.616 1.00 97.06 288 LYS A N 1
ATOM 2330 C CA . LYS A 1 288 ? -50.087 -14.541 87.239 1.00 97.06 288 LYS A CA 1
ATOM 2331 C C . LYS A 1 288 ? -50.312 -14.998 85.800 1.00 97.06 288 LYS A C 1
ATOM 2333 O O . LYS A 1 288 ? -49.354 -15.045 85.040 1.00 97.06 288 LYS A O 1
ATOM 2338 N N . GLU A 1 289 ? -51.560 -15.237 85.402 1.00 96.69 289 GLU A N 1
ATOM 2339 C CA . GLU A 1 289 ? -51.911 -15.584 84.017 1.00 96.69 289 GLU A CA 1
ATOM 2340 C C . GLU A 1 289 ? -51.488 -14.481 83.040 1.00 96.69 289 GLU A C 1
ATOM 2342 O O . GLU A 1 289 ? -50.848 -14.748 82.025 1.00 96.69 289 GLU A O 1
ATOM 2347 N N . LYS A 1 290 ? -51.764 -13.213 83.377 1.00 97.81 290 LYS A N 1
ATOM 2348 C CA . LYS A 1 290 ? -51.328 -12.074 82.559 1.00 97.81 290 LYS A CA 1
ATOM 2349 C C . LYS A 1 290 ? -49.803 -11.970 82.460 1.00 97.81 290 LYS A C 1
ATOM 2351 O O . LYS A 1 290 ? -49.302 -11.615 81.397 1.00 97.81 290 LYS A O 1
ATOM 2356 N N . ILE A 1 291 ? -49.074 -12.248 83.543 1.00 96.25 291 ILE A N 1
ATOM 2357 C CA . ILE A 1 291 ? -47.605 -12.285 83.539 1.00 96.25 291 ILE A CA 1
ATOM 2358 C C . ILE A 1 291 ? -47.115 -13.409 82.621 1.00 96.25 291 ILE A C 1
ATOM 2360 O O . ILE A 1 291 ? -46.303 -13.125 81.750 1.00 96.25 291 ILE A O 1
ATOM 2364 N N . ALA A 1 292 ? -47.670 -14.619 82.724 1.00 96.81 292 ALA A N 1
ATOM 2365 C CA . ALA A 1 292 ? -47.283 -15.753 81.882 1.00 96.81 292 ALA A CA 1
ATOM 2366 C C . ALA A 1 292 ? -47.481 -15.469 80.380 1.00 96.81 292 ALA A C 1
ATOM 2368 O O . ALA A 1 292 ? -46.584 -15.713 79.577 1.00 96.81 292 ALA A O 1
ATOM 2369 N N . VAL A 1 293 ? -48.613 -14.863 79.996 1.00 97.31 293 VAL A N 1
ATOM 2370 C CA . VAL A 1 293 ? -48.870 -14.461 78.597 1.00 97.31 293 VAL A CA 1
ATOM 2371 C C . VAL A 1 293 ? -47.881 -13.389 78.122 1.00 97.31 293 VAL A C 1
ATOM 2373 O O . VAL A 1 293 ? -47.445 -13.397 76.969 1.00 97.31 293 VAL A O 1
ATOM 2376 N N . LEU A 1 294 ? -47.522 -12.436 78.988 1.00 96.62 294 LEU A N 1
ATOM 2377 C CA . LEU A 1 294 ? -46.528 -11.415 78.649 1.00 96.62 294 LEU A CA 1
ATOM 2378 C C . LEU A 1 294 ? -45.122 -12.009 78.522 1.00 96.62 294 LEU A C 1
ATOM 2380 O O . LEU A 1 294 ? -44.396 -11.609 77.616 1.00 96.62 294 LEU A O 1
ATOM 2384 N N . GLU A 1 295 ? -44.754 -12.959 79.379 1.00 97.25 295 GLU A N 1
ATOM 2385 C CA . GLU A 1 295 ? -43.487 -13.689 79.297 1.00 97.25 295 GLU A CA 1
ATOM 2386 C C . GLU A 1 295 ? -43.392 -14.482 77.990 1.00 97.25 295 GLU A C 1
ATOM 2388 O O . GLU A 1 295 ? -42.414 -14.320 77.262 1.00 97.25 295 GLU A O 1
ATOM 2393 N N . GLU A 1 296 ? -44.434 -15.235 77.621 1.00 96.94 296 GLU A N 1
ATOM 2394 C CA . GLU A 1 296 ? -44.492 -15.962 76.346 1.00 96.94 296 GLU A CA 1
ATOM 2395 C C . GLU A 1 296 ? -44.349 -15.012 75.148 1.00 96.94 296 GLU A C 1
ATOM 2397 O O . GLU A 1 296 ? -43.566 -15.264 74.228 1.00 96.94 296 GLU A O 1
ATOM 2402 N N . LYS A 1 297 ? -45.036 -13.862 75.181 1.00 97.50 297 LYS A N 1
ATOM 2403 C CA . LYS A 1 297 ? -44.922 -12.842 74.131 1.00 97.50 297 LYS A CA 1
ATOM 2404 C C . LYS A 1 297 ? -43.512 -12.256 74.041 1.00 97.50 297 LYS A C 1
ATOM 2406 O O . LYS A 1 297 ? -43.011 -12.054 72.936 1.00 97.50 297 LYS A O 1
ATOM 2411 N N . VAL A 1 298 ? -42.866 -11.982 75.177 1.00 96.50 298 VAL A N 1
ATOM 2412 C CA . VAL A 1 298 ? -41.478 -11.495 75.216 1.00 96.50 298 VAL A CA 1
ATOM 2413 C C . VAL A 1 298 ? -40.526 -12.551 74.657 1.00 96.50 298 VAL A C 1
ATOM 2415 O O . VAL A 1 298 ? -39.677 -12.211 73.836 1.00 96.50 298 VAL A O 1
ATOM 2418 N N . SER A 1 299 ? -40.694 -13.823 75.022 1.00 97.19 299 SER A N 1
ATOM 2419 C CA . SER A 1 299 ? -39.890 -14.922 74.480 1.00 97.19 299 SER A CA 1
ATOM 2420 C C . SER A 1 299 ? -40.087 -15.103 72.972 1.00 97.19 299 SER A C 1
ATOM 2422 O O . SER A 1 299 ? -39.101 -15.237 72.248 1.00 97.19 299 SER A O 1
ATOM 2424 N N . SER A 1 300 ? -41.325 -15.024 72.469 1.00 97.44 300 SER A N 1
ATOM 2425 C CA . SER A 1 300 ? -41.608 -15.060 71.024 1.00 97.44 300 SER A CA 1
ATOM 2426 C C . SER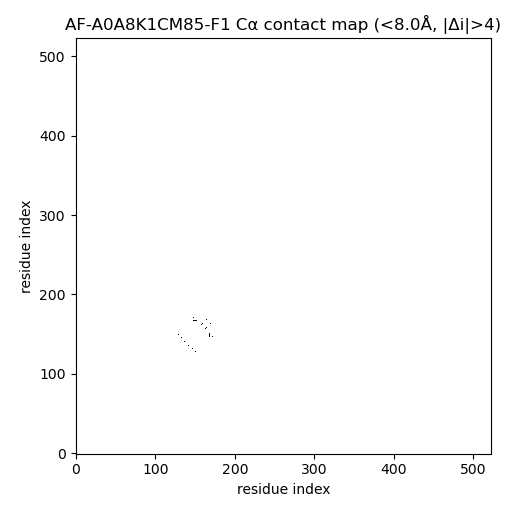 A 1 300 ? -40.917 -13.909 70.289 1.00 97.44 300 SER A C 1
ATOM 2428 O O . SER A 1 300 ? -40.247 -14.128 69.283 1.00 97.44 300 SER A O 1
ATOM 2430 N N . MET A 1 301 ? -41.003 -12.686 70.825 1.00 96.88 301 MET A N 1
ATOM 2431 C CA . MET A 1 301 ? -40.330 -11.522 70.240 1.00 96.88 301 MET A CA 1
ATOM 2432 C C . MET A 1 301 ? -38.800 -11.644 70.261 1.00 96.88 301 MET A C 1
ATOM 2434 O O . MET A 1 301 ? -38.142 -11.198 69.324 1.00 96.88 301 MET A O 1
ATOM 2438 N N . GLN A 1 302 ? -38.217 -12.236 71.306 1.00 96.88 302 GLN A N 1
ATOM 2439 C CA . GLN A 1 302 ? -36.773 -12.482 71.376 1.00 96.88 302 GLN A CA 1
ATOM 2440 C C . GLN A 1 302 ? -36.319 -13.480 70.305 1.00 96.88 302 GLN A C 1
ATOM 2442 O O . GLN A 1 302 ? -35.304 -13.249 69.650 1.00 96.88 302 GLN A O 1
ATOM 2447 N N . LEU A 1 303 ? -37.082 -14.555 70.082 1.00 96.81 303 LEU A N 1
ATOM 2448 C CA . LEU A 1 303 ? -36.798 -15.526 69.022 1.00 96.81 303 LEU A CA 1
ATOM 2449 C C . LEU A 1 303 ? -36.899 -14.892 67.629 1.00 96.81 303 LEU A C 1
ATOM 2451 O O . LEU A 1 303 ? -36.002 -15.077 66.807 1.00 96.81 303 LEU A O 1
ATOM 2455 N N . GLU A 1 304 ? -37.940 -14.096 67.380 1.00 97.25 304 GLU A N 1
ATOM 2456 C CA . GLU A 1 304 ? -38.089 -13.347 66.127 1.00 97.25 304 GLU A CA 1
ATOM 2457 C C . GLU A 1 304 ? -36.928 -12.368 65.907 1.00 97.25 304 GLU A C 1
ATOM 2459 O O . GLU A 1 304 ? -36.384 -12.297 64.806 1.00 97.25 304 GLU A O 1
ATOM 2464 N N . GLN A 1 305 ? -36.487 -11.652 66.948 1.00 96.31 305 GLN A N 1
ATOM 2465 C CA . GLN A 1 305 ? -35.328 -10.759 66.856 1.00 96.31 305 GLN A CA 1
ATOM 2466 C C . GLN A 1 305 ? -34.047 -11.509 66.486 1.00 96.31 305 GLN A C 1
ATOM 2468 O O . GLN A 1 305 ? -33.309 -11.042 65.620 1.00 96.31 305 GLN A O 1
ATOM 2473 N N . VAL A 1 306 ? -33.786 -12.667 67.099 1.00 97.44 306 VAL A N 1
ATOM 2474 C CA . VAL A 1 306 ? -32.619 -13.497 66.758 1.00 97.44 306 VAL A CA 1
ATOM 2475 C C . VAL A 1 306 ? -32.706 -13.985 65.311 1.00 97.44 306 VAL A C 1
ATOM 2477 O O . VAL A 1 306 ? -31.723 -13.881 64.579 1.00 97.44 306 VAL A O 1
ATOM 2480 N N . SER A 1 307 ? -33.883 -14.441 64.868 1.00 97.62 307 SER A N 1
ATOM 2481 C CA . SER A 1 307 ? -34.104 -14.860 63.477 1.00 97.62 307 SER A CA 1
ATOM 2482 C C . SER A 1 307 ? -33.823 -13.724 62.490 1.00 97.62 307 SER A C 1
ATOM 2484 O O . SER A 1 307 ? -33.089 -13.914 61.524 1.00 97.62 307 SER A O 1
ATOM 2486 N N . LEU A 1 308 ? -34.335 -12.519 62.761 1.00 96.81 308 LEU A N 1
ATOM 2487 C CA . LEU A 1 308 ? -34.117 -11.341 61.915 1.00 96.81 308 LEU A CA 1
ATOM 2488 C C . LEU A 1 308 ? -32.650 -10.896 61.884 1.00 96.81 308 LEU A C 1
ATOM 2490 O O . LEU A 1 308 ? -32.172 -10.430 60.849 1.00 96.81 308 LEU A O 1
ATOM 2494 N N . VAL A 1 309 ? -31.921 -11.024 62.997 1.00 97.62 309 VAL A N 1
ATOM 2495 C CA . VAL A 1 309 ? -30.476 -10.753 63.028 1.00 97.62 309 VAL A CA 1
ATOM 2496 C C . VAL A 1 309 ? -29.733 -11.747 62.140 1.00 97.62 309 VAL A C 1
ATOM 2498 O O . VAL A 1 309 ? -28.914 -11.321 61.331 1.00 97.62 309 VAL A O 1
ATOM 2501 N N . HIS A 1 310 ? -30.070 -13.034 62.217 1.00 97.19 310 HIS A N 1
ATOM 2502 C CA . HIS A 1 310 ? -29.419 -14.061 61.407 1.00 97.19 310 HIS A CA 1
ATOM 2503 C C . HIS A 1 310 ? -29.729 -13.913 59.907 1.00 97.19 310 HIS A C 1
ATOM 2505 O O . HIS A 1 310 ? -28.840 -14.030 59.065 1.00 97.19 310 HIS A O 1
ATOM 2511 N N . GLU A 1 311 ? -30.971 -13.566 59.554 1.00 96.62 311 GLU A N 1
ATOM 2512 C CA . GLU A 1 311 ? -31.339 -13.214 58.175 1.00 96.62 311 GLU A CA 1
ATOM 2513 C C . GLU A 1 311 ? -30.567 -11.986 57.681 1.00 96.62 311 GLU A C 1
ATOM 2515 O O . GLU A 1 311 ? -30.059 -11.979 56.558 1.00 96.62 311 GLU A O 1
ATOM 2520 N N . LYS A 1 312 ? -30.422 -10.958 58.525 1.00 96.94 312 LYS A N 1
ATOM 2521 C CA . LYS A 1 312 ? -29.637 -9.765 58.195 1.00 96.94 312 LYS A CA 1
ATOM 2522 C C . LYS A 1 312 ? -28.158 -10.096 57.986 1.00 96.94 312 LYS A C 1
ATOM 2524 O O . LYS A 1 312 ? -27.560 -9.550 57.064 1.00 96.94 312 LYS A O 1
ATOM 2529 N N . GLU A 1 313 ? -27.569 -10.955 58.813 1.00 96.81 313 GLU A N 1
ATOM 2530 C CA . GLU A 1 313 ? -26.189 -11.436 58.655 1.00 96.81 313 GLU A CA 1
ATOM 2531 C C . GLU A 1 313 ? -26.015 -12.187 57.332 1.00 96.81 313 GLU A C 1
ATOM 2533 O O . GLU A 1 313 ? -25.140 -11.827 56.545 1.00 96.81 313 GLU A O 1
ATOM 2538 N N . SER A 1 314 ? -26.917 -13.121 57.017 1.00 97.19 314 SER A N 1
ATOM 2539 C CA . SER A 1 314 ? -26.901 -13.845 55.740 1.00 97.19 314 SER A CA 1
ATOM 2540 C C . SER A 1 314 ? -27.029 -12.908 54.532 1.00 97.19 314 SER A C 1
ATOM 2542 O O . SER A 1 314 ? -26.329 -13.068 53.532 1.00 97.19 314 SER A O 1
ATOM 2544 N N . GLU A 1 315 ? -27.894 -11.895 54.606 1.00 96.38 315 GLU A N 1
ATOM 2545 C CA . GLU A 1 315 ? -28.017 -10.893 53.544 1.00 96.38 315 GLU A CA 1
ATOM 2546 C C . GLU A 1 315 ? -26.781 -9.985 53.438 1.00 96.38 315 GLU A C 1
ATOM 2548 O O . GLU A 1 315 ? -26.413 -9.588 52.332 1.00 96.38 315 GLU A O 1
ATOM 2553 N N . MET A 1 316 ? -26.103 -9.666 54.547 1.00 96.69 316 MET A N 1
ATOM 2554 C CA . MET A 1 316 ? -24.829 -8.934 54.509 1.00 96.69 316 MET A CA 1
ATOM 2555 C C . MET A 1 316 ? -23.720 -9.757 53.846 1.00 96.69 316 MET A C 1
ATOM 2557 O O . MET A 1 316 ? -22.985 -9.209 53.028 1.00 96.69 316 MET A O 1
ATOM 2561 N N . GLU A 1 317 ? -23.632 -11.058 54.124 1.00 96.88 317 GLU A N 1
ATOM 2562 C CA . GLU A 1 317 ? -22.669 -11.956 53.471 1.00 96.88 317 GLU A CA 1
ATOM 2563 C C . GLU A 1 317 ? -22.910 -12.049 51.960 1.00 96.88 317 GLU A C 1
ATOM 2565 O O . GLU A 1 317 ? -21.974 -11.907 51.175 1.00 96.88 317 GLU A O 1
ATOM 2570 N N . LYS A 1 318 ? -24.170 -12.200 51.529 1.00 97.38 318 LYS A N 1
ATOM 2571 C CA . LYS A 1 318 ? -24.520 -12.192 50.097 1.00 97.38 318 LYS A CA 1
ATOM 2572 C C . LYS A 1 318 ? -24.173 -10.863 49.432 1.00 97.38 318 LYS A C 1
ATOM 2574 O O . LYS A 1 318 ? -23.694 -10.851 48.302 1.00 97.38 318 LYS A O 1
ATOM 2579 N N . ARG A 1 319 ? -24.412 -9.734 50.111 1.00 95.94 319 ARG A N 1
ATOM 2580 C CA . ARG A 1 319 ? -24.027 -8.409 49.595 1.00 95.94 319 ARG A CA 1
ATOM 2581 C C . ARG A 1 319 ? -22.519 -8.298 49.418 1.00 95.94 319 ARG A C 1
ATOM 2583 O O . ARG A 1 319 ? -22.092 -7.828 48.371 1.00 95.94 319 ARG A O 1
ATOM 2590 N N . LEU A 1 320 ? -21.743 -8.769 50.393 1.00 97.81 320 LEU A N 1
ATOM 2591 C CA . LEU A 1 320 ? -20.285 -8.771 50.319 1.00 97.81 320 LEU A CA 1
ATOM 2592 C C . LEU A 1 320 ? -19.787 -9.628 49.144 1.00 97.81 320 LEU A C 1
ATOM 2594 O O . LEU A 1 320 ? -18.976 -9.161 48.355 1.00 97.81 320 LEU A O 1
ATOM 2598 N N . GLN A 1 321 ? -20.345 -10.829 48.960 1.00 97.00 321 GLN A N 1
ATOM 2599 C CA . GLN A 1 321 ? -20.019 -11.695 47.818 1.00 97.00 321 GLN A CA 1
ATOM 2600 C C . GLN A 1 321 ? -20.308 -11.011 46.476 1.00 97.00 321 GLN A C 1
ATOM 2602 O O . GLN A 1 321 ? -19.471 -11.017 45.579 1.00 97.00 321 GLN A O 1
ATOM 2607 N N . VAL A 1 322 ? -21.470 -10.363 46.339 1.00 96.88 322 VAL A N 1
ATOM 2608 C CA . VAL A 1 322 ? -21.819 -9.626 45.113 1.00 96.88 322 VAL A CA 1
ATOM 2609 C C . VAL A 1 322 ? -20.893 -8.423 44.895 1.00 96.88 322 VAL A C 1
ATOM 2611 O O . VAL A 1 322 ? -20.561 -8.107 43.753 1.00 96.88 322 VAL A O 1
ATOM 2614 N N . GLU A 1 323 ? -20.463 -7.740 45.956 1.00 97.12 323 GLU A N 1
ATOM 2615 C CA . GLU A 1 323 ? -19.485 -6.650 45.863 1.00 97.12 323 GLU A CA 1
ATOM 2616 C C . GLU A 1 323 ? -18.110 -7.153 45.395 1.00 97.12 323 GLU A C 1
ATOM 2618 O O . GLU A 1 323 ? -17.515 -6.534 44.510 1.00 97.12 323 GLU A O 1
ATOM 2623 N N . GLU A 1 324 ? -17.646 -8.295 45.905 1.00 97.06 324 GLU A N 1
ATOM 2624 C CA . GLU A 1 324 ? -16.410 -8.952 45.462 1.00 97.06 324 GLU A CA 1
ATOM 2625 C C . GLU A 1 324 ? -16.493 -9.405 43.996 1.00 97.06 324 GLU A C 1
ATOM 2627 O O . GLU A 1 324 ? -15.580 -9.135 43.213 1.00 97.06 324 GLU A O 1
ATOM 2632 N N . GLU A 1 325 ? -17.607 -10.014 43.577 1.00 96.19 325 GLU A N 1
ATOM 2633 C CA . GLU A 1 325 ? -17.845 -10.389 42.177 1.00 96.19 325 GLU A CA 1
ATOM 2634 C C . GLU A 1 325 ? -17.878 -9.162 41.255 1.00 96.19 325 GLU A C 1
ATOM 2636 O O . GLU A 1 325 ? -17.285 -9.164 40.172 1.00 96.19 325 GLU A O 1
ATOM 2641 N N . LEU A 1 326 ? -18.537 -8.078 41.681 1.00 95.75 326 LEU A N 1
ATOM 2642 C CA . LEU A 1 326 ? -18.556 -6.817 40.940 1.00 95.75 326 LEU A CA 1
ATOM 2643 C C . LEU A 1 326 ? -17.157 -6.215 40.813 1.00 95.75 326 LEU A C 1
ATOM 2645 O O . LEU A 1 326 ? -16.836 -5.650 39.763 1.00 95.75 326 LEU A O 1
ATOM 2649 N N . GLN A 1 327 ? -16.341 -6.308 41.861 1.00 97.31 327 GLN A N 1
ATOM 2650 C CA . GLN A 1 327 ? -14.959 -5.848 41.840 1.00 97.31 327 GLN A CA 1
ATOM 2651 C C . GLN A 1 327 ? -14.121 -6.685 40.869 1.00 97.31 327 GLN A C 1
ATOM 2653 O O . GLN A 1 327 ? -13.490 -6.121 39.979 1.00 97.31 327 GLN A O 1
ATOM 2658 N N . PHE A 1 328 ? -14.221 -8.013 40.944 1.00 97.94 328 PHE A N 1
ATOM 2659 C CA . PHE A 1 328 ? -13.540 -8.924 40.027 1.00 97.94 328 PHE A CA 1
ATOM 2660 C C . PHE A 1 328 ? -13.885 -8.628 38.560 1.00 97.94 328 PHE A C 1
ATOM 2662 O O . PHE A 1 328 ? -12.993 -8.451 37.734 1.00 97.94 328 PHE A O 1
ATOM 2669 N N . VAL A 1 329 ? -15.174 -8.472 38.232 1.00 96.94 329 VAL A N 1
ATOM 2670 C CA . VAL A 1 329 ? -15.615 -8.147 36.863 1.00 96.94 329 VAL A CA 1
ATOM 2671 C C . VAL A 1 329 ? -15.089 -6.784 36.398 1.00 96.94 329 VAL A C 1
ATOM 2673 O O . VAL A 1 329 ? -14.779 -6.614 35.214 1.00 96.94 329 VAL A O 1
ATOM 2676 N N . ARG A 1 330 ? -14.986 -5.792 37.294 1.00 96.75 330 ARG A N 1
ATOM 2677 C CA . ARG A 1 330 ? -14.388 -4.488 36.962 1.00 96.75 330 ARG A CA 1
ATOM 2678 C C . ARG A 1 330 ? -12.907 -4.630 36.634 1.00 96.75 330 ARG A C 1
ATOM 2680 O O . ARG A 1 330 ? -12.489 -4.075 35.619 1.00 96.75 330 ARG A O 1
ATOM 2687 N N . ASP A 1 331 ? -12.162 -5.381 37.435 1.00 97.12 331 ASP A N 1
ATOM 2688 C CA . ASP A 1 331 ? -10.726 -5.586 37.245 1.00 97.12 331 ASP A CA 1
ATOM 2689 C C . ASP A 1 331 ? -10.451 -6.359 35.948 1.00 97.12 331 ASP A C 1
ATOM 2691 O O . ASP A 1 331 ? -9.683 -5.884 35.111 1.00 97.12 331 ASP A O 1
ATOM 2695 N N . THR A 1 332 ? -11.187 -7.449 35.686 1.00 96.88 332 THR A N 1
ATOM 2696 C CA . THR A 1 332 ? -11.090 -8.188 34.412 1.00 96.88 332 THR A CA 1
ATOM 2697 C C . THR A 1 332 ? -11.384 -7.283 33.217 1.00 96.88 332 THR A C 1
ATOM 2699 O O . THR A 1 332 ? -10.658 -7.287 32.226 1.00 96.88 332 THR A O 1
ATOM 2702 N N . ARG A 1 333 ? -12.416 -6.433 33.307 1.00 96.12 333 ARG A N 1
ATOM 2703 C CA . ARG A 1 333 ? -12.741 -5.498 32.224 1.00 96.12 333 ARG A CA 1
ATOM 2704 C C . ARG A 1 333 ? -11.635 -4.463 32.000 1.00 96.12 333 ARG A C 1
ATOM 2706 O O . ARG A 1 333 ? -11.422 -4.055 30.860 1.00 96.12 333 ARG A O 1
ATOM 2713 N N . ILE A 1 334 ? -10.972 -3.994 33.056 1.00 96.69 334 ILE A N 1
ATOM 2714 C CA . ILE A 1 334 ? -9.843 -3.063 32.936 1.00 96.69 334 ILE A CA 1
ATOM 2715 C C . ILE A 1 334 ? -8.671 -3.756 32.233 1.00 96.69 334 ILE A C 1
ATOM 2717 O O . ILE A 1 334 ? -8.106 -3.173 31.307 1.00 96.69 334 ILE A O 1
ATOM 2721 N N . GLU A 1 335 ? -8.351 -4.995 32.606 1.00 96.88 335 GLU A N 1
ATOM 2722 C CA . GLU A 1 335 ? -7.306 -5.797 31.957 1.00 96.88 335 GLU A CA 1
ATOM 2723 C C . GLU A 1 335 ? -7.622 -6.069 30.476 1.00 96.88 335 GLU A C 1
ATOM 2725 O O . GLU A 1 335 ? -6.766 -5.868 29.612 1.00 96.88 335 GLU A O 1
ATOM 2730 N N . ASP A 1 336 ? -8.865 -6.423 30.141 1.00 95.81 336 ASP A N 1
ATOM 2731 C CA . ASP A 1 336 ? -9.317 -6.622 28.755 1.00 95.81 336 ASP A CA 1
ATOM 2732 C C . ASP A 1 336 ? -9.198 -5.339 27.915 1.00 95.81 336 ASP A C 1
ATOM 2734 O O . ASP A 1 336 ? -8.785 -5.359 26.752 1.00 95.81 336 ASP A O 1
ATOM 2738 N N . VAL A 1 337 ? -9.538 -4.184 28.497 1.00 96.44 337 VAL A N 1
ATOM 2739 C CA . VAL A 1 337 ? -9.374 -2.890 27.818 1.00 96.44 337 VAL A CA 1
ATOM 2740 C C . VAL A 1 337 ? -7.890 -2.579 27.611 1.00 96.44 337 VAL A C 1
ATOM 2742 O O . VAL A 1 337 ? -7.505 -2.187 26.510 1.00 96.44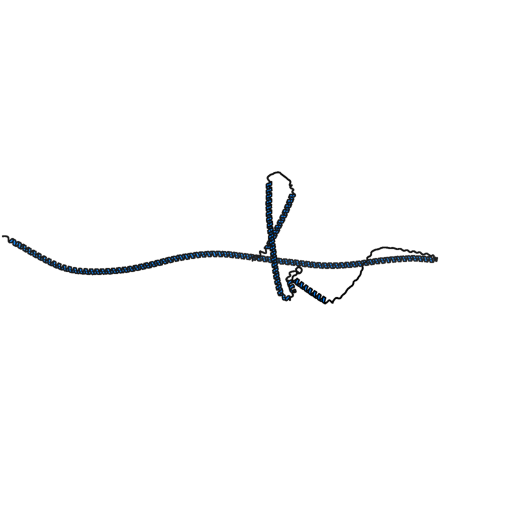 337 VAL A O 1
ATOM 2745 N N . GLN A 1 338 ? -7.045 -2.805 28.620 1.00 96.62 338 GLN A N 1
ATOM 2746 C CA . GLN A 1 338 ? -5.599 -2.585 28.522 1.00 96.62 338 GLN A CA 1
ATOM 2747 C C . GLN A 1 338 ? -4.935 -3.508 27.492 1.00 96.62 338 GLN A C 1
ATOM 2749 O O . GLN A 1 338 ? -4.082 -3.060 26.726 1.00 96.62 338 GLN A O 1
ATOM 2754 N N . THR A 1 339 ? -5.318 -4.784 27.434 1.00 96.69 339 THR A N 1
ATOM 2755 C CA . THR A 1 339 ? -4.798 -5.735 26.438 1.00 96.69 339 THR A CA 1
ATOM 2756 C C . THR A 1 339 ? -5.224 -5.342 25.024 1.00 96.69 339 THR A C 1
ATOM 2758 O O . THR A 1 339 ? -4.362 -5.235 24.150 1.00 96.69 339 THR A O 1
ATOM 2761 N N . SER A 1 340 ? -6.501 -5.005 24.816 1.00 95.69 340 SER A N 1
ATOM 2762 C CA . SER A 1 340 ? -6.999 -4.460 23.545 1.00 95.69 340 SER A CA 1
ATOM 2763 C C . SER A 1 340 ? -6.249 -3.186 23.130 1.00 95.69 340 SER A C 1
ATOM 2765 O O . SER A 1 340 ? -5.898 -3.022 21.960 1.00 95.69 340 SER A O 1
ATOM 2767 N N . ASP A 1 341 ? -5.994 -2.259 24.054 1.00 96.94 341 ASP A N 1
ATOM 2768 C CA . ASP A 1 341 ? -5.279 -1.017 23.743 1.00 96.94 341 ASP A CA 1
ATOM 2769 C C . ASP A 1 341 ? -3.796 -1.262 23.428 1.00 96.94 341 ASP A C 1
ATOM 2771 O O . ASP A 1 341 ? -3.266 -0.676 22.481 1.00 96.94 341 ASP A O 1
ATOM 2775 N N . ASN A 1 342 ? -3.144 -2.201 24.118 1.00 97.12 342 ASN A N 1
ATOM 2776 C CA . ASN A 1 342 ? -1.788 -2.645 23.787 1.00 97.12 342 ASN A CA 1
ATOM 2777 C C . ASN A 1 342 ? -1.716 -3.302 22.398 1.00 97.12 342 ASN A C 1
ATOM 2779 O O . ASN A 1 342 ? -0.775 -3.056 21.640 1.00 97.12 342 ASN A O 1
ATOM 2783 N N . GLU A 1 343 ? -2.707 -4.112 22.022 1.00 96.94 343 GLU A N 1
ATOM 2784 C CA . GLU A 1 343 ? -2.803 -4.679 20.672 1.00 96.94 343 GLU A CA 1
ATOM 2785 C C . GLU A 1 343 ? -3.008 -3.597 19.609 1.00 96.94 343 GLU A C 1
ATOM 2787 O O . GLU A 1 343 ? -2.337 -3.618 18.574 1.00 96.94 343 GLU A O 1
ATOM 2792 N N . ARG A 1 344 ? -3.876 -2.611 19.872 1.00 97.19 344 ARG A N 1
ATOM 2793 C CA . ARG A 1 344 ? -4.066 -1.453 18.985 1.00 97.19 344 ARG A CA 1
ATOM 2794 C C . ARG A 1 344 ? -2.776 -0.657 18.811 1.00 97.19 344 ARG A C 1
ATOM 2796 O O . ARG A 1 344 ? -2.461 -0.278 17.685 1.00 97.19 344 ARG A O 1
ATOM 2803 N N . LEU A 1 345 ? -2.014 -0.433 19.883 1.00 97.81 345 LEU A N 1
ATOM 2804 C CA . LEU A 1 345 ? -0.713 0.241 19.815 1.00 97.81 345 LEU A CA 1
ATOM 2805 C C . LEU A 1 345 ? 0.276 -0.536 18.939 1.00 97.81 345 LEU A C 1
ATOM 2807 O O . LEU A 1 345 ? 0.828 0.038 18.001 1.00 97.81 345 LEU A O 1
ATOM 2811 N N . ARG A 1 346 ? 0.412 -1.852 19.144 1.00 97.75 346 ARG A N 1
ATOM 2812 C CA . ARG A 1 346 ? 1.262 -2.711 18.296 1.00 97.75 346 ARG A CA 1
ATOM 2813 C C . ARG A 1 346 ? 0.838 -2.679 16.825 1.00 97.75 346 ARG A C 1
ATOM 2815 O O . ARG A 1 346 ? 1.684 -2.637 15.934 1.00 97.75 346 ARG A O 1
ATOM 2822 N N . GLN A 1 347 ? -0.467 -2.675 16.547 1.00 96.94 347 GLN A N 1
ATOM 2823 C CA . GLN A 1 347 ? -0.982 -2.544 15.180 1.00 96.94 347 GLN A CA 1
ATOM 2824 C C . GLN A 1 347 ? -0.642 -1.179 14.569 1.00 96.94 347 GLN A C 1
ATOM 2826 O O . GLN A 1 347 ? -0.273 -1.111 13.396 1.00 96.94 347 GLN A O 1
ATOM 2831 N N . LEU A 1 348 ? -0.731 -0.092 15.341 1.00 97.75 348 LEU A N 1
ATOM 2832 C CA . LEU A 1 348 ? -0.351 1.245 14.884 1.00 97.75 348 LEU A CA 1
ATOM 2833 C C . LEU A 1 348 ? 1.150 1.344 14.589 1.00 97.75 348 LEU A C 1
ATOM 2835 O O . LEU A 1 348 ? 1.515 1.887 13.547 1.00 97.75 348 LEU A O 1
ATOM 2839 N N . GLU A 1 349 ? 2.006 0.788 15.445 1.00 97.94 349 GLU A N 1
ATOM 2840 C CA . GLU A 1 349 ? 3.456 0.707 15.221 1.00 97.94 349 GLU A CA 1
ATOM 2841 C C . GLU A 1 349 ? 3.784 -0.096 13.956 1.00 97.94 349 GLU A C 1
ATOM 2843 O O . GLU A 1 349 ? 4.568 0.348 13.111 1.00 97.94 349 GLU A O 1
ATOM 2848 N N . LEU A 1 350 ? 3.113 -1.237 13.756 1.00 98.38 350 LEU A N 1
ATOM 2849 C CA . LEU A 1 350 ? 3.258 -2.031 12.539 1.00 98.38 350 LEU A CA 1
ATOM 2850 C C . LEU A 1 350 ? 2.848 -1.225 11.298 1.00 98.38 350 LEU A C 1
ATOM 2852 O O . LEU A 1 350 ? 3.607 -1.172 10.331 1.00 98.38 350 LEU A O 1
ATOM 2856 N N . ILE A 1 351 ? 1.699 -0.544 11.326 1.00 97.50 351 ILE A N 1
ATOM 2857 C CA . ILE A 1 351 ? 1.246 0.321 10.223 1.00 97.50 351 ILE A CA 1
ATOM 2858 C C . ILE A 1 351 ? 2.261 1.438 9.947 1.00 97.50 351 ILE A C 1
ATOM 2860 O O . ILE A 1 351 ? 2.537 1.733 8.784 1.00 97.50 351 ILE A O 1
ATOM 2864 N N . GLN A 1 352 ? 2.835 2.056 10.982 1.00 98.19 352 GLN A N 1
ATOM 2865 C CA . GLN A 1 352 ? 3.868 3.082 10.815 1.00 98.19 352 GLN A CA 1
ATOM 2866 C C . GLN A 1 352 ? 5.127 2.516 10.150 1.00 98.19 352 GLN A C 1
ATOM 2868 O O . GLN A 1 352 ? 5.623 3.116 9.196 1.00 98.19 352 GLN A O 1
ATOM 2873 N N . SER A 1 353 ? 5.598 1.341 10.579 1.00 98.25 353 SER A N 1
ATOM 2874 C CA . SER A 1 353 ? 6.762 0.682 9.971 1.00 98.25 353 SER A CA 1
ATOM 2875 C C . SER A 1 353 ? 6.522 0.305 8.503 1.00 98.25 353 SER A C 1
ATOM 2877 O O . SER A 1 353 ? 7.380 0.536 7.649 1.00 98.25 353 SER A O 1
ATOM 2879 N N . LEU A 1 354 ? 5.324 -0.195 8.178 1.00 97.94 354 LEU A N 1
ATOM 2880 C CA . LEU A 1 354 ? 4.934 -0.532 6.811 1.00 97.94 354 LEU A CA 1
ATOM 2881 C C . LEU A 1 354 ? 4.833 0.715 5.932 1.00 97.94 354 LEU A C 1
ATOM 2883 O O . LEU A 1 354 ? 5.294 0.679 4.795 1.00 97.94 354 LEU A O 1
ATOM 2887 N N . ARG A 1 355 ? 4.303 1.828 6.454 1.00 98.06 355 ARG A N 1
ATOM 2888 C CA . ARG A 1 355 ? 4.275 3.111 5.735 1.00 98.06 355 ARG A CA 1
ATOM 2889 C C . ARG A 1 355 ? 5.671 3.664 5.487 1.00 98.06 355 ARG A C 1
ATOM 2891 O O . ARG A 1 355 ? 5.933 4.126 4.383 1.00 98.06 355 ARG A O 1
ATOM 2898 N N . ALA A 1 356 ? 6.569 3.586 6.469 1.00 97.75 356 ALA A N 1
ATOM 2899 C CA . ALA A 1 356 ? 7.959 3.998 6.290 1.00 97.75 356 ALA A CA 1
ATOM 2900 C C . ALA A 1 356 ? 8.637 3.175 5.181 1.00 97.75 356 ALA A C 1
ATOM 2902 O O . ALA A 1 356 ? 9.187 3.740 4.234 1.00 97.75 356 ALA A O 1
ATOM 2903 N N . ARG A 1 357 ? 8.490 1.844 5.224 1.00 98.38 357 ARG A N 1
ATOM 2904 C CA . ARG A 1 357 ? 8.991 0.950 4.171 1.00 98.38 357 ARG A CA 1
ATOM 2905 C C . ARG A 1 357 ? 8.354 1.230 2.813 1.00 98.38 357 ARG A C 1
ATOM 2907 O O . ARG A 1 357 ? 9.042 1.177 1.798 1.00 98.38 357 ARG A O 1
ATOM 2914 N N . GLU A 1 358 ? 7.055 1.524 2.775 1.00 97.69 358 GLU A N 1
ATOM 2915 C CA . GLU A 1 358 ? 6.393 1.920 1.538 1.00 97.69 358 GLU A CA 1
ATOM 2916 C C . GLU A 1 358 ? 7.064 3.174 0.983 1.00 97.69 358 GLU A C 1
ATOM 2918 O O . GLU A 1 358 ? 7.544 3.124 -0.143 1.00 97.69 358 GLU A O 1
ATOM 2923 N N . THR A 1 359 ? 7.183 4.252 1.765 1.00 98.06 359 THR A N 1
ATOM 2924 C CA . THR A 1 359 ? 7.823 5.499 1.310 1.00 98.06 359 THR A CA 1
ATOM 2925 C C . THR A 1 359 ? 9.257 5.292 0.826 1.00 98.06 359 THR A C 1
ATOM 2927 O O . THR A 1 359 ? 9.635 5.855 -0.198 1.00 98.06 359 THR A O 1
ATOM 2930 N N . GLU A 1 360 ? 10.033 4.427 1.480 1.00 98.44 360 GLU A N 1
ATOM 2931 C CA . GLU A 1 360 ? 11.382 4.073 1.037 1.00 98.44 360 GLU A CA 1
ATOM 2932 C C . GLU A 1 360 ? 11.372 3.385 -0.337 1.00 98.44 360 GLU A C 1
ATOM 2934 O O . GLU A 1 360 ? 12.115 3.784 -1.233 1.00 98.44 360 GLU A O 1
ATOM 2939 N N . LEU A 1 361 ? 10.480 2.412 -0.549 1.00 98.12 361 LEU A N 1
ATOM 2940 C CA . LEU A 1 361 ? 10.314 1.757 -1.851 1.00 98.12 361 LEU A CA 1
ATOM 2941 C C . LEU A 1 361 ? 9.819 2.730 -2.932 1.00 98.12 361 LEU A C 1
ATOM 2943 O O . LEU A 1 361 ? 10.208 2.602 -4.093 1.00 98.12 361 LEU A O 1
ATOM 2947 N N . GLN A 1 362 ? 8.975 3.706 -2.578 1.00 98.25 362 GLN A N 1
ATOM 2948 C CA . GLN A 1 362 ? 8.549 4.753 -3.512 1.00 98.25 362 GLN A CA 1
ATOM 2949 C C . GLN A 1 362 ? 9.742 5.618 -3.940 1.00 98.25 362 GLN A C 1
ATOM 2951 O O . GLN A 1 362 ? 9.929 5.820 -5.138 1.00 98.25 362 GLN A O 1
ATOM 2956 N N . ASN A 1 363 ? 10.584 6.038 -2.992 1.00 98.25 363 ASN A N 1
ATOM 2957 C CA . ASN A 1 363 ? 11.795 6.810 -3.277 1.00 98.25 363 ASN A CA 1
ATOM 2958 C C . ASN A 1 363 ? 12.778 6.017 -4.154 1.00 98.25 363 ASN A C 1
ATOM 2960 O O . ASN A 1 363 ? 13.265 6.538 -5.153 1.00 98.25 363 ASN A O 1
ATOM 2964 N N . GLN A 1 364 ? 13.008 4.733 -3.852 1.00 98.50 364 GLN A N 1
ATOM 2965 C CA . GLN A 1 364 ? 13.868 3.865 -4.668 1.00 98.50 364 GLN A CA 1
ATOM 2966 C C . GLN A 1 364 ? 13.357 3.735 -6.112 1.00 98.50 364 GLN A C 1
ATOM 2968 O O . GLN A 1 364 ? 14.150 3.750 -7.057 1.00 98.50 364 GLN A O 1
ATOM 2973 N N . LEU A 1 365 ? 12.038 3.626 -6.300 1.00 98.19 365 LEU A N 1
ATOM 2974 C CA . LEU A 1 365 ? 11.425 3.570 -7.627 1.00 98.19 365 LEU A CA 1
ATOM 2975 C C . LEU A 1 365 ? 11.582 4.900 -8.382 1.00 98.19 365 LEU A C 1
ATOM 2977 O O . LEU A 1 365 ? 11.906 4.889 -9.569 1.00 98.19 365 LEU A O 1
ATOM 2981 N N . GLU A 1 366 ? 11.386 6.036 -7.711 1.00 98.44 366 GLU A N 1
ATOM 2982 C CA . GLU A 1 366 ? 11.605 7.364 -8.298 1.00 98.44 366 GLU A CA 1
ATOM 2983 C C . GLU A 1 366 ? 13.073 7.578 -8.692 1.00 98.44 366 GLU A C 1
ATOM 2985 O O . GLU A 1 366 ? 13.351 8.060 -9.792 1.00 98.44 366 GLU A O 1
ATOM 2990 N N . ASP A 1 367 ? 14.018 7.151 -7.855 1.00 98.38 367 ASP A N 1
ATOM 2991 C CA . ASP A 1 367 ? 15.449 7.214 -8.153 1.00 98.38 367 ASP A CA 1
ATOM 2992 C C . ASP A 1 367 ? 15.819 6.342 -9.358 1.00 98.38 367 ASP A C 1
ATOM 2994 O O . ASP A 1 367 ? 16.580 6.776 -10.226 1.00 98.38 367 ASP A O 1
ATOM 2998 N N . GLN A 1 368 ? 15.256 5.133 -9.465 1.00 98.50 368 GLN A N 1
ATOM 2999 C CA . GLN A 1 368 ? 15.444 4.290 -10.650 1.00 98.50 368 GLN A CA 1
ATOM 3000 C C . GLN A 1 368 ? 14.843 4.921 -11.909 1.00 98.50 368 GLN A C 1
ATOM 3002 O O . GLN A 1 368 ? 15.489 4.926 -12.955 1.00 98.50 368 GLN A O 1
ATOM 3007 N N . GLN A 1 369 ? 13.651 5.515 -11.823 1.00 98.25 369 GLN A N 1
ATOM 3008 C CA . GLN A 1 369 ? 13.049 6.224 -12.954 1.00 98.25 369 GLN A CA 1
ATOM 3009 C C . GLN A 1 369 ? 13.904 7.411 -13.405 1.00 98.25 369 GLN A C 1
ATOM 3011 O O . GLN A 1 369 ? 14.098 7.605 -14.607 1.00 98.25 369 GLN A O 1
ATOM 3016 N N . ARG A 1 370 ? 14.462 8.178 -12.459 1.00 98.44 370 ARG A N 1
ATOM 3017 C CA . ARG A 1 370 ? 15.397 9.270 -12.759 1.00 98.44 370 ARG A CA 1
ATOM 3018 C C . ARG A 1 370 ? 16.650 8.746 -13.456 1.00 98.44 370 ARG A C 1
ATOM 3020 O O . ARG A 1 370 ? 17.005 9.294 -14.499 1.00 98.44 370 ARG A O 1
ATOM 3027 N N . LYS A 1 371 ? 17.253 7.659 -12.961 1.00 98.62 371 LYS A N 1
ATOM 3028 C CA . LYS A 1 371 ? 18.412 7.003 -13.599 1.00 98.62 371 LYS A CA 1
ATOM 3029 C C . LYS A 1 371 ? 18.105 6.543 -15.025 1.00 98.62 371 LYS A C 1
ATOM 3031 O O . LYS A 1 371 ? 18.827 6.894 -15.948 1.00 98.62 371 LYS A O 1
ATOM 3036 N N . TRP A 1 372 ? 16.991 5.851 -15.251 1.00 98.38 372 TRP A N 1
ATOM 3037 C CA . TRP A 1 372 ? 16.620 5.436 -16.607 1.00 98.38 372 TRP A CA 1
ATOM 3038 C C . TRP A 1 372 ? 16.311 6.614 -17.527 1.00 98.38 372 TRP A C 1
ATOM 3040 O O . TRP A 1 372 ? 16.567 6.540 -18.727 1.00 98.38 372 TRP A O 1
ATOM 3050 N N . SER A 1 373 ? 15.760 7.708 -16.996 1.00 98.31 373 SER A N 1
ATOM 3051 C CA . SER A 1 373 ? 15.520 8.916 -17.787 1.00 98.31 373 SER A CA 1
ATOM 3052 C C . SER A 1 373 ? 16.828 9.580 -18.228 1.00 98.31 373 SER A C 1
ATOM 3054 O O . SER A 1 373 ? 16.935 9.985 -19.387 1.00 98.31 373 SER A O 1
ATOM 3056 N N . SER A 1 374 ? 17.841 9.630 -17.353 1.00 98.38 374 SER A N 1
ATOM 3057 C CA . SER A 1 374 ? 19.153 10.185 -17.687 1.00 98.38 374 SER A CA 1
ATOM 3058 C C . SER A 1 374 ? 19.931 9.269 -18.631 1.00 98.38 374 SER A C 1
ATOM 3060 O O . SER A 1 374 ? 20.483 9.755 -19.614 1.00 98.38 374 SER A O 1
ATOM 3062 N N . GLU A 1 375 ? 19.907 7.952 -18.410 1.00 98.44 375 GLU A N 1
ATOM 3063 C CA . GLU A 1 375 ? 20.496 6.959 -19.320 1.00 98.44 375 GLU A CA 1
ATOM 3064 C C . GLU A 1 375 ? 19.850 7.021 -20.706 1.00 98.44 375 GLU A C 1
ATOM 3066 O O . GLU A 1 375 ? 20.546 7.084 -21.717 1.00 98.44 375 GLU A O 1
ATOM 3071 N N . ARG A 1 376 ? 18.515 7.091 -20.776 1.00 98.44 376 ARG A N 1
ATOM 3072 C CA . ARG A 1 376 ? 17.794 7.253 -22.044 1.00 98.44 376 ARG A CA 1
ATOM 3073 C C . ARG A 1 376 ? 18.190 8.546 -22.752 1.00 98.44 376 ARG A C 1
ATOM 3075 O O . ARG A 1 376 ? 18.385 8.525 -23.964 1.00 98.44 376 ARG A O 1
ATOM 3082 N N . ALA A 1 377 ? 18.318 9.655 -22.023 1.00 98.38 377 ALA A N 1
ATOM 3083 C CA . ALA A 1 377 ? 18.767 10.922 -22.594 1.00 98.38 377 ALA A CA 1
ATOM 3084 C C . ALA A 1 377 ? 20.211 10.830 -23.119 1.00 98.38 377 ALA A C 1
ATOM 3086 O O . ALA A 1 377 ? 20.483 11.308 -24.221 1.00 98.38 377 ALA A O 1
ATOM 3087 N N . ALA A 1 378 ? 21.112 10.170 -22.385 1.00 98.44 378 ALA A N 1
ATOM 3088 C CA . ALA A 1 378 ? 22.494 9.943 -22.805 1.00 98.44 378 ALA A CA 1
ATOM 3089 C C . ALA A 1 378 ? 22.576 9.064 -24.066 1.00 98.44 378 ALA A C 1
ATOM 3091 O O . ALA A 1 378 ? 23.257 9.426 -25.024 1.00 98.44 378 ALA A O 1
ATOM 3092 N N . ILE A 1 379 ? 21.816 7.965 -24.119 1.00 98.38 379 ILE A N 1
ATOM 3093 C CA . ILE A 1 379 ? 21.726 7.095 -25.302 1.00 98.38 379 ILE A CA 1
ATOM 3094 C C . ILE A 1 379 ? 21.176 7.877 -26.500 1.00 98.38 379 ILE A C 1
ATOM 3096 O O . ILE A 1 379 ? 21.721 7.793 -27.596 1.00 98.38 379 ILE A O 1
ATOM 3100 N N . GLN A 1 380 ? 20.135 8.692 -26.314 1.00 98.25 380 GLN A N 1
ATOM 3101 C CA . GLN A 1 380 ? 19.603 9.533 -27.393 1.00 98.25 380 GLN A CA 1
ATOM 3102 C C . GLN A 1 380 ? 20.622 10.565 -27.889 1.00 98.25 380 GLN A C 1
ATOM 3104 O O . GLN A 1 380 ? 20.678 10.839 -29.087 1.00 98.25 380 GLN A O 1
ATOM 3109 N N . GLN A 1 381 ? 21.437 11.141 -27.001 1.00 98.38 381 GLN A N 1
ATOM 3110 C CA . GLN A 1 381 ? 22.535 12.020 -27.405 1.00 98.38 381 GLN A CA 1
ATOM 3111 C C . GLN A 1 381 ? 23.591 11.262 -28.217 1.00 98.38 381 GLN A C 1
ATOM 3113 O O . GLN A 1 381 ? 24.005 11.762 -29.261 1.00 98.38 381 GLN A O 1
ATOM 3118 N N . GLN A 1 382 ? 23.974 10.052 -27.795 1.00 98.44 382 GLN A N 1
ATOM 3119 C CA . GLN A 1 382 ? 24.902 9.197 -28.542 1.00 98.44 382 GLN A CA 1
ATOM 3120 C C . GLN A 1 382 ? 24.357 8.824 -29.925 1.00 98.44 382 GLN A C 1
ATOM 3122 O O . GLN A 1 382 ? 25.076 8.963 -30.908 1.00 98.44 382 GLN A O 1
ATOM 3127 N N . ILE A 1 383 ? 23.081 8.435 -30.026 1.00 98.00 383 ILE A N 1
ATOM 3128 C CA . ILE A 1 383 ? 22.429 8.136 -31.311 1.00 98.00 383 ILE A CA 1
ATOM 3129 C C . ILE A 1 383 ? 22.514 9.346 -32.248 1.00 98.00 383 ILE A C 1
ATOM 3131 O O . ILE A 1 383 ? 22.944 9.195 -33.384 1.00 98.00 383 ILE A O 1
ATOM 3135 N N . ARG A 1 384 ? 22.207 10.560 -31.768 1.00 98.25 384 ARG A N 1
ATOM 3136 C CA . ARG A 1 384 ? 22.311 11.783 -32.587 1.00 98.25 384 ARG A CA 1
ATOM 3137 C C . ARG A 1 384 ? 23.737 12.071 -33.061 1.00 98.25 384 ARG A C 1
ATOM 3139 O O . ARG A 1 384 ? 23.912 12.643 -34.133 1.00 98.25 384 ARG A O 1
ATOM 3146 N N . LEU A 1 385 ? 24.751 11.751 -32.256 1.00 98.19 385 LEU A N 1
ATOM 3147 C CA . LEU A 1 385 ? 26.152 11.902 -32.659 1.00 98.19 385 LEU A CA 1
ATOM 3148 C C . LEU A 1 385 ? 26.516 10.886 -33.745 1.00 98.19 385 LEU A C 1
ATOM 3150 O O . LEU A 1 385 ? 27.027 11.285 -34.787 1.00 98.19 385 LEU A O 1
ATOM 3154 N N . LEU A 1 386 ? 26.158 9.616 -33.550 1.00 97.94 386 LEU A N 1
ATOM 3155 C CA . LEU A 1 386 ? 26.381 8.555 -34.535 1.00 97.94 386 LEU A CA 1
ATOM 3156 C C . LEU A 1 386 ? 25.628 8.813 -35.850 1.00 97.94 386 LEU A C 1
ATOM 3158 O O . LEU A 1 386 ? 26.164 8.568 -36.925 1.00 97.94 386 LEU A O 1
ATOM 3162 N N . GLU A 1 387 ? 24.411 9.357 -35.798 1.00 98.00 387 GLU A N 1
ATOM 3163 C CA . GLU A 1 387 ? 23.657 9.769 -36.989 1.00 98.00 387 GLU A CA 1
ATOM 3164 C C . GLU A 1 387 ? 24.380 10.876 -37.768 1.00 98.00 387 GLU A C 1
ATOM 3166 O O . GLU A 1 387 ? 24.453 10.813 -38.994 1.00 98.00 387 GLU A O 1
ATOM 3171 N N . LYS A 1 388 ? 24.959 11.866 -37.074 1.00 98.25 388 LYS A N 1
ATOM 3172 C CA . LYS A 1 388 ? 25.773 12.912 -37.713 1.00 98.25 388 LYS A CA 1
ATOM 3173 C C . LYS A 1 388 ? 27.047 12.345 -38.330 1.00 98.25 388 LYS A C 1
ATOM 3175 O O . LYS A 1 388 ? 27.395 12.727 -39.442 1.00 98.25 388 LYS A O 1
ATOM 3180 N N . GLU A 1 389 ? 27.734 11.444 -37.634 1.00 97.75 389 GLU A N 1
ATOM 3181 C CA . GLU A 1 389 ? 28.921 10.766 -38.166 1.00 97.75 389 GLU A CA 1
ATOM 3182 C C . GLU A 1 389 ? 28.584 9.941 -39.409 1.00 97.75 389 GLU A C 1
ATOM 3184 O O . GLU A 1 389 ? 29.301 10.030 -40.405 1.00 97.75 389 GLU A O 1
ATOM 3189 N N . ARG A 1 390 ? 27.460 9.210 -39.394 1.00 98.12 390 ARG A N 1
ATOM 3190 C CA . ARG A 1 390 ? 26.966 8.472 -40.561 1.00 98.12 390 ARG A CA 1
ATOM 3191 C C . ARG A 1 390 ? 26.728 9.402 -41.746 1.00 98.12 390 ARG A C 1
ATOM 3193 O O . ARG A 1 390 ? 27.243 9.132 -42.820 1.00 98.12 390 ARG A O 1
ATOM 3200 N N . LEU A 1 391 ? 26.022 10.518 -41.544 1.00 98.19 391 LEU A N 1
ATOM 3201 C CA . LEU A 1 391 ? 25.767 11.497 -42.608 1.00 98.19 391 LEU A CA 1
ATOM 3202 C C . LEU A 1 391 ? 27.065 12.068 -43.196 1.00 98.19 391 LEU A C 1
ATOM 3204 O O . LEU A 1 391 ? 27.192 12.173 -44.411 1.00 98.19 391 LEU A O 1
ATOM 3208 N N . LEU A 1 392 ? 28.056 12.384 -42.357 1.00 97.75 392 LEU A N 1
ATOM 3209 C CA . LEU A 1 392 ? 29.362 12.856 -42.828 1.00 97.75 392 LEU A CA 1
ATOM 3210 C C . LEU A 1 392 ? 30.122 11.790 -43.629 1.00 97.75 392 LEU A C 1
ATOM 3212 O O . LEU A 1 392 ? 30.847 12.127 -44.567 1.00 97.75 392 LEU A O 1
ATOM 3216 N N . LEU A 1 393 ? 29.999 10.514 -43.257 1.00 97.38 393 LEU A N 1
ATOM 3217 C CA . LEU A 1 393 ? 30.578 9.407 -44.019 1.00 97.38 393 LEU A CA 1
ATOM 3218 C C . LEU A 1 393 ? 29.849 9.201 -45.350 1.00 97.38 393 LEU A C 1
ATOM 3220 O O . LEU A 1 393 ? 30.524 9.053 -46.365 1.00 97.38 393 LEU A O 1
ATOM 3224 N N . ASP A 1 394 ? 28.518 9.270 -45.361 1.00 97.69 394 ASP A N 1
ATOM 3225 C CA . ASP A 1 394 ? 27.700 9.190 -46.576 1.00 97.69 394 ASP A CA 1
ATOM 3226 C C . ASP A 1 394 ? 28.075 10.324 -47.556 1.00 97.69 394 ASP A C 1
ATOM 3228 O O . ASP A 1 394 ? 28.310 10.076 -48.737 1.00 97.69 394 ASP A O 1
ATOM 3232 N N . GLU A 1 395 ? 28.254 11.559 -47.069 1.00 97.75 395 GLU A N 1
ATOM 3233 C CA . GLU A 1 395 ? 28.733 12.690 -47.883 1.00 97.75 395 GLU A CA 1
ATOM 3234 C C . GLU A 1 395 ? 30.150 12.477 -48.440 1.00 97.75 395 GLU A C 1
ATOM 3236 O O . GLU A 1 395 ? 30.450 12.884 -49.565 1.00 97.75 395 GLU A O 1
ATOM 3241 N N . ARG A 1 396 ? 31.054 11.868 -47.661 1.00 97.50 396 ARG A N 1
ATOM 3242 C CA . ARG A 1 396 ? 32.416 11.541 -48.120 1.00 97.50 396 ARG A CA 1
ATOM 3243 C C . ARG A 1 396 ? 32.406 10.440 -49.174 1.00 97.50 396 ARG A C 1
ATOM 3245 O O . ARG A 1 396 ? 33.166 10.542 -50.133 1.00 97.50 396 ARG A O 1
ATOM 3252 N N . LEU A 1 397 ? 31.566 9.421 -48.999 1.00 97.25 397 LEU A N 1
ATOM 3253 C CA . LEU A 1 397 ? 31.377 8.355 -49.981 1.00 97.25 397 LEU A CA 1
ATOM 3254 C C . LEU A 1 397 ? 30.822 8.919 -51.287 1.00 97.25 397 LEU A C 1
ATOM 3256 O O . LEU A 1 397 ? 31.409 8.672 -52.333 1.00 97.25 397 LEU A O 1
ATOM 3260 N N . GLN A 1 398 ? 29.792 9.768 -51.218 1.00 97.69 398 GLN A N 1
ATOM 3261 C CA . GLN A 1 398 ? 29.234 10.422 -52.401 1.00 97.69 398 GLN A CA 1
ATOM 3262 C C . GLN A 1 398 ? 30.294 11.232 -53.160 1.00 97.69 398 GLN A C 1
ATOM 3264 O O . GLN A 1 398 ? 30.414 11.101 -54.374 1.00 97.69 398 GLN A O 1
ATOM 3269 N N . LYS A 1 399 ? 31.117 12.018 -52.451 1.00 97.44 399 LYS A N 1
ATOM 3270 C CA . LYS A 1 399 ? 32.233 12.756 -53.070 1.00 97.44 399 LYS A CA 1
ATOM 3271 C C . LYS A 1 399 ? 33.249 11.825 -53.730 1.00 97.44 399 LYS A C 1
ATOM 3273 O O . LYS A 1 399 ? 33.700 12.109 -54.832 1.00 97.44 399 LYS A O 1
ATOM 3278 N N . ALA A 1 400 ? 33.601 10.720 -53.075 1.00 96.94 400 ALA A N 1
ATOM 3279 C CA . ALA A 1 400 ? 34.524 9.741 -53.638 1.00 96.94 400 ALA A CA 1
ATOM 3280 C C . ALA A 1 400 ? 33.950 9.056 -54.892 1.00 96.94 400 ALA A C 1
ATOM 3282 O O . ALA A 1 400 ? 34.691 8.818 -55.847 1.00 96.94 400 ALA A O 1
ATOM 3283 N N . ASP A 1 401 ? 32.646 8.773 -54.917 1.00 97.25 401 ASP A N 1
ATOM 3284 C CA . ASP A 1 401 ? 31.956 8.228 -56.088 1.00 97.25 401 ASP A CA 1
ATOM 3285 C C . ASP A 1 401 ? 31.892 9.247 -57.236 1.00 97.25 401 ASP A C 1
ATOM 3287 O O . ASP A 1 401 ? 32.167 8.888 -58.385 1.00 97.25 401 ASP A O 1
ATOM 3291 N N . ASP A 1 402 ? 31.620 10.521 -56.937 1.00 97.25 402 ASP A N 1
ATOM 3292 C CA . ASP A 1 402 ? 31.648 11.614 -57.915 1.00 97.25 402 ASP A CA 1
ATOM 3293 C C . ASP A 1 402 ? 33.059 11.791 -58.512 1.00 97.25 402 ASP A C 1
ATOM 3295 O O . ASP A 1 402 ? 33.218 11.872 -59.736 1.00 97.25 402 ASP A O 1
ATOM 3299 N N . ASP A 1 403 ? 34.099 11.774 -57.670 1.00 96.88 403 ASP A N 1
ATOM 3300 C CA . ASP A 1 403 ? 35.504 11.837 -58.087 1.00 96.88 403 ASP A CA 1
ATOM 3301 C C . ASP A 1 403 ? 35.888 10.622 -58.942 1.00 96.88 403 ASP A C 1
ATOM 3303 O O . ASP A 1 403 ? 36.521 10.761 -59.994 1.00 96.88 403 ASP A O 1
ATOM 3307 N N . ARG A 1 404 ? 35.466 9.416 -58.543 1.00 96.69 404 ARG A N 1
ATOM 3308 C CA . ARG A 1 404 ? 35.680 8.186 -59.314 1.00 96.69 404 ARG A CA 1
ATOM 3309 C C . ARG A 1 404 ? 34.983 8.255 -60.671 1.00 96.69 404 ARG A C 1
ATOM 3311 O O . ARG A 1 404 ? 35.581 7.869 -61.678 1.00 96.69 404 ARG A O 1
ATOM 3318 N N . ALA A 1 405 ? 33.754 8.761 -60.731 1.00 96.62 405 ALA A N 1
ATOM 3319 C CA . ALA A 1 405 ? 33.031 8.956 -61.983 1.00 96.62 405 ALA A CA 1
ATOM 3320 C C . ALA A 1 405 ? 33.732 9.990 -62.882 1.00 96.62 405 ALA A C 1
ATOM 3322 O O . ALA A 1 405 ? 33.858 9.772 -64.089 1.00 96.62 405 ALA A O 1
ATOM 3323 N N . ALA A 1 406 ? 34.246 11.085 -62.312 1.00 96.75 406 ALA A N 1
ATOM 3324 C CA . ALA A 1 406 ? 35.019 12.088 -63.042 1.00 96.75 406 ALA A CA 1
ATOM 3325 C C . ALA A 1 406 ? 36.340 11.521 -63.590 1.00 96.75 406 ALA A C 1
ATOM 3327 O O . ALA A 1 406 ? 36.681 11.765 -64.750 1.00 96.75 406 ALA A O 1
ATOM 3328 N N . LEU A 1 407 ? 37.064 10.731 -62.791 1.00 96.06 407 LEU A N 1
ATOM 3329 C CA . LEU A 1 407 ? 38.278 10.035 -63.224 1.00 96.06 407 LEU A CA 1
ATOM 3330 C C . LEU A 1 407 ? 37.990 9.006 -64.318 1.00 96.06 407 LEU A C 1
ATOM 3332 O O . LEU A 1 407 ? 38.739 8.944 -65.287 1.00 96.06 407 LEU A O 1
ATOM 3336 N N . THR A 1 408 ? 36.890 8.258 -64.209 1.00 96.88 408 THR A N 1
ATOM 3337 C CA . THR A 1 408 ? 36.467 7.293 -65.239 1.00 96.88 408 THR A CA 1
ATOM 3338 C C . THR A 1 408 ? 36.189 8.008 -66.561 1.00 96.88 408 THR A C 1
ATOM 3340 O O . THR A 1 408 ? 36.756 7.640 -67.582 1.00 96.88 408 THR A O 1
ATOM 3343 N N . LYS A 1 409 ? 35.442 9.123 -66.540 1.00 96.69 409 LYS A N 1
ATOM 3344 C CA . LYS A 1 409 ? 35.207 9.947 -67.740 1.00 96.69 409 LYS A CA 1
ATOM 3345 C C . LYS A 1 409 ? 36.504 10.465 -68.368 1.00 96.69 409 LYS A C 1
ATOM 3347 O O . LYS A 1 409 ? 36.625 10.466 -69.588 1.00 96.69 409 LYS A O 1
ATOM 3352 N N . ARG A 1 410 ? 37.470 10.907 -67.549 1.00 96.69 410 ARG A N 1
ATOM 3353 C CA . ARG A 1 410 ? 38.794 11.344 -68.032 1.00 96.69 410 ARG A CA 1
ATOM 3354 C C . ARG A 1 410 ? 39.585 10.194 -68.649 1.00 96.69 410 ARG A C 1
ATOM 3356 O O . ARG A 1 410 ? 40.216 10.379 -69.685 1.00 96.69 410 ARG A O 1
ATOM 3363 N N . HIS A 1 411 ? 39.560 9.024 -68.017 1.00 96.19 411 HIS A N 1
ATOM 3364 C CA . HIS A 1 411 ? 40.187 7.823 -68.552 1.00 96.19 411 HIS A CA 1
ATOM 3365 C C . HIS A 1 411 ? 39.577 7.454 -69.908 1.00 96.19 411 HIS A C 1
ATOM 3367 O O . HIS A 1 411 ? 40.318 7.262 -70.866 1.00 96.19 411 HIS A O 1
ATOM 3373 N N . ASP A 1 412 ? 38.249 7.447 -70.021 1.00 96.38 412 ASP A N 1
ATOM 3374 C CA . ASP A 1 412 ? 37.552 7.139 -71.271 1.00 96.38 412 ASP A CA 1
ATOM 3375 C C . ASP A 1 412 ? 37.880 8.160 -72.370 1.00 96.38 412 ASP A C 1
ATOM 3377 O O . ASP A 1 412 ? 38.155 7.770 -73.504 1.00 96.38 412 ASP A O 1
ATOM 3381 N N . SER A 1 413 ? 37.936 9.462 -72.051 1.00 95.94 413 SER A N 1
ATOM 3382 C CA . SER A 1 413 ? 38.351 10.480 -73.027 1.00 95.94 413 SER A CA 1
ATOM 3383 C C . SER A 1 413 ? 39.795 10.289 -73.490 1.00 95.94 413 SER A C 1
ATOM 3385 O O . SER A 1 413 ? 40.061 10.348 -74.688 1.00 95.94 413 SER A O 1
ATOM 3387 N N . LEU A 1 414 ? 40.716 10.003 -72.562 1.00 95.75 414 LEU A N 1
ATOM 3388 C CA . LEU A 1 414 ? 42.119 9.741 -72.893 1.00 95.75 414 LEU A CA 1
ATOM 3389 C C . LEU A 1 414 ? 42.277 8.452 -73.701 1.00 95.75 414 LEU A C 1
ATOM 3391 O O . LEU A 1 414 ? 43.111 8.392 -74.598 1.00 95.75 414 LEU A O 1
ATOM 3395 N N . PHE A 1 415 ? 41.470 7.430 -73.422 1.00 96.25 415 PHE A N 1
ATOM 3396 C CA . PHE A 1 415 ? 41.459 6.187 -74.183 1.00 96.25 415 PHE A CA 1
ATOM 3397 C C . PHE A 1 415 ? 40.986 6.417 -75.625 1.00 96.25 415 PHE A C 1
ATOM 3399 O O . PHE A 1 415 ? 41.619 5.936 -76.564 1.00 96.25 415 PHE A O 1
ATOM 3406 N N . VAL A 1 416 ? 39.921 7.205 -75.818 1.00 96.12 416 VAL A N 1
ATOM 3407 C CA . VAL A 1 416 ? 39.446 7.601 -77.154 1.00 96.12 416 VAL A CA 1
ATOM 3408 C C . VAL A 1 416 ? 40.506 8.415 -77.900 1.00 96.12 416 VAL A C 1
ATOM 3410 O O . VAL A 1 416 ? 40.747 8.164 -79.080 1.00 96.12 416 VAL A O 1
ATOM 3413 N N . GLU A 1 417 ? 41.168 9.366 -77.234 1.00 95.38 417 GLU A N 1
ATOM 3414 C CA . GLU A 1 417 ? 42.278 10.123 -77.827 1.00 95.38 417 GLU A CA 1
ATOM 3415 C C . GLU A 1 417 ? 43.460 9.222 -78.193 1.00 95.38 417 GLU A C 1
ATOM 3417 O O . GLU A 1 417 ? 44.001 9.346 -79.290 1.00 95.38 417 GLU A O 1
ATOM 3422 N N . HIS A 1 418 ? 43.828 8.284 -77.319 1.00 95.25 418 HIS A N 1
ATOM 3423 C CA . HIS A 1 418 ? 44.881 7.310 -77.577 1.00 95.25 418 HIS A CA 1
ATOM 3424 C C . HIS A 1 418 ? 44.560 6.445 -78.802 1.00 95.25 418 HIS A C 1
ATOM 3426 O O . HIS A 1 418 ? 45.396 6.327 -79.696 1.00 95.25 418 HIS A O 1
ATOM 3432 N N . GLU A 1 419 ? 43.354 5.875 -78.894 1.00 95.69 419 GLU A N 1
ATOM 3433 C CA . GLU A 1 419 ? 42.955 5.083 -80.064 1.00 95.69 419 GLU A CA 1
ATOM 3434 C C . GLU A 1 419 ? 42.882 5.939 -81.336 1.00 95.69 419 GLU A C 1
ATOM 3436 O O . GLU A 1 419 ? 43.333 5.500 -82.393 1.00 95.69 419 GLU A O 1
ATOM 3441 N N . ARG A 1 420 ? 42.425 7.196 -81.251 1.00 96.25 420 ARG A N 1
ATOM 3442 C CA . ARG A 1 420 ? 42.470 8.133 -82.384 1.00 96.25 420 ARG A CA 1
ATOM 3443 C C . ARG A 1 420 ? 43.902 8.391 -82.854 1.00 96.25 420 ARG A C 1
ATOM 3445 O O . ARG A 1 420 ? 44.166 8.319 -84.052 1.00 96.25 420 ARG A O 1
ATOM 3452 N N . LEU A 1 421 ? 44.818 8.697 -81.935 1.00 94.94 421 LEU A N 1
ATOM 3453 C CA . LEU A 1 421 ? 46.231 8.932 -82.247 1.00 94.94 421 LEU A CA 1
ATOM 3454 C C . LEU A 1 421 ? 46.893 7.677 -82.814 1.00 94.94 421 LEU A C 1
ATOM 3456 O O . LEU A 1 421 ? 47.691 7.769 -83.739 1.00 94.94 421 LEU A O 1
ATOM 3460 N N . LYS A 1 422 ? 46.535 6.498 -82.306 1.00 96.06 422 LYS A N 1
ATOM 3461 C CA . LYS A 1 422 ? 46.998 5.211 -82.825 1.00 96.06 422 LYS A CA 1
ATOM 3462 C C . LYS A 1 422 ? 46.518 4.973 -84.257 1.00 96.06 422 LYS A C 1
ATOM 3464 O O . LYS A 1 422 ? 47.334 4.589 -85.087 1.00 96.06 422 LYS A O 1
ATOM 3469 N N . VAL A 1 423 ? 45.250 5.261 -84.572 1.00 94.94 423 VAL A N 1
ATOM 3470 C CA . VAL A 1 423 ? 44.733 5.207 -85.953 1.00 94.94 423 VAL A CA 1
ATOM 3471 C C . VAL A 1 423 ? 45.493 6.186 -86.850 1.00 94.94 423 VAL A C 1
ATOM 3473 O O . VAL A 1 423 ? 46.023 5.774 -87.879 1.00 94.94 423 VAL A O 1
ATOM 3476 N N . GLN A 1 424 ? 45.661 7.443 -86.427 1.00 94.56 424 GLN A N 1
ATOM 3477 C CA . GLN A 1 424 ? 46.450 8.437 -87.170 1.00 94.56 424 GLN A CA 1
ATOM 3478 C C . GLN A 1 424 ? 47.905 7.992 -87.379 1.00 94.56 424 GLN A C 1
ATOM 3480 O O . GLN A 1 424 ? 48.476 8.193 -88.450 1.00 94.56 424 GLN A O 1
ATOM 3485 N N . LEU A 1 425 ? 48.515 7.346 -86.385 1.00 94.25 425 LEU A N 1
ATOM 3486 C CA . LEU A 1 425 ? 49.857 6.789 -86.506 1.00 94.25 425 LEU A CA 1
ATOM 3487 C C . LEU A 1 425 ? 49.890 5.639 -87.523 1.00 94.25 425 LEU A C 1
ATOM 3489 O O . LEU A 1 425 ? 50.800 5.571 -88.342 1.00 94.25 425 LEU A O 1
ATOM 3493 N N . THR A 1 426 ? 48.892 4.750 -87.523 1.00 94.38 426 THR A N 1
ATOM 3494 C CA . THR A 1 426 ? 48.802 3.679 -88.529 1.00 94.38 426 THR A CA 1
ATOM 3495 C C . THR A 1 426 ? 48.546 4.215 -89.935 1.00 94.38 426 THR A C 1
ATOM 3497 O O . THR A 1 426 ? 49.157 3.724 -90.876 1.00 94.38 426 THR A O 1
ATOM 3500 N N . GLU A 1 427 ? 47.720 5.253 -90.090 1.00 94.12 427 GLU A N 1
ATOM 3501 C CA . GLU A 1 427 ? 47.466 5.919 -91.373 1.00 94.12 427 GLU A CA 1
ATOM 3502 C C . GLU A 1 427 ? 48.716 6.629 -91.896 1.00 94.12 427 GLU A C 1
ATOM 3504 O O . GLU A 1 427 ? 49.058 6.496 -93.067 1.00 94.12 427 GLU A O 1
ATOM 3509 N N . THR A 1 428 ? 49.433 7.354 -91.033 1.00 92.88 428 THR A N 1
ATOM 3510 C CA . THR A 1 428 ? 50.688 8.022 -91.411 1.00 92.88 428 THR A CA 1
ATOM 3511 C C . THR A 1 428 ? 51.793 7.020 -91.733 1.00 92.88 428 THR A C 1
ATOM 3513 O O . THR A 1 428 ? 52.530 7.240 -92.691 1.00 92.88 428 THR A O 1
ATOM 3516 N N . ASN A 1 429 ? 51.881 5.897 -91.012 1.00 92.94 429 ASN A N 1
ATOM 3517 C CA . ASN A 1 429 ? 52.782 4.800 -91.366 1.00 92.94 429 ASN A CA 1
ATOM 3518 C C . ASN A 1 429 ? 52.392 4.155 -92.702 1.00 92.94 429 ASN A C 1
ATOM 3520 O O . ASN A 1 429 ? 53.255 4.005 -93.554 1.00 92.94 429 ASN A O 1
ATOM 3524 N N . ALA A 1 430 ? 51.110 3.871 -92.947 1.00 92.81 430 ALA A N 1
ATOM 3525 C CA . ALA A 1 430 ? 50.654 3.336 -94.231 1.00 92.81 430 ALA A CA 1
ATOM 3526 C C . ALA A 1 430 ? 50.912 4.313 -95.393 1.00 92.81 430 ALA A C 1
ATOM 3528 O O . ALA A 1 430 ? 51.328 3.901 -96.473 1.00 92.81 430 ALA A O 1
ATOM 3529 N N . ALA A 1 431 ? 50.714 5.618 -95.177 1.00 92.12 431 ALA A N 1
ATOM 3530 C CA . ALA A 1 431 ? 51.045 6.652 -96.154 1.00 92.12 431 ALA A CA 1
ATOM 3531 C C . ALA A 1 431 ? 52.557 6.740 -96.399 1.00 92.12 431 ALA A C 1
ATOM 3533 O O . ALA A 1 431 ? 52.986 6.888 -97.541 1.00 92.12 431 ALA A O 1
ATOM 3534 N N . LYS A 1 432 ? 53.371 6.620 -95.343 1.00 92.94 432 LYS A N 1
ATOM 3535 C CA . LYS A 1 432 ? 54.829 6.530 -95.452 1.00 92.94 432 LYS A CA 1
ATOM 3536 C C . LYS A 1 432 ? 55.238 5.297 -96.257 1.00 92.94 432 LYS A C 1
ATOM 3538 O O . LYS A 1 432 ? 56.046 5.442 -97.165 1.00 92.94 432 LYS A O 1
ATOM 3543 N N . ASP A 1 433 ? 54.670 4.130 -95.976 1.00 92.31 433 ASP A N 1
ATOM 3544 C CA . ASP A 1 433 ? 54.956 2.888 -96.700 1.00 92.31 433 ASP A CA 1
ATOM 3545 C C . ASP A 1 433 ? 54.528 2.994 -98.175 1.00 92.31 433 ASP A C 1
ATOM 3547 O O . ASP A 1 433 ? 55.269 2.586 -99.065 1.00 92.31 433 ASP A O 1
ATOM 3551 N N . ALA A 1 434 ? 53.390 3.635 -98.463 1.00 92.25 434 ALA A N 1
ATOM 3552 C CA . ALA A 1 434 ? 52.957 3.928 -99.830 1.00 92.25 434 ALA A CA 1
ATOM 3553 C C . ALA A 1 434 ? 53.901 4.905 -100.555 1.00 92.25 434 ALA A C 1
ATOM 3555 O O . ALA A 1 434 ? 54.184 4.727 -101.739 1.00 92.25 434 ALA A O 1
ATOM 3556 N N . LEU A 1 435 ? 54.410 5.930 -99.860 1.00 91.12 435 LEU A N 1
ATOM 3557 C CA . LEU A 1 435 ? 55.424 6.836 -100.405 1.00 91.12 435 LEU A CA 1
ATOM 3558 C C . LEU A 1 435 ? 56.752 6.119 -100.648 1.00 91.12 435 LEU A C 1
ATOM 3560 O O . LEU A 1 435 ? 57.369 6.376 -101.675 1.00 91.12 435 LEU A O 1
ATOM 3564 N N . ILE A 1 436 ? 57.173 5.220 -99.752 1.00 91.25 436 ILE A N 1
ATOM 3565 C CA . ILE A 1 436 ? 58.353 4.367 -99.955 1.00 91.25 436 ILE A CA 1
ATOM 3566 C C . ILE A 1 436 ? 58.158 3.523 -101.216 1.00 91.25 436 ILE A C 1
ATOM 3568 O O . ILE A 1 436 ? 58.991 3.601 -102.110 1.00 91.25 436 ILE A O 1
ATOM 3572 N N . GLY A 1 437 ? 57.023 2.831 -101.358 1.00 90.88 437 GLY A N 1
ATOM 3573 C CA . GLY A 1 437 ? 56.716 2.069 -102.572 1.00 90.88 437 GLY A CA 1
ATOM 3574 C C . GLY A 1 437 ? 56.700 2.937 -103.836 1.00 90.88 437 GLY A C 1
ATOM 3575 O O . GLY A 1 437 ? 57.203 2.533 -104.880 1.00 90.88 437 GLY A O 1
ATOM 3576 N N . ARG A 1 438 ? 56.201 4.179 -103.756 1.00 92.12 438 ARG A N 1
ATOM 3577 C CA . ARG A 1 438 ? 56.237 5.118 -104.887 1.00 92.12 438 ARG A CA 1
ATOM 3578 C C . ARG A 1 438 ? 57.651 5.595 -105.219 1.00 92.12 438 ARG A C 1
ATOM 3580 O O . ARG A 1 438 ? 57.950 5.810 -106.392 1.00 92.12 438 ARG A O 1
ATOM 3587 N N . ILE A 1 439 ? 58.495 5.804 -104.211 1.00 88.69 439 ILE A N 1
ATOM 3588 C CA . ILE A 1 439 ? 59.913 6.116 -104.403 1.00 88.69 439 ILE A CA 1
ATOM 3589 C C . ILE A 1 439 ? 60.587 4.934 -105.096 1.00 88.69 439 ILE A C 1
ATOM 3591 O O . ILE A 1 439 ? 61.208 5.158 -106.123 1.00 88.69 439 ILE A O 1
ATOM 3595 N N . GLU A 1 440 ? 60.376 3.702 -104.631 1.00 90.19 440 GLU A N 1
ATOM 3596 C CA . GLU A 1 440 ? 60.912 2.489 -105.265 1.00 90.19 440 GLU A CA 1
ATOM 3597 C C . GLU A 1 440 ? 60.442 2.344 -106.728 1.00 90.19 440 GLU A C 1
ATOM 3599 O O . GLU A 1 440 ? 61.241 2.045 -107.614 1.00 90.19 440 GLU A O 1
ATOM 3604 N N . GLU A 1 441 ? 59.165 2.621 -107.027 1.00 89.69 441 GLU A N 1
ATOM 3605 C CA . GLU A 1 441 ? 58.650 2.661 -108.406 1.00 89.69 441 GLU A CA 1
ATOM 3606 C C . GLU A 1 441 ? 59.348 3.729 -109.261 1.00 89.69 441 GLU A C 1
ATOM 3608 O O . GLU A 1 441 ? 59.718 3.468 -110.407 1.00 89.69 441 GLU A O 1
ATOM 3613 N N . LEU A 1 442 ? 59.505 4.947 -108.731 1.00 85.94 442 LEU A N 1
ATOM 3614 C CA . LEU A 1 442 ? 60.165 6.049 -109.431 1.00 85.94 442 LEU A CA 1
ATOM 3615 C C . LEU A 1 442 ? 61.655 5.771 -109.630 1.00 85.94 442 LEU A C 1
ATOM 3617 O O . LEU A 1 442 ? 62.161 6.030 -110.716 1.00 85.94 442 LEU A O 1
ATOM 3621 N N . GLU A 1 443 ? 62.337 5.214 -108.632 1.00 87.81 443 GLU A N 1
ATOM 3622 C CA . GLU A 1 443 ? 63.715 4.730 -108.731 1.00 87.81 443 GLU A CA 1
ATOM 3623 C C . GLU A 1 443 ? 63.825 3.648 -109.810 1.00 87.81 443 GLU A C 1
ATOM 3625 O O . GLU A 1 443 ? 64.727 3.710 -110.643 1.00 87.81 443 GLU A O 1
ATOM 3630 N N . GLY A 1 444 ? 62.859 2.725 -109.888 1.00 87.12 444 GLY A N 1
ATOM 3631 C CA . GLY A 1 444 ? 62.759 1.740 -110.965 1.00 87.12 444 GLY A CA 1
ATOM 3632 C C . GLY A 1 444 ? 62.580 2.373 -112.351 1.00 87.12 444 GLY A C 1
ATOM 3633 O O . GLY A 1 444 ? 63.262 1.984 -113.298 1.00 87.12 444 GLY A O 1
ATOM 3634 N N . ILE A 1 445 ? 61.711 3.381 -112.485 1.00 85.50 445 ILE A N 1
ATOM 3635 C CA . ILE A 1 445 ? 61.520 4.129 -113.742 1.00 85.50 445 ILE A CA 1
ATOM 3636 C C . ILE A 1 445 ? 62.790 4.891 -114.121 1.00 85.50 445 ILE A C 1
ATOM 3638 O O . ILE A 1 445 ? 63.175 4.867 -115.289 1.00 85.50 445 ILE A O 1
ATOM 3642 N N . VAL A 1 446 ? 63.437 5.561 -113.164 1.00 83.94 446 VAL A N 1
ATOM 3643 C CA . VAL A 1 446 ? 64.694 6.286 -113.382 1.00 83.94 446 VAL A CA 1
ATOM 3644 C C . VAL A 1 446 ? 65.776 5.315 -113.833 1.00 83.94 446 VAL A C 1
ATOM 3646 O O . VAL A 1 446 ? 66.377 5.569 -114.868 1.00 83.94 446 VAL A O 1
ATOM 3649 N N . ALA A 1 447 ? 65.951 4.173 -113.166 1.00 84.69 447 ALA A N 1
ATOM 3650 C CA . ALA A 1 447 ? 66.906 3.143 -113.576 1.00 84.69 447 ALA A CA 1
ATOM 3651 C C . ALA A 1 447 ? 66.630 2.628 -115.003 1.00 84.69 447 ALA A C 1
ATOM 3653 O O . ALA A 1 447 ? 67.554 2.429 -115.791 1.00 84.69 447 ALA A O 1
ATOM 3654 N N . LEU A 1 448 ? 65.357 2.466 -115.378 1.00 83.94 448 LEU A N 1
ATOM 3655 C CA . LEU A 1 448 ? 64.952 2.051 -116.725 1.00 83.94 448 LEU A CA 1
ATOM 3656 C C . LEU A 1 448 ? 65.222 3.155 -117.763 1.00 83.94 448 LEU A C 1
ATOM 3658 O O . LEU A 1 448 ? 65.691 2.874 -118.865 1.00 83.94 448 LEU A O 1
ATOM 3662 N N . HIS A 1 449 ? 64.991 4.421 -117.409 1.00 80.31 449 HIS A N 1
ATOM 3663 C CA . HIS A 1 449 ? 65.327 5.580 -118.239 1.00 80.31 449 HIS A CA 1
ATOM 3664 C C . HIS A 1 449 ? 66.838 5.786 -118.378 1.00 80.31 449 HIS A C 1
ATOM 3666 O O . HIS A 1 449 ? 67.298 6.153 -119.457 1.00 80.31 449 HIS A O 1
ATOM 3672 N N . GLU A 1 450 ? 67.609 5.548 -117.319 1.00 83.12 450 GLU A N 1
ATOM 3673 C CA . GLU A 1 450 ? 69.070 5.567 -117.325 1.00 83.12 450 GLU A CA 1
ATOM 3674 C C . GLU A 1 450 ? 69.615 4.443 -118.203 1.00 83.12 450 GLU A C 1
ATOM 3676 O O . GLU A 1 450 ? 70.465 4.707 -119.048 1.00 83.12 450 GLU A O 1
ATOM 3681 N N . SER A 1 451 ? 69.071 3.227 -118.087 1.00 79.75 451 SER A N 1
ATOM 3682 C CA . SER A 1 451 ? 69.394 2.096 -118.963 1.00 79.75 451 SER A CA 1
ATOM 3683 C C . SER A 1 451 ? 69.077 2.414 -120.424 1.00 79.75 451 SER A C 1
ATOM 3685 O O . SER A 1 451 ? 69.952 2.273 -121.272 1.00 79.75 451 SER A O 1
ATOM 3687 N N . LYS A 1 452 ? 67.885 2.943 -120.720 1.00 78.44 452 LYS A N 1
ATOM 3688 C CA . LYS A 1 452 ? 67.495 3.335 -122.080 1.00 78.44 452 LYS A CA 1
ATOM 3689 C C . LYS A 1 452 ? 68.342 4.489 -122.617 1.00 78.44 452 LYS A C 1
ATOM 3691 O O . LYS A 1 452 ? 68.790 4.448 -123.753 1.00 78.44 452 LYS A O 1
ATOM 3696 N N . SER A 1 453 ? 68.645 5.492 -121.790 1.00 77.81 453 SER A N 1
ATOM 3697 C CA . SER A 1 453 ? 69.567 6.568 -122.163 1.00 77.81 453 SER A CA 1
ATOM 3698 C C . SER A 1 453 ? 70.983 6.042 -122.389 1.00 77.81 453 SER A C 1
ATOM 3700 O O . SER A 1 453 ? 71.696 6.606 -123.218 1.00 77.81 453 SER A O 1
ATOM 3702 N N . HIS A 1 454 ? 71.420 5.021 -121.653 1.00 75.44 454 HIS A N 1
ATOM 3703 C CA . HIS A 1 454 ? 72.715 4.388 -121.856 1.00 75.44 454 HIS A CA 1
ATOM 3704 C C . HIS A 1 454 ? 72.726 3.570 -123.152 1.00 75.44 454 HIS A C 1
ATOM 3706 O O . HIS A 1 454 ? 73.696 3.667 -123.901 1.00 75.44 454 HIS A O 1
ATOM 3712 N N . GLU A 1 455 ? 71.656 2.837 -123.462 1.00 74.62 455 GLU A N 1
ATOM 3713 C CA . GLU A 1 455 ? 71.473 2.148 -124.745 1.00 74.62 455 GLU A CA 1
ATOM 3714 C C . GLU A 1 455 ? 71.446 3.136 -125.917 1.00 74.62 455 GLU A C 1
ATOM 3716 O O . GLU A 1 455 ? 72.153 2.929 -126.901 1.00 74.62 455 GLU A O 1
ATOM 3721 N N . ASP A 1 456 ? 70.722 4.253 -125.795 1.00 76.31 456 ASP A N 1
ATOM 3722 C CA . ASP A 1 456 ? 70.677 5.313 -126.807 1.00 76.31 456 ASP A CA 1
ATOM 3723 C C . ASP A 1 456 ? 72.059 5.960 -126.996 1.00 76.31 456 ASP A C 1
ATOM 3725 O O . ASP A 1 456 ? 72.495 6.180 -128.127 1.00 76.31 456 ASP A O 1
ATOM 3729 N N . ARG A 1 457 ? 72.798 6.223 -125.905 1.00 73.62 457 ARG A N 1
ATOM 3730 C CA . ARG A 1 457 ? 74.183 6.725 -125.970 1.00 73.62 457 ARG A CA 1
ATOM 3731 C C . ARG A 1 457 ? 75.122 5.702 -126.592 1.00 73.62 457 ARG A C 1
ATOM 3733 O O . ARG A 1 457 ? 75.954 6.085 -127.405 1.00 73.62 457 ARG A O 1
ATOM 3740 N N . GLU A 1 458 ? 75.004 4.421 -126.256 1.00 73.44 458 GLU A N 1
ATOM 3741 C CA . GLU A 1 458 ? 75.792 3.362 -126.887 1.00 73.44 458 GLU A CA 1
ATOM 3742 C C . GLU A 1 458 ? 75.470 3.220 -128.372 1.00 73.44 458 GLU A C 1
ATOM 3744 O O . GLU A 1 458 ? 76.387 3.069 -129.177 1.00 73.44 458 GLU A O 1
ATOM 3749 N N . GLY A 1 459 ? 74.194 3.293 -128.750 1.00 73.19 459 GLY A N 1
ATOM 3750 C CA . GLY A 1 459 ? 73.752 3.305 -130.140 1.00 73.19 459 GLY A CA 1
ATOM 3751 C C . GLY A 1 459 ? 74.316 4.507 -130.892 1.00 73.19 459 GLY A C 1
ATOM 3752 O O . GLY A 1 459 ? 74.868 4.354 -131.982 1.00 73.19 459 GLY A O 1
ATOM 3753 N N . TYR A 1 460 ? 74.277 5.690 -130.277 1.00 73.81 460 TYR A N 1
ATOM 3754 C CA . TYR A 1 460 ? 74.840 6.913 -130.841 1.00 73.81 460 TYR A CA 1
ATOM 3755 C C . TYR A 1 460 ? 76.366 6.841 -130.964 1.00 73.81 460 TYR A C 1
ATOM 3757 O O . TYR A 1 460 ? 76.911 7.209 -131.998 1.00 73.81 460 TYR A O 1
ATOM 3765 N N . VAL A 1 461 ? 77.073 6.308 -129.962 1.00 75.44 461 VAL A N 1
ATOM 3766 C CA . VAL A 1 461 ? 78.531 6.105 -130.002 1.00 75.44 461 VAL A CA 1
ATOM 3767 C C . VAL A 1 461 ? 78.912 5.068 -131.056 1.00 75.44 461 VAL A C 1
ATOM 3769 O O . VAL A 1 461 ? 79.867 5.298 -131.792 1.00 75.44 461 VAL A O 1
ATOM 3772 N N . LYS A 1 462 ? 78.166 3.965 -131.190 1.00 75.06 462 LYS A N 1
ATOM 3773 C CA . LYS A 1 462 ? 78.372 2.965 -132.253 1.00 75.06 462 LYS A CA 1
ATOM 3774 C C . LYS A 1 462 ? 78.153 3.584 -133.638 1.00 75.06 462 LYS A C 1
ATOM 3776 O O . LYS A 1 462 ? 79.010 3.426 -134.500 1.00 75.06 462 LYS A O 1
ATOM 3781 N N . SER A 1 463 ? 77.086 4.366 -133.817 1.00 76.44 463 SER A N 1
ATOM 3782 C CA . SER A 1 463 ? 76.812 5.138 -135.041 1.00 76.44 463 SER A CA 1
ATOM 3783 C C . SER A 1 463 ? 77.910 6.168 -135.348 1.00 76.44 463 SER A C 1
ATOM 3785 O O . SER A 1 463 ? 78.367 6.306 -136.484 1.00 76.44 463 SER A O 1
ATOM 3787 N N . MET A 1 464 ? 78.379 6.898 -134.336 1.00 71.94 464 MET A N 1
ATOM 3788 C CA . MET A 1 464 ? 79.434 7.894 -134.503 1.00 71.94 464 MET A CA 1
ATOM 3789 C C . MET A 1 464 ? 80.786 7.224 -134.781 1.00 71.94 464 MET A C 1
ATOM 3791 O O . MET A 1 464 ? 81.567 7.731 -135.579 1.00 71.94 464 MET A O 1
ATOM 3795 N N . ALA A 1 465 ? 81.056 6.055 -134.195 1.00 72.75 465 ALA A N 1
ATOM 3796 C CA . ALA A 1 465 ? 82.230 5.246 -134.502 1.00 72.75 465 ALA A CA 1
ATOM 3797 C C . ALA A 1 465 ? 82.205 4.743 -135.953 1.00 72.75 465 ALA A C 1
ATOM 3799 O O . ALA A 1 465 ? 83.229 4.837 -136.628 1.00 72.75 465 ALA A O 1
ATOM 3800 N N . THR A 1 466 ? 81.048 4.303 -136.465 1.00 74.25 466 THR A N 1
ATOM 3801 C CA . THR A 1 466 ? 80.902 3.946 -137.886 1.00 74.25 466 THR A CA 1
ATOM 3802 C C . THR A 1 466 ? 81.117 5.153 -138.801 1.00 74.25 466 THR A C 1
ATOM 3804 O O . THR A 1 466 ? 81.876 5.045 -139.758 1.00 74.25 466 THR A O 1
ATOM 3807 N N . GLN A 1 467 ? 80.586 6.332 -138.456 1.00 75.31 467 GLN A N 1
ATOM 3808 C CA . GLN A 1 467 ? 80.825 7.565 -139.222 1.00 75.31 467 GLN A CA 1
ATOM 3809 C C . GLN A 1 467 ? 82.294 8.014 -139.179 1.00 75.31 467 GLN A C 1
ATOM 3811 O O . GLN A 1 467 ? 82.847 8.441 -140.189 1.00 75.31 467 GLN A O 1
ATOM 3816 N N . ILE A 1 468 ? 82.969 7.901 -138.030 1.00 73.81 468 ILE A N 1
ATOM 3817 C CA . ILE A 1 468 ? 84.406 8.192 -137.913 1.00 73.81 468 ILE A CA 1
ATOM 3818 C C . ILE A 1 468 ? 85.223 7.198 -138.745 1.00 73.81 468 ILE A C 1
ATOM 3820 O O . ILE A 1 468 ? 86.232 7.579 -139.338 1.00 73.81 468 ILE A O 1
ATOM 3824 N N . GLN A 1 469 ? 84.813 5.932 -138.801 1.00 74.62 469 GLN A N 1
ATOM 3825 C CA . GLN A 1 469 ? 85.476 4.915 -139.609 1.00 74.62 469 GLN A CA 1
ATOM 3826 C C . GLN A 1 469 ? 85.289 5.177 -141.112 1.00 74.62 469 GLN A C 1
ATOM 3828 O O . GLN A 1 469 ? 86.274 5.119 -141.847 1.00 74.62 469 GLN A O 1
ATOM 3833 N N . GLU A 1 470 ? 84.090 5.577 -141.544 1.00 74.75 470 GLU A N 1
ATOM 3834 C CA . GLU A 1 470 ? 83.807 6.036 -142.913 1.00 74.75 470 GLU A CA 1
ATOM 3835 C C . GLU A 1 470 ? 84.603 7.299 -143.282 1.00 74.75 470 GLU A C 1
ATOM 3837 O O . GLU A 1 470 ? 85.199 7.380 -144.361 1.00 74.75 470 GLU A O 1
ATOM 3842 N N . LEU A 1 471 ? 84.694 8.272 -142.368 1.00 74.50 471 LEU A N 1
ATOM 3843 C CA . LEU A 1 471 ? 85.510 9.474 -142.557 1.00 74.50 471 LEU A CA 1
ATOM 3844 C C . LEU A 1 471 ? 87.003 9.144 -142.635 1.00 74.50 471 LEU A C 1
ATOM 3846 O O . LEU A 1 471 ? 87.713 9.752 -143.433 1.00 74.50 471 LEU A O 1
ATOM 3850 N N . LYS A 1 472 ? 87.491 8.167 -141.862 1.00 73.25 472 LYS A N 1
ATOM 3851 C CA . LYS A 1 472 ? 88.876 7.686 -141.968 1.00 73.25 472 LYS A CA 1
ATOM 3852 C C . LYS A 1 472 ? 89.141 7.019 -143.316 1.00 73.25 472 LYS A C 1
ATOM 3854 O O . LYS A 1 472 ? 90.176 7.311 -143.909 1.00 73.25 472 LYS A O 1
ATOM 3859 N N . SER A 1 473 ? 88.232 6.188 -143.833 1.00 73.56 473 SER A N 1
ATOM 3860 C CA . SER A 1 473 ? 88.384 5.625 -145.185 1.00 73.56 473 SER A CA 1
ATOM 3861 C C . SER A 1 473 ? 88.364 6.709 -146.265 1.00 73.56 473 SER A C 1
ATOM 3863 O O . SER A 1 473 ? 89.229 6.706 -147.136 1.00 73.56 473 SER A O 1
ATOM 3865 N N . ALA A 1 474 ? 87.475 7.701 -146.153 1.00 71.69 474 ALA A N 1
ATOM 3866 C CA . ALA A 1 474 ? 87.429 8.830 -147.083 1.00 71.69 474 ALA A CA 1
ATOM 3867 C C . ALA A 1 474 ? 88.699 9.701 -147.015 1.00 71.69 474 ALA A C 1
ATOM 3869 O O . ALA A 1 474 ? 89.138 10.249 -148.028 1.00 71.69 474 ALA A O 1
ATOM 3870 N N . LEU A 1 475 ? 89.318 9.825 -145.835 1.00 74.75 475 LEU A N 1
ATOM 3871 C CA . LEU A 1 475 ? 90.579 10.548 -145.660 1.00 74.75 475 LEU A CA 1
ATOM 3872 C C . LEU A 1 475 ? 91.754 9.802 -146.308 1.00 74.75 475 LEU A C 1
ATOM 3874 O O . LEU A 1 475 ? 92.569 10.427 -146.979 1.00 74.75 475 LEU A O 1
ATOM 3878 N N . VAL A 1 476 ? 91.801 8.471 -146.180 1.00 75.19 476 VAL A N 1
ATOM 3879 C CA . VAL A 1 476 ? 92.800 7.630 -146.864 1.00 75.19 476 VAL A CA 1
ATOM 3880 C C . VAL A 1 476 ? 92.660 7.743 -148.388 1.00 75.19 476 VAL A C 1
ATOM 3882 O O . VAL A 1 476 ? 93.658 7.938 -149.080 1.00 75.19 476 VAL A O 1
ATOM 3885 N N . GLU A 1 477 ? 91.434 7.726 -148.919 1.00 74.12 477 GLU A N 1
ATOM 3886 C CA . GLU A 1 477 ? 91.180 7.944 -150.352 1.00 74.12 477 GLU A CA 1
ATOM 3887 C C . GLU A 1 477 ? 91.606 9.350 -150.820 1.00 74.12 477 GLU A C 1
ATOM 3889 O O . GLU A 1 477 ? 92.184 9.512 -151.902 1.00 74.12 477 GLU A O 1
ATOM 3894 N N . LYS A 1 478 ? 91.375 10.382 -149.995 1.00 74.94 478 LYS A N 1
ATOM 3895 C CA . LYS A 1 478 ? 91.815 11.761 -150.268 1.00 74.94 478 LYS A CA 1
ATOM 3896 C C . LYS A 1 478 ? 93.337 11.911 -150.227 1.00 74.94 478 LYS A C 1
ATOM 3898 O O . LYS A 1 478 ? 93.877 12.613 -151.080 1.00 74.94 478 LYS A O 1
ATOM 3903 N N . ASP A 1 479 ? 94.032 11.237 -149.315 1.00 74.06 479 ASP A N 1
ATOM 3904 C CA . ASP A 1 479 ? 95.499 11.236 -149.249 1.00 74.06 479 ASP A CA 1
ATOM 3905 C C . ASP A 1 479 ? 96.131 10.522 -150.453 1.00 74.06 479 ASP A C 1
ATOM 3907 O O . ASP A 1 479 ? 97.154 10.961 -150.989 1.00 74.06 479 ASP A O 1
ATOM 3911 N N . GLU A 1 480 ? 95.512 9.450 -150.951 1.00 74.06 480 GLU A N 1
ATOM 3912 C CA . GLU A 1 480 ? 95.945 8.805 -152.193 1.00 74.06 480 GLU A CA 1
ATOM 3913 C C . GLU A 1 480 ? 95.730 9.696 -153.423 1.00 74.06 480 GLU A C 1
ATOM 3915 O O . GLU A 1 480 ? 96.586 9.741 -154.316 1.00 74.06 480 GLU A O 1
ATOM 3920 N N . LEU A 1 481 ? 94.625 10.448 -153.461 1.00 74.31 481 LEU A N 1
ATOM 3921 C CA . LEU A 1 481 ? 94.373 11.471 -154.479 1.00 74.31 481 LEU A CA 1
ATOM 3922 C C . LEU A 1 481 ? 95.369 12.635 -154.383 1.00 74.31 481 LEU A C 1
ATOM 3924 O O . LEU A 1 481 ? 95.886 13.067 -155.414 1.00 74.31 481 LEU A O 1
ATOM 3928 N N . ALA A 1 482 ? 95.710 13.089 -153.176 1.00 72.62 482 ALA A N 1
ATOM 3929 C CA . ALA A 1 482 ? 96.715 14.126 -152.955 1.00 72.62 482 ALA A CA 1
ATOM 3930 C C . ALA A 1 482 ? 98.104 13.676 -153.435 1.00 72.62 482 ALA A C 1
ATOM 3932 O O . ALA A 1 482 ? 98.767 14.406 -154.169 1.00 72.62 482 ALA A O 1
ATOM 3933 N N . ARG A 1 483 ? 98.514 12.429 -153.153 1.00 75.44 483 ARG A N 1
ATOM 3934 C CA . ARG A 1 483 ? 99.775 11.861 -153.676 1.00 75.44 483 ARG A CA 1
ATOM 3935 C C . ARG A 1 483 ? 99.780 11.726 -155.203 1.00 75.44 483 ARG A C 1
ATOM 3937 O O . ARG A 1 483 ? 100.832 11.882 -155.824 1.00 75.44 483 ARG A O 1
ATOM 3944 N N . LYS A 1 484 ? 98.636 11.425 -155.830 1.00 74.12 484 LYS A N 1
ATOM 3945 C CA . LYS A 1 484 ? 98.501 11.396 -157.301 1.00 74.12 484 LYS A CA 1
ATOM 3946 C C . LYS A 1 484 ? 98.612 12.803 -157.901 1.00 74.12 484 LYS A C 1
ATOM 3948 O O . LYS A 1 484 ? 99.318 12.969 -158.895 1.00 74.12 484 LYS A O 1
ATOM 3953 N N . LEU A 1 485 ? 97.996 13.805 -157.272 1.00 71.69 485 LEU A N 1
ATOM 3954 C CA . LEU A 1 485 ? 98.097 15.211 -157.675 1.00 71.69 485 LEU A CA 1
ATOM 3955 C C . LEU A 1 485 ? 99.509 15.779 -157.469 1.00 71.69 485 LEU A C 1
ATOM 3957 O O . LEU A 1 485 ? 99.997 16.488 -158.343 1.00 71.69 485 LEU A O 1
ATOM 3961 N N . ASP A 1 486 ? 100.226 15.394 -156.411 1.00 74.75 486 ASP A N 1
ATOM 3962 C CA . ASP A 1 486 ? 101.628 15.793 -156.207 1.00 74.75 486 ASP A CA 1
ATOM 3963 C C . ASP A 1 486 ? 102.577 15.186 -157.254 1.00 74.75 486 ASP A C 1
ATOM 3965 O O . ASP A 1 486 ? 103.514 15.839 -157.724 1.00 74.75 486 ASP A O 1
ATOM 3969 N N . ARG A 1 487 ? 102.314 13.950 -157.701 1.00 73.94 487 ARG A N 1
ATOM 3970 C CA . ARG A 1 487 ? 103.040 13.345 -158.834 1.00 73.94 487 ARG A CA 1
ATOM 3971 C C . ARG A 1 487 ? 102.759 14.087 -160.144 1.00 73.94 487 ARG A C 1
ATOM 3973 O O . ARG A 1 487 ? 103.684 14.292 -160.928 1.00 73.94 487 ARG A O 1
ATOM 3980 N N . GLN A 1 488 ? 101.525 14.548 -160.359 1.00 71.69 488 GLN A N 1
ATOM 3981 C CA . GLN A 1 488 ? 101.160 15.377 -161.516 1.00 71.69 488 GLN A CA 1
ATOM 3982 C C . GLN A 1 488 ? 101.751 16.796 -161.439 1.00 71.69 488 GLN A C 1
ATOM 3984 O O . GLN A 1 488 ? 102.188 17.329 -162.459 1.00 71.69 488 GLN A O 1
ATOM 3989 N N . LEU A 1 489 ? 101.854 17.383 -160.244 1.00 72.31 489 LEU A N 1
ATOM 3990 C CA . LEU A 1 489 ? 102.477 18.688 -160.008 1.00 72.31 489 LEU A CA 1
ATOM 3991 C C . LEU A 1 489 ? 103.997 18.653 -160.245 1.00 72.31 489 LEU A C 1
ATOM 3993 O O . LEU A 1 489 ? 104.580 19.594 -160.781 1.00 72.31 489 LEU A O 1
ATOM 3997 N N . ASN A 1 490 ? 104.662 17.558 -159.878 1.00 72.06 490 ASN A N 1
ATOM 3998 C CA . ASN A 1 490 ? 106.087 17.388 -160.162 1.00 72.06 490 ASN A CA 1
ATOM 3999 C C . ASN A 1 490 ? 106.355 17.092 -161.647 1.00 72.06 490 ASN A C 1
ATOM 4001 O O . ASN A 1 490 ? 107.347 17.584 -162.186 1.00 72.06 490 ASN A O 1
ATOM 4005 N N . ALA A 1 491 ? 105.446 16.394 -162.337 1.00 68.88 491 ALA A N 1
ATOM 4006 C CA . ALA A 1 491 ? 105.502 16.225 -163.790 1.00 68.88 491 ALA A CA 1
ATOM 4007 C C . ALA A 1 491 ? 105.295 17.558 -164.543 1.00 68.88 491 ALA A C 1
ATOM 4009 O O . ALA A 1 491 ? 106.037 17.862 -165.478 1.00 68.88 491 ALA A O 1
ATOM 4010 N N . SER A 1 492 ? 104.360 18.406 -164.098 1.00 62.97 492 SER A N 1
ATOM 4011 C CA . SER A 1 492 ? 104.114 19.722 -164.708 1.00 62.97 492 SER A CA 1
ATOM 4012 C C . SER A 1 492 ? 105.238 20.729 -164.434 1.00 62.97 492 SER A C 1
ATOM 4014 O O . SER A 1 492 ? 105.608 21.493 -165.327 1.00 62.97 492 SER A O 1
ATOM 4016 N N . LYS A 1 493 ? 105.877 20.684 -163.256 1.00 69.19 493 LYS A N 1
ATOM 4017 C CA . LYS A 1 493 ? 107.094 21.468 -162.964 1.00 69.19 493 LYS A CA 1
ATOM 4018 C C . LYS A 1 493 ? 108.296 21.050 -163.823 1.00 69.19 493 LYS A C 1
ATOM 4020 O O . LYS A 1 493 ? 109.127 21.903 -164.140 1.00 69.19 493 LYS A O 1
ATOM 4025 N N . LEU A 1 494 ? 108.400 19.776 -164.215 1.00 68.50 494 LEU A N 1
ATOM 4026 C CA . LEU A 1 494 ? 109.458 19.295 -165.112 1.00 68.50 494 LEU A CA 1
ATOM 4027 C C . LEU A 1 494 ? 109.231 19.773 -166.558 1.00 68.50 494 LEU A C 1
ATOM 4029 O O . LEU A 1 494 ? 110.160 20.284 -167.185 1.00 68.50 494 LEU A O 1
ATOM 4033 N N . LEU A 1 495 ? 107.981 19.714 -167.034 1.00 64.75 495 LEU A N 1
ATOM 4034 C CA . LEU A 1 495 ? 107.577 20.219 -168.353 1.00 64.75 495 LEU A CA 1
ATOM 4035 C C . LEU A 1 495 ? 107.723 21.747 -168.462 1.00 64.75 495 LEU A C 1
ATOM 4037 O O . LEU A 1 495 ? 108.218 22.252 -169.467 1.00 64.75 495 LEU A O 1
ATOM 4041 N N . ALA A 1 496 ? 107.414 22.496 -167.398 1.00 64.75 496 ALA A N 1
ATOM 4042 C CA . ALA A 1 496 ? 107.633 23.944 -167.356 1.00 64.75 496 ALA A CA 1
ATOM 4043 C C . ALA A 1 496 ? 109.127 24.333 -167.406 1.00 64.75 496 ALA A C 1
ATOM 4045 O O . ALA A 1 496 ? 109.477 25.390 -167.931 1.00 64.75 496 ALA A O 1
ATOM 4046 N N . ARG A 1 497 ? 110.032 23.482 -166.897 1.00 65.06 497 ARG A N 1
ATOM 4047 C CA . ARG A 1 497 ? 111.490 23.694 -166.990 1.00 65.06 497 ARG A CA 1
ATOM 4048 C C . ARG A 1 497 ? 112.056 23.341 -168.371 1.00 65.06 497 ARG A C 1
ATOM 4050 O O . ARG A 1 497 ? 113.025 23.976 -168.781 1.00 65.06 497 ARG A O 1
ATOM 4057 N N . GLN A 1 498 ? 111.455 22.395 -169.094 1.00 66.19 498 GLN A N 1
ATOM 4058 C CA . GLN A 1 498 ? 111.802 22.105 -170.494 1.00 66.19 498 GLN A CA 1
ATOM 4059 C C . GLN A 1 498 ? 111.326 23.219 -171.437 1.00 66.19 498 GLN A C 1
ATOM 4061 O O . GLN A 1 498 ? 112.136 23.741 -172.199 1.00 66.19 498 GLN A O 1
ATOM 4066 N N . ALA A 1 499 ? 110.090 23.704 -171.276 1.00 63.44 499 ALA A N 1
ATOM 4067 C CA . ALA A 1 499 ? 109.563 24.825 -172.063 1.00 63.44 499 ALA A CA 1
ATOM 4068 C C . ALA A 1 499 ? 110.355 26.135 -171.861 1.00 63.44 499 ALA A C 1
ATOM 4070 O O . ALA A 1 499 ? 110.492 26.940 -172.781 1.00 63.44 499 ALA A O 1
ATOM 4071 N N . LYS A 1 500 ? 110.924 26.354 -170.665 1.00 69.06 500 LYS A N 1
ATOM 4072 C CA . LYS A 1 500 ? 111.765 27.531 -170.390 1.00 69.06 500 LYS A CA 1
ATOM 4073 C C . LYS A 1 500 ? 113.139 27.451 -171.077 1.00 69.06 500 LYS A C 1
ATOM 4075 O O . LYS A 1 500 ? 113.606 28.467 -171.577 1.00 69.06 500 LYS A O 1
ATOM 4080 N N . LYS A 1 501 ? 113.734 26.254 -171.174 1.00 69.19 501 LYS A N 1
ATOM 4081 C CA . LYS A 1 501 ? 114.991 26.024 -171.914 1.00 69.19 501 LYS A CA 1
ATOM 4082 C C . LYS A 1 501 ? 114.808 26.110 -173.432 1.00 69.19 501 LYS A C 1
ATOM 4084 O O . LYS A 1 501 ? 115.679 26.635 -174.114 1.00 69.19 501 LYS A O 1
ATOM 4089 N N . GLU A 1 502 ? 113.673 25.652 -173.956 1.00 65.31 502 GLU A N 1
ATOM 4090 C CA . GLU A 1 502 ? 113.347 25.787 -175.383 1.00 65.31 502 GLU A CA 1
ATOM 4091 C C . GLU A 1 502 ? 113.078 27.249 -175.774 1.00 65.31 502 GLU A C 1
ATOM 4093 O O . GLU A 1 502 ? 113.496 27.689 -176.844 1.00 65.31 502 GLU A O 1
ATOM 4098 N N . LYS A 1 503 ? 112.465 28.043 -174.882 1.00 70.19 503 LYS A N 1
ATOM 4099 C CA . LYS A 1 503 ? 112.267 29.485 -175.091 1.00 70.19 503 LYS A CA 1
ATOM 4100 C C . LYS A 1 503 ? 113.590 30.264 -175.140 1.00 70.19 503 LYS A C 1
ATOM 4102 O O . LYS A 1 503 ? 113.740 31.113 -176.013 1.00 70.19 503 LYS A O 1
ATOM 4107 N N . GLU A 1 504 ? 114.545 29.959 -174.260 1.00 65.69 504 GLU A N 1
ATOM 4108 C CA . GLU A 1 504 ? 115.882 30.579 -174.279 1.00 65.69 504 GLU A CA 1
ATOM 4109 C C . GLU A 1 504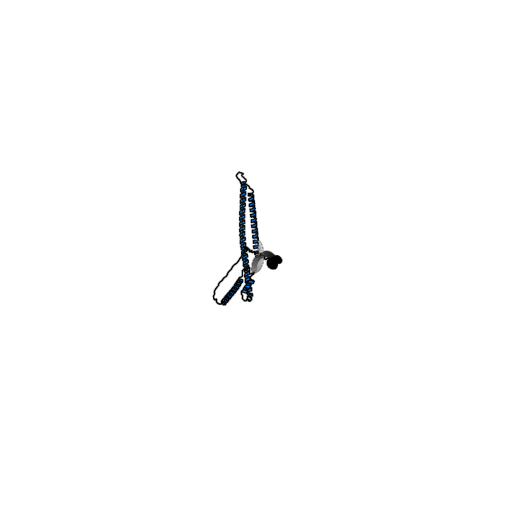 ? 116.669 30.193 -175.549 1.00 65.69 504 GLU A C 1
ATOM 4111 O O . GLU A 1 504 ? 117.242 31.059 -176.202 1.00 65.69 504 GLU A O 1
ATOM 4116 N N . GLN A 1 505 ? 116.588 28.935 -176.003 1.00 65.12 505 GLN A N 1
ATOM 4117 C CA . GLN A 1 505 ? 117.233 28.492 -177.252 1.00 65.12 505 GLN A CA 1
ATOM 4118 C C . GLN A 1 505 ? 116.612 29.088 -178.529 1.00 65.12 505 GLN A C 1
ATOM 4120 O O . GLN A 1 505 ? 117.302 29.241 -179.540 1.00 65.12 505 GLN A O 1
ATOM 4125 N N . LEU A 1 506 ? 115.319 29.428 -178.508 1.00 64.06 506 LEU A N 1
ATOM 4126 C CA . LEU A 1 506 ? 114.649 30.125 -179.611 1.00 64.06 506 LEU A CA 1
ATOM 4127 C C . LEU A 1 506 ? 114.926 31.634 -179.602 1.00 64.06 506 LEU A C 1
ATOM 4129 O O . LEU A 1 506 ? 115.028 32.230 -180.673 1.00 64.06 506 LEU A O 1
ATOM 4133 N N . GLN A 1 507 ? 115.110 32.245 -178.427 1.00 67.19 507 GLN A N 1
ATOM 4134 C CA . GLN A 1 507 ? 115.531 33.645 -178.317 1.00 67.19 507 GLN A CA 1
ATOM 4135 C C . GLN A 1 507 ? 116.978 33.844 -178.792 1.00 67.19 507 GLN A C 1
ATOM 4137 O O . GLN A 1 507 ? 117.221 34.785 -179.541 1.00 67.19 507 GLN A O 1
ATOM 4142 N N . ASP A 1 508 ? 117.888 32.908 -178.504 1.00 65.88 508 ASP A N 1
ATOM 4143 C CA . ASP A 1 508 ? 119.271 32.939 -179.015 1.00 65.88 508 ASP A CA 1
ATOM 4144 C C . ASP A 1 508 ? 119.384 32.667 -180.530 1.00 65.88 508 ASP A C 1
ATOM 4146 O O . ASP A 1 508 ? 120.379 33.017 -181.167 1.00 65.88 508 ASP A O 1
ATOM 4150 N N . ARG A 1 509 ? 118.372 32.034 -181.140 1.00 65.06 509 ARG A N 1
ATOM 4151 C CA . ARG A 1 509 ? 118.270 31.890 -182.605 1.00 65.06 509 ARG A CA 1
ATOM 4152 C C . ARG A 1 509 ? 117.671 33.127 -183.269 1.00 65.06 509 ARG A C 1
ATOM 4154 O O . ARG A 1 509 ? 118.069 33.449 -184.382 1.00 65.06 509 ARG A O 1
ATOM 4161 N N . LEU A 1 510 ? 116.753 33.824 -182.600 1.00 62.25 510 LEU A N 1
ATOM 4162 C CA . LEU A 1 510 ? 116.192 35.087 -183.086 1.00 62.25 510 LEU A CA 1
ATOM 4163 C C . LEU A 1 510 ? 117.218 36.224 -183.059 1.00 62.25 510 LEU A C 1
ATOM 4165 O O . LEU A 1 510 ? 117.261 36.995 -184.009 1.00 62.25 510 LEU A O 1
ATOM 4169 N N . THR A 1 511 ? 118.078 36.292 -182.041 1.00 65.69 511 THR A N 1
ATOM 4170 C CA . THR A 1 511 ? 119.169 37.280 -181.990 1.00 65.69 511 THR A CA 1
ATOM 4171 C C . THR A 1 511 ? 120.228 37.019 -183.063 1.00 65.69 511 THR A C 1
ATOM 4173 O O . THR A 1 511 ? 120.636 37.951 -183.745 1.00 65.69 511 THR A O 1
ATOM 4176 N N . LYS A 1 512 ? 120.585 35.753 -183.322 1.00 64.38 512 LYS A N 1
ATOM 4177 C CA . LYS A 1 512 ? 121.497 35.390 -184.425 1.00 64.38 512 LYS A CA 1
ATOM 4178 C C . LYS A 1 512 ? 120.906 35.640 -185.815 1.00 64.38 512 LYS A C 1
ATOM 4180 O O . LYS A 1 512 ? 121.613 36.108 -186.697 1.00 64.38 512 LYS A O 1
ATOM 4185 N N . LEU A 1 513 ? 119.604 35.406 -186.006 1.00 61.53 513 LEU A N 1
ATOM 4186 C CA . LEU A 1 513 ? 118.915 35.747 -187.258 1.00 61.53 513 LEU A CA 1
ATOM 4187 C C . LEU A 1 513 ? 118.717 37.262 -187.437 1.00 61.53 513 LEU A C 1
ATOM 4189 O O . LEU A 1 513 ? 118.635 37.720 -188.571 1.00 61.53 513 LEU A O 1
ATOM 4193 N N . GLN A 1 514 ? 118.664 38.044 -186.353 1.00 58.91 514 GLN A N 1
ATOM 4194 C CA . GLN A 1 514 ? 118.669 39.512 -186.414 1.00 58.91 514 GLN A CA 1
ATOM 4195 C C . GLN A 1 514 ? 120.057 40.072 -186.773 1.00 58.91 514 GLN A C 1
ATOM 4197 O O . GLN A 1 514 ? 120.133 41.017 -187.553 1.00 58.91 514 GLN A O 1
ATOM 4202 N N . GLU A 1 515 ? 121.147 39.457 -186.306 1.00 60.53 515 GLU A N 1
ATOM 4203 C CA . GLU A 1 515 ? 122.522 39.815 -186.706 1.00 60.53 515 GLU A CA 1
ATOM 4204 C C . GLU A 1 515 ? 122.840 39.429 -188.171 1.00 60.53 515 GLU A C 1
ATOM 4206 O O . GLU A 1 515 ? 123.567 40.141 -188.872 1.00 60.53 515 GLU A O 1
ATOM 4211 N N . GLU A 1 516 ? 122.243 38.346 -188.682 1.00 57.97 516 GLU A N 1
ATOM 4212 C CA . GLU A 1 516 ? 122.371 37.914 -190.086 1.00 57.97 516 GLU A CA 1
ATOM 4213 C C . GLU A 1 516 ? 121.494 38.723 -191.069 1.00 57.97 516 GLU A C 1
ATOM 4215 O O . GLU A 1 516 ? 121.793 38.761 -192.262 1.00 57.97 516 GLU A O 1
ATOM 4220 N N . LEU A 1 517 ? 120.444 39.415 -190.599 1.00 54.78 517 LEU A N 1
ATOM 4221 C CA . LEU A 1 517 ? 119.553 40.214 -191.458 1.00 54.78 517 LEU A CA 1
ATOM 4222 C C . LEU A 1 517 ? 120.063 41.636 -191.739 1.00 54.78 517 LEU A C 1
ATOM 4224 O O . LEU A 1 517 ? 119.848 42.136 -192.840 1.00 54.78 517 LEU A O 1
ATOM 4228 N N . GLU A 1 518 ? 120.788 42.283 -190.823 1.00 56.06 518 GLU A N 1
ATOM 4229 C CA . GLU A 1 518 ? 121.311 43.642 -191.078 1.00 56.06 518 GLU A CA 1
ATOM 4230 C C . GLU A 1 518 ? 122.716 43.665 -191.698 1.00 56.06 518 GLU A C 1
ATOM 4232 O O . GLU A 1 518 ? 123.105 44.654 -192.320 1.00 56.06 518 GLU A O 1
ATOM 4237 N N . THR A 1 519 ? 123.438 42.542 -191.687 1.00 56.66 519 THR A N 1
ATOM 4238 C CA . THR A 1 519 ? 124.616 42.356 -192.554 1.00 56.66 519 THR A CA 1
ATOM 4239 C C . THR A 1 519 ? 124.243 42.143 -194.035 1.00 56.66 519 THR A C 1
ATOM 4241 O O . THR A 1 519 ? 125.128 42.149 -194.892 1.00 56.66 519 THR A O 1
ATOM 4244 N N . PHE A 1 520 ? 122.946 42.046 -194.375 1.00 52.12 520 PHE A N 1
ATOM 4245 C CA . PHE A 1 520 ? 122.443 41.832 -195.742 1.00 52.12 520 PHE A CA 1
ATOM 4246 C C . PHE A 1 520 ? 121.798 43.070 -196.408 1.00 52.12 520 PHE A C 1
ATOM 4248 O O . PHE A 1 520 ? 121.390 42.998 -197.566 1.00 52.12 520 PHE A O 1
ATOM 4255 N N . THR A 1 521 ? 121.768 44.235 -195.744 1.00 50.22 521 THR A N 1
ATOM 4256 C CA . THR A 1 521 ? 121.298 45.515 -196.324 1.00 50.22 521 THR A CA 1
ATOM 4257 C C . THR A 1 521 ? 122.319 46.650 -196.166 1.00 50.22 521 THR A C 1
ATOM 4259 O O . THR A 1 521 ? 122.009 47.737 -195.689 1.00 50.22 521 THR A O 1
ATOM 4262 N N . GLN A 1 522 ? 123.554 46.396 -196.610 1.00 50.41 522 GLN A N 1
ATOM 4263 C CA . GLN A 1 522 ? 124.486 47.417 -197.113 1.00 50.41 522 GLN A CA 1
ATOM 4264 C C . GLN A 1 522 ? 124.848 47.124 -198.578 1.00 50.41 522 GLN A C 1
ATOM 4266 O O . GLN A 1 522 ? 125.996 46.819 -198.909 1.00 50.41 522 GLN A O 1
ATOM 4271 N N . LYS A 1 523 ? 123.851 47.230 -199.461 1.00 42.94 523 LYS A N 1
ATOM 4272 C CA . LYS A 1 523 ? 124.033 47.616 -200.864 1.00 42.94 523 LYS A CA 1
ATOM 4273 C C . LYS A 1 523 ? 122.899 48.524 -201.297 1.00 42.94 523 LYS A C 1
ATOM 4275 O O . LYS A 1 523 ? 121.737 48.141 -201.043 1.00 42.94 523 LYS A O 1
#

Nearest PDB structures (foldseek):
  8i7r-assembly1_Fg  TM=2.400E-01  e=2.663E+00  Mus musculus

Mean predicted aligned error: 23.55 Å

Organism: Pythium oligandrum (NCBI:txid41045)

pLDDT: mean 78.96, std 18.67, range [30.89, 98.62]

Foldseek 3Di:
DPPPVVVVVVVVVLVVVVVVVVVVVVVVVVVVVVVVVVVVVVVVCVVVVDDDDDDDDDDDPDDVVVVVVVVVVVVVVVVVVVVVVVVVVVVVVVVVVVSVVVVVVVVVVVVVVVVVVVVVVVVVLVVVLVVVCVVCVVVCVPPLLVNLVVCCVSVDDDDPVPDDDDPSRVVVVVVVVVVVVVVVVVVVVVVVVPDDDDDDDDDDDDDDDDDDDDDDDDDDDDDDDDDDDDDDDDDDDDDPVVVVVVVVVVVVVVVVVVVVVVVVVVVVVVVVVVVVVVVVVVVVVVVVVVVVVVVVVVVVVVVVVVVVVVVVVVVVVVVVVVVVVVVVVVVVVVVVVVVVVVVVVVVVVVVVVVVVVVVVVVVVVVVVVVVVVVVVVVVVVVVVVVVVVVVVVVVVVVVVVVVVVVVVVVVVVVVVVVVVVVVVVVVVVVVVVVVVVVVVVVVVVVVVVVVVVVVVVVVVVVVVVVVVVVVVVVVVVVVVVVVVVVVVVVVVVVVVVVVVVVVVVVVVVVVVVVVVVVVPPPD